Protein 9H4R (pdb70)

GO terms:
  GO:0060468 prevention of polyspermy (P, IDA)
  GO:0007339 binding of sperm to zona pellucida (P, IDA)
  GO:0035805 egg coat (C, EXP)
  GO:0005886 plasma membrane (C, EXP)
  GO:0005515 protein binding (F, IPI)
  GO:0005771 multivesicular body (C, IDA)
  GO:0005783 endoplasmic reticulum (C, IDA)
  GO:0005886 plasma membrane (C, IDA)
  GO:0031012 extracellular matrix (C, IDA)

Sequence (663 aa):
ENPAFPGTLICDKDEVRIEFSSRFDMEKWNPSVVDTLGSEILSCTYALDLERFVLKFPYETCTIKVVGGYQVNIRVGDTTTDVRYKDDMYHFFCPAQVQLQQSGAELVKPGSSVKISCKASGYTFTSDDMHWIKQQPGNGLEWIGWIYPGNDDTKYNQKFNGKATLTADKSSSTVYMQLSSLTSEDSAVYFCARGDLNYGGSMDAWGQGTSVTVSSETGDTVMTQSPSSLAVSAGETLTINCKSSQNLFSSRNQKNYLAWFQQKPGQSPTLLIHWASTRQSGVPDRFIGSGSGTDFTLTISSVQAEDLAIYYCQQYYNSPLTFGSGTKLEINPAFPGTLICDKDEVRIEFSSRFDMEKWNPSVVDTLGSEILSCTYALDLERFVLKFPYETCTIKVVGGYQVNIRVGDTTTDVRYKDDMYHFFCPAIQVQLQQSGAELVKPGSSVKISCKASGYTFTSDDMHWIKQQPGNGLEWIGWIYPGNDDTKYNQKFNGKATLTADKSSSTVYMQLSSLTSEDSAVYFCARGDLNYGGSMDAWGQGTSVTVSSTGDTVMTQSPSSLAVSAGETLTINCKSSQNLFSSRNQKNYLAWFQQKPGQSPTLLIHWASTRQSGVPDRFIGSGSGTDFTLTISSVQAEDLAIYYCQQYYNSPLTFGSGTKLEIKR

Secondary structure (DSSP, 8-state):
-PPPPSSEEEE-SSEEEEE-SSHHHHHHH--EEE-TTS-B-TT---EEETTTTEEEEEHHHHSEEETTEEEEEEEE--SSSS--TT-EEEEEEEE-/-PPPSSEEEE-SSEEEEE-SSHHHHHHH--EEE-TTS-B-TT---EEETTTTEEEEEHHHHSEEETTEEEEEEEE--SSSS--TT-EEEEEEEE--/--EEEEPPPEEE-TT--EEEEEEEESS-GGGSEEEEEEE-TTS-EEEEEEEETTTTEEEE-GGGTTTEEEEEETTTTEEEEEE-S--GGG-EEEEEEEEETTTTSEEEEE---EEEEE--/-TTPPPEEEE-SEEE--SS--EEEEEEESS--EETTTTEE-EEEEEE-TTS--EEEEETTTEEPTT--TTEEEEE-SSEEEEEE-S--GGG-SEEEEEE-SSSSPEE---EEEE-/--EEEEPPPEEE-TT--EEEEEEEESS-GGGSEEEEEEE-TTS-EEEEEEEETTTTEEEE-GGGTTTEEEEEETTTTEEEEEE-S--GGG-EEEEEEEEETTTTSEEEEE---EEEEE--/-PPPPEEEE-SEEEE-TT--EEEEEEESS--EETTTTEE-EEEEEE-TTS-EEEEEETTTEEPTT--TTEEEEEETTEEEEEESS--GGG-EEEEEEE-SSSSPEE---EEEEE--

Structure (mmCIF, N/CA/C/O backbone):
data_9H4R
#
_entry.id   9H4R
#
_cell.length_a   91.640
_cell.length_b   92.290
_cell.length_c   91.170
_cell.angle_alpha   90.000
_cell.angle_beta   90.000
_cell.angle_gamma   90.000
#
_symmetry.space_group_name_H-M   'P 21 21 21'
#
loop_
_entity.id
_entity.type
_entity.pdbx_description
1 polymer 'Zona pellucida sperm-binding protein 2'
2 polymer 'Heavy chain variable (VH) domain of anti-ZP2 monoclonal antibody IE-3'
3 polymer 'Light chain variable (VL) domain of anti-ZP2 monoclonal antibody IE-3'
4 water water
#
loop_
_atom_site.group_PDB
_atom_site.id
_atom_site.type_symbol
_atom_site.label_atom_id
_atom_site.label_alt_id
_atom_site.label_comp_id
_atom_site.label_asym_id
_atom_site.label_entity_id
_atom_site.label_seq_id
_atom_site.pdbx_PDB_ins_code
_atom_site.Cartn_x
_atom_site.Cartn_y
_atom_site.Cartn_z
_atom_site.occupancy
_atom_site.B_iso_or_equiv
_atom_site.auth_seq_id
_atom_site.auth_comp_id
_atom_site.auth_asym_id
_atom_site.auth_atom_id
_atom_site.pdbx_PDB_model_num
ATOM 1 N N . GLU A 1 7 ? -16.06400 -35.37900 17.62300 1.000 74.46206 41 GLU A N 1
ATOM 2 C CA . GLU A 1 7 ? -14.82500 -34.68100 17.29900 1.000 77.75719 41 GLU A CA 1
ATOM 3 C C . GLU A 1 7 ? -14.46600 -34.84100 15.82300 1.000 72.30128 41 GLU A C 1
ATOM 4 O O . GLU A 1 7 ? -14.57100 -33.89200 15.04600 1.000 72.26443 41 GLU A O 1
ATOM 10 N N . ASN A 1 8 ? -14.04100 -36.04300 15.44300 1.000 65.15568 42 ASN A N 1
ATOM 11 C CA . ASN A 1 8 ? -13.75400 -36.32700 14.05200 1.000 58.08641 42 ASN A CA 1
ATOM 12 C C . ASN A 1 8 ? -15.04800 -36.32600 13.24100 1.000 54.08330 42 ASN A C 1
ATOM 13 O O . ASN A 1 8 ? -16.13200 -36.55000 13.78400 1.000 53.57008 42 ASN A O 1
ATOM 18 N N . PRO A 1 9 ? -14.96000 -36.05900 11.93700 1.000 49.64066 43 PRO A N 1
ATOM 19 C CA . PRO A 1 9 ? -16.16700 -36.06100 11.10500 1.000 43.35307 43 PRO A CA 1
ATOM 20 C C . PRO A 1 9 ? -16.84700 -37.42100 11.11200 1.000 39.99740 43 PRO A C 1
ATOM 21 O O . PRO A 1 9 ? -16.20000 -38.46800 11.18400 1.000 40.10268 43 PRO A O 1
ATOM 25 N N . ALA A 1 10 ? -18.17300 -37.39400 11.04300 1.000 37.29182 44 ALA A N 1
ATOM 26 C CA . ALA A 1 10 ? -18.95200 -38.61600 10.96100 1.000 35.43633 44 ALA A CA 1
ATOM 27 C C . ALA A 1 10 ? -19.20300 -38.93800 9.49600 1.000 33.96247 44 ALA A C 1
ATOM 28 O O . ALA A 1 10 ? -19.26200 -38.04200 8.64900 1.000 34.07827 44 ALA A O 1
ATOM 30 N N . PHE A 1 11 ? -19.32100 -40.22900 9.20100 1.000 33.67559 45 PHE A N 1
ATOM 31 C CA . PHE A 1 11 ? -19.50100 -40.68600 7.83400 1.000 31.20161 45 PHE A CA 1
ATOM 32 C C . PHE A 1 11 ? -20.66800 -39.94400 7.18400 1.000 31.90433 45 PHE A C 1
ATOM 33 O O . PHE A 1 11 ? -21.78600 -39.97100 7.71900 1.000 33.10184 45 PHE A O 1
ATOM 41 N N . PRO A 1 12 ? -20.45100 -39.27400 6.04900 1.000 31.61745 46 PRO A N 1
ATOM 42 C CA . PRO A 1 12 ? -21.48700 -38.37500 5.51600 1.000 31.11213 46 PRO A CA 1
ATOM 43 C C . PRO A 1 12 ? -22.69300 -39.09100 4.93900 1.000 30.29624 46 PRO A C 1
ATOM 44 O O . PRO A 1 12 ? -23.75000 -38.46300 4.79800 1.000 30.70682 46 PRO A O 1
ATOM 48 N N . GLY A 1 13 ? -22.57800 -40.37300 4.59600 1.000 29.67511 47 GLY A N 1
ATOM 49 C CA . GLY A 1 13 ? -23.67700 -41.12900 4.04900 1.000 30.28308 47 GLY A CA 1
ATOM 50 C C . GLY A 1 13 ? -24.25700 -42.11500 5.04400 1.000 30.69366 47 GLY A C 1
ATOM 51 O O . GLY A 1 13 ? -23.97100 -42.08500 6.24200 1.000 32.28069 47 GLY A O 1
ATOM 52 N N . THR A 1 14 ? -25.10200 -42.99700 4.52200 1.000 30.73313 48 THR A N 1
ATOM 53 C CA . THR A 1 14 ? -25.69000 -44.08300 5.29400 1.000 29.74091 48 THR A CA 1
ATOM 54 C C . THR A 1 14 ? -25.17100 -45.39800 4.73200 1.000 28.66973 48 THR A C 1
ATOM 55 O O . THR A 1 14 ? -25.37500 -45.69200 3.55100 1.000 30.25150 48 THR A O 1
ATOM 59 N N . LEU A 1 15 ? -24.50400 -46.18000 5.57100 1.000 28.24863 49 LEU A N 1
ATOM 60 C CA . LEU A 1 15 ? -23.91100 -47.43900 5.15100 1.000 29.21980 49 LEU A CA 1
ATOM 61 C C . LEU A 1 15 ? -24.75600 -48.60100 5.65300 1.000 29.63300 49 LEU A C 1
ATOM 62 O O . LEU A 1 15 ? -25.20300 -48.60600 6.80300 1.000 31.10686 49 LEU A O 1
ATOM 67 N N . ILE A 1 16 ? -24.97100 -49.58600 4.78300 1.000 29.17505 50 ILE A N 1
ATOM 68 C CA . ILE A 1 16 ? -25.76200 -50.76900 5.10500 1.000 29.72249 50 ILE A CA 1
ATOM 69 C C . ILE A 1 16 ? -25.03800 -51.99600 4.57300 1.000 28.88554 50 ILE A C 1
ATOM 70 O O . ILE A 1 16 ? -24.67200 -52.04400 3.39500 1.000 31.12792 50 ILE A O 1
ATOM 75 N N . CYS A 1 17 ? -24.84100 -52.99000 5.43300 1.000 30.42783 51 CYS A N 1
ATOM 76 C CA . CYS A 1 17 ? -24.26000 -54.25800 5.01200 1.000 30.64628 51 CYS A CA 1
ATOM 77 C C . CYS A 1 17 ? -25.36400 -55.15300 4.46400 1.000 32.37280 51 CYS A C 1
ATOM 78 O O . CYS A 1 17 ? -26.26800 -55.55100 5.20600 1.000 34.02300 51 CYS A O 1
ATOM 81 N N . ASP A 1 18 ? -25.29800 -55.46800 3.17700 1.000 32.56230 52 ASP A N 1
ATOM 82 C CA . ASP A 1 18 ? -26.27100 -56.34600 2.54900 1.000 33.59927 52 ASP A CA 1
ATOM 83 C C . ASP A 1 18 ? -25.74800 -57.77800 2.50800 1.000 33.67296 52 ASP A C 1
ATOM 84 O O . ASP A 1 18 ? -24.69800 -58.10600 3.06900 1.000 33.74665 52 ASP A O 1
ATOM 89 N N . LYS A 1 19 ? -26.50600 -58.64800 1.84100 1.000 36.45751 53 LYS A N 1
ATOM 90 C CA . LYS A 1 19 ? -26.12400 -60.05000 1.71600 1.000 38.11033 53 LYS A CA 1
ATOM 91 C C . LYS A 1 19 ? -24.80300 -60.19200 0.97200 1.000 36.73122 53 LYS A C 1
ATOM 92 O O . LYS A 1 19 ? -23.86300 -60.83200 1.45700 1.000 36.05746 53 LYS A O 1
ATOM 98 N N . ASP A 1 20 ? -24.72000 -59.60400 -0.21800 1.000 35.77848 54 ASP A N 1
ATOM 99 C CA . ASP A 1 20 ? -23.56900 -59.75800 -1.09200 1.000 34.95996 54 ASP A CA 1
ATOM 100 C C . ASP A 1 20 ? -22.75200 -58.48600 -1.28300 1.000 31.10423 54 ASP A C 1
ATOM 101 O O . ASP A 1 20 ? -21.75200 -58.52400 -2.00600 1.000 30.60944 54 ASP A O 1
ATOM 106 N N . GLU A 1 21 ? -23.13800 -57.36500 -0.67500 1.000 31.74115 55 GLU A N 1
ATOM 107 C CA . GLU A 1 21 ? -22.48000 -56.10900 -1.01500 1.000 30.08042 55 GLU A CA 1
ATOM 108 C C . GLU A 1 21 ? -22.66000 -55.08500 0.09600 1.000 28.97240 55 GLU A C 1
ATOM 109 O O . GLU A 1 21 ? -23.51000 -55.23200 0.97600 1.000 29.74617 55 GLU A O 1
ATOM 115 N N . VAL A 1 22 ? -21.83900 -54.03700 0.03100 1.000 28.18283 56 VAL A N 1
ATOM 116 C CA . VAL A 1 22 ? -21.96100 -52.87200 0.90100 1.000 27.63539 56 VAL A CA 1
ATOM 117 C C . VAL A 1 22 ? -22.78600 -51.82000 0.17700 1.000 26.26681 56 VAL A C 1
ATOM 118 O O . VAL A 1 22 ? -22.56100 -51.55400 -1.00900 1.000 28.88818 56 VAL A O 1
ATOM 122 N N . ARG A 1 23 ? -23.73600 -51.21700 0.88100 1.000 25.96677 57 ARG A N 1
ATOM 123 C CA . ARG A 1 23 ? -24.60100 -50.19900 0.30600 1.000 27.43011 57 ARG A CA 1
ATOM 124 C C . ARG A 1 23 ? -24.36200 -48.87000 1.00800 1.000 25.94045 57 ARG A C 1
ATOM 125 O O . ARG A 1 23 ? -24.38800 -48.80300 2.23900 1.000 29.58563 57 ARG A O 1
ATOM 133 N N . ILE A 1 24 ? -24.12700 -47.81800 0.23100 1.000 26.24049 58 ILE A N 1
ATOM 134 C CA . ILE A 1 24 ? -23.96900 -46.46900 0.76400 1.000 26.57737 58 ILE A CA 1
ATOM 135 C C . ILE A 1 24 ? -25.03000 -45.58700 0.12500 1.000 26.55369 58 ILE A C 1
ATOM 136 O O . ILE A 1 24 ? -25.06900 -45.44700 -1.10400 1.000 28.00649 58 ILE A O 1
ATOM 141 N N . GLU A 1 25 ? -25.88100 -44.98900 0.95200 1.000 26.97216 59 GLU A N 1
ATOM 142 C CA . GLU A 1 25 ? -26.98700 -44.17100 0.48300 1.000 27.86174 59 GLU A CA 1
ATOM 143 C C . GLU A 1 25 ? -26.78500 -42.71200 0.87200 1.000 29.41982 59 GLU A C 1
ATOM 144 O O . GLU A 1 25 ? -26.25100 -42.40200 1.94100 1.000 29.29086 59 GLU A O 1
ATOM 150 N N . PHE A 1 26 ? -27.22600 -41.82000 -0.01100 1.000 30.13306 60 PHE A N 1
ATOM 151 C CA . PHE A 1 26 ? -27.21000 -40.38500 0.22700 1.000 29.10399 60 PHE A CA 1
ATOM 152 C C . PHE A 1 26 ? -28.60100 -39.82300 -0.02400 1.000 28.60130 60 PHE A C 1
ATOM 153 O O . PHE A 1 26 ? -29.47000 -40.48400 -0.59900 1.000 29.51194 60 PHE A O 1
ATOM 161 N N . SER A 1 27 ? -28.80900 -38.58400 0.41800 1.000 28.36706 61 SER A N 1
ATOM 162 C CA . SER A 1 27 ? -30.09700 -37.92700 0.24800 1.000 28.36969 61 SER A CA 1
ATOM 163 C C . SER A 1 27 ? -30.24000 -37.23300 -1.10000 1.000 27.83542 61 SER A C 1
ATOM 164 O O . SER A 1 27 ? -31.36300 -36.88500 -1.48400 1.000 27.67750 61 SER A O 1
ATOM 167 N N . SER A 1 28 ? -29.14400 -37.02300 -1.82500 1.000 27.69066 62 SER A N 1
ATOM 168 C CA . SER A 1 28 ? -29.21000 -36.33900 -3.10800 1.000 27.58276 62 SER A CA 1
ATOM 169 C C . SER A 1 28 ? -27.95100 -36.64200 -3.90500 1.000 27.99860 62 SER A C 1
ATOM 170 O O . SER A 1 28 ? -26.94900 -37.11500 -3.36200 1.000 27.59855 62 SER A O 1
ATOM 173 N N . ARG A 1 29 ? -28.02300 -36.36400 -5.21100 1.000 27.78804 63 ARG A N 1
ATOM 174 C CA . ARG A 1 29 ? -26.83700 -36.47200 -6.05500 1.000 27.27483 63 ARG A CA 1
ATOM 175 C C . ARG A 1 29 ? -25.77600 -35.46000 -5.64900 1.000 28.95134 63 ARG A C 1
ATOM 176 O O . ARG A 1 29 ? -24.57600 -35.74300 -5.74700 1.000 27.97491 63 ARG A O 1
ATOM 184 N N . PHE A 1 30 ? -26.19900 -34.28000 -5.18800 1.000 28.24863 64 PHE A N 1
ATOM 185 C CA . PHE A 1 30 ? -25.25200 -33.25900 -4.75600 1.000 29.61721 64 PHE A CA 1
ATOM 186 C C . PHE A 1 30 ? -24.35900 -33.77100 -3.63100 1.000 30.43836 64 PHE A C 1
ATOM 187 O O . PHE A 1 30 ? -23.14800 -33.52100 -3.62800 1.000 31.27004 64 PHE A O 1
ATOM 195 N N . ASP A 1 31 ? -24.94200 -34.47400 -2.65800 1.000 29.90935 65 ASP A N 1
ATOM 196 C CA . ASP A 1 31 ? -24.14800 -35.03600 -1.56900 1.000 29.75407 65 ASP A CA 1
ATOM 197 C C . ASP A 1 31 ? -23.18100 -36.09200 -2.08700 1.000 28.60656 65 ASP A C 1
ATOM 198 O O . ASP A 1 31 ? -21.98700 -36.07600 -1.76600 1.000 29.99357 65 ASP A O 1
ATOM 203 N N . MET A 1 32 ? -23.68800 -37.01500 -2.90700 1.000 27.29588 66 MET A N 1
ATOM 204 C CA . MET A 1 32 ? -22.87300 -38.12100 -3.39700 1.000 28.13809 66 MET A CA 1
ATOM 205 C C . MET A 1 32 ? -21.68700 -37.62800 -4.21700 1.000 28.58024 66 MET A C 1
ATOM 206 O O . MET A 1 32 ? -20.57000 -38.13800 -4.07000 1.000 30.42257 66 MET A O 1
ATOM 211 N N . GLU A 1 33 ? -21.90500 -36.63900 -5.08400 1.000 29.66195 67 GLU A N 1
ATOM 212 C CA . GLU A 1 33 ? -20.80100 -36.09500 -5.86600 1.000 30.83578 67 GLU A CA 1
ATOM 213 C C . GLU A 1 33 ? -19.90800 -35.19900 -5.02200 1.000 30.10938 67 GLU A C 1
ATOM 214 O O . GLU A 1 33 ? -18.71000 -35.07500 -5.30400 1.000 32.50177 67 GLU A O 1
ATOM 220 N N . LYS A 1 34 ? -20.47100 -34.57200 -3.99000 1.000 29.11715 68 LYS A N 1
ATOM 221 C CA . LYS A 1 34 ? -19.66600 -33.78700 -3.06200 1.000 31.32531 68 LYS A CA 1
ATOM 222 C C . LYS A 1 34 ? -18.62800 -34.65800 -2.36900 1.000 29.56984 68 LYS A C 1
ATOM 223 O O . LYS A 1 34 ? -17.43100 -34.34800 -2.37600 1.000 32.01750 68 LYS A O 1
ATOM 229 N N . TRP A 1 35 ? -19.06900 -35.75900 -1.76000 1.000 29.54615 69 TRP A N 1
ATOM 230 C CA . TRP A 1 35 ? -18.14800 -36.59500 -1.00100 1.000 28.14861 69 TRP A CA 1
ATOM 231 C C . TRP A 1 35 ? -17.40600 -37.60000 -1.87500 1.000 29.77776 69 TRP A C 1
ATOM 232 O O . TRP A 1 35 ? -16.24800 -37.91800 -1.58400 1.000 30.59364 69 TRP A O 1
ATOM 243 N N . ASN A 1 36 ? -18.04000 -38.08600 -2.94900 1.000 29.43561 70 ASN A N 1
ATOM 244 C CA . ASN A 1 36 ? -17.45400 -39.02100 -3.90900 1.000 28.77764 70 ASN A CA 1
ATOM 245 C C . ASN A 1 36 ? -16.72700 -40.17400 -3.22300 1.000 28.27231 70 ASN A C 1
ATOM 246 O O . ASN A 1 36 ? -15.49300 -40.25100 -3.28400 1.000 27.04322 70 ASN A O 1
ATOM 251 N N . PRO A 1 37 ? -17.44100 -41.07400 -2.55200 1.000 27.83542 71 PRO A N 1
ATOM 252 C CA . PRO A 1 37 ? -16.76200 -42.15500 -1.82700 1.000 26.63264 71 PRO A CA 1
ATOM 253 C C . PRO A 1 37 ? -16.09100 -43.13800 -2.77400 1.000 25.75359 71 PRO A C 1
ATOM 254 O O . PRO A 1 37 ? -16.62200 -43.47000 -3.83600 1.000 27.13797 71 PRO A O 1
ATOM 258 N N . SER A 1 38 ? -14.90400 -43.59400 -2.37900 1.000 25.60620 72 SER A N 1
ATOM 259 C CA . SER A 1 38 ? -14.17900 -44.63700 -3.08800 1.000 24.81664 72 SER A CA 1
ATOM 260 C C . SER A 1 38 ? -13.68500 -45.66800 -2.08500 1.000 25.93782 72 SER A C 1
ATOM 261 O O . SER A 1 38 ? -13.36000 -45.33600 -0.94200 1.000 26.30366 72 SER A O 1
ATOM 264 N N . VAL A 1 39 ? -13.62600 -46.92000 -2.52000 1.000 25.70358 73 VAL A N 1
ATOM 265 C CA . VAL A 1 39 ? -13.10400 -47.99600 -1.68800 1.000 24.58766 73 VAL A CA 1
ATOM 266 C C . VAL A 1 39 ? -11.61700 -48.15200 -1.96300 1.000 25.40618 73 VAL A C 1
ATOM 267 O O . VAL A 1 39 ? -11.16500 -48.04300 -3.10900 1.000 25.97730 73 VAL A O 1
ATOM 271 N N . VAL A 1 40 ? -10.84600 -48.40200 -0.90300 1.000 25.45092 74 VAL A N 1
ATOM 272 C CA . VAL A 1 40 ? -9.40000 -48.51300 -1.00400 1.000 27.54065 74 VAL A CA 1
ATOM 273 C C . VAL A 1 40 ? -8.94600 -49.80600 -0.34000 1.000 26.83530 74 VAL A C 1
ATOM 274 O O . VAL A 1 40 ? -9.66800 -50.42000 0.44900 1.000 25.75622 74 VAL A O 1
ATOM 278 N N . ASP A 1 41 ? -7.72600 -50.21100 -0.67500 1.000 27.68014 75 ASP A N 1
ATOM 279 C CA . ASP A 1 41 ? -7.13200 -51.42900 -0.15000 1.000 28.20915 75 ASP A CA 1
ATOM 280 C C . ASP A 1 41 ? -6.40800 -51.12500 1.16000 1.000 27.15902 75 ASP A C 1
ATOM 281 O O . ASP A 1 41 ? -6.52600 -50.03300 1.72200 1.000 26.69844 75 ASP A O 1
ATOM 286 N N . THR A 1 42 ? -5.64700 -52.10100 1.66300 1.000 28.01965 76 THR A N 1
ATOM 287 C CA . THR A 1 42 ? -4.87700 -51.89200 2.88400 1.000 27.81173 76 THR A CA 1
ATOM 288 C C . THR A 1 42 ? -3.81200 -50.81800 2.71800 1.000 28.40128 76 THR A C 1
ATOM 289 O O . THR A 1 42 ? -3.35000 -50.26000 3.71800 1.000 27.59855 76 THR A O 1
ATOM 293 N N . LEU A 1 43 ? -3.40900 -50.52300 1.48500 1.000 30.08042 77 LEU A N 1
ATOM 294 C CA . LEU A 1 43 ? -2.42300 -49.48700 1.21500 1.000 30.81736 77 LEU A CA 1
ATOM 295 C C . LEU A 1 43 ? -3.05200 -48.13200 0.92400 1.000 29.82513 77 LEU A C 1
ATOM 296 O O . LEU A 1 43 ? -2.32200 -47.16600 0.68700 1.000 29.50667 77 LEU A O 1
ATO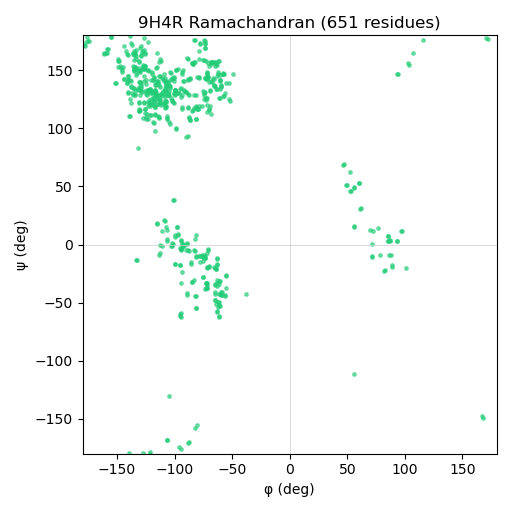M 301 N N . GLY A 1 44 ? -4.38000 -48.04000 0.93400 1.000 27.25640 78 GLY A N 1
ATOM 302 C CA . GLY A 1 44 ? -5.06900 -46.79000 0.70800 1.000 26.96953 78 GLY A CA 1
ATOM 303 C C . GLY A 1 44 ? -5.30100 -46.42900 -0.74200 1.000 28.79869 78 GLY A C 1
ATOM 304 O O . GLY A 1 44 ? -5.83600 -45.34600 -1.01200 1.000 29.48035 78 GLY A O 1
ATOM 305 N N . SER A 1 45 ? -4.92700 -47.29600 -1.67900 1.000 29.48298 79 SER A N 1
ATOM 306 C CA . SER A 1 45 ? -5.16400 -47.05800 -3.09600 1.000 28.81448 79 SER A CA 1
ATOM 307 C C . SER A 1 45 ? -6.54400 -47.55600 -3.48700 1.000 28.12493 79 SER A C 1
ATOM 308 O O . SER A 1 45 ? -7.00700 -48.58500 -2.99000 1.000 28.53550 79 SER A O 1
ATOM 311 N N . GLU A 1 46 ? -7.19700 -46.81800 -4.38100 1.000 28.27231 80 GLU A N 1
ATOM 312 C CA . GLU A 1 46 ? -8.50200 -47.24100 -4.86400 1.000 27.59855 80 GLU A CA 1
ATOM 313 C C . GLU A 1 46 ? -8.37900 -48.59100 -5.55600 1.000 27.10638 80 GLU A C 1
ATOM 314 O O . GLU A 1 46 ? -7.40800 -48.85800 -6.26800 1.000 28.05913 80 GLU A O 1
ATOM 320 N N . ILE A 1 47 ? -9.37100 -49.44600 -5.33900 1.000 27.79594 81 ILE A N 1
ATOM 321 C CA . ILE A 1 47 ? -9.36900 -50.79400 -5.89000 1.000 26.50105 81 ILE A CA 1
ATOM 322 C C . ILE A 1 47 ? -9.97600 -50.72100 -7.28500 1.000 26.66949 81 ILE A C 1
ATOM 323 O O . ILE A 1 47 ? -11.18600 -50.53800 -7.43600 1.000 27.56960 81 ILE A O 1
ATOM 328 N N . LEU A 1 48 ? -9.13300 -50.86100 -8.31000 1.000 27.00900 82 LEU A N 1
ATOM 329 C CA . LEU A 1 48 ? -9.58900 -50.69700 -9.68400 1.000 27.50906 82 LEU A CA 1
ATOM 330 C C . LEU A 1 48 ? -10.27400 -51.93900 -10.23500 1.000 27.36168 82 LEU A C 1
ATOM 331 O O . LEU A 1 48 ? -10.87600 -51.86900 -11.31300 1.000 28.52761 82 LEU A O 1
ATOM 336 N N . SER A 1 49 ? -10.20100 -53.06500 -9.53100 1.000 27.60908 83 SER A N 1
ATOM 337 C CA . SER A 1 49 ? -10.93000 -54.26700 -9.90800 1.000 2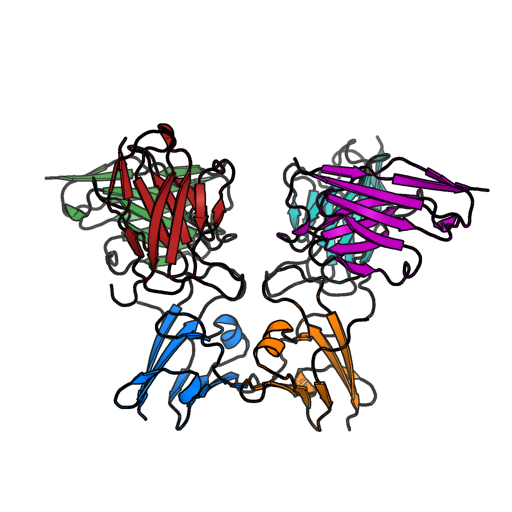6.96689 83 SER A CA 1
ATOM 338 C C . SER A 1 49 ? -12.26800 -54.38100 -9.19200 1.000 26.25102 83 SER A C 1
ATOM 339 O O . SER A 1 49 ? -12.97500 -55.37800 -9.37500 1.000 26.50631 83 SER A O 1
ATOM 342 N N . CYS A 1 50 ? -12.62700 -53.38100 -8.39100 1.000 25.41144 84 CYS A N 1
ATOM 343 C CA . CYS A 1 50 ? -13.91900 -53.36100 -7.72500 1.000 25.37986 84 CYS A CA 1
ATOM 344 C C . CYS A 1 50 ? -15.02100 -53.14900 -8.75500 1.000 24.91665 84 CYS A C 1
ATOM 345 O O . CYS A 1 50 ? -14.91500 -52.28200 -9.62800 1.000 25.10351 84 CYS A O 1
ATOM 348 N N . THR A 1 51 ? -16.06900 -53.96300 -8.66600 1.000 25.57725 85 THR A N 1
ATOM 349 C CA . THR A 1 51 ? -17.16300 -53.98600 -9.63400 1.000 25.58515 85 THR A CA 1
ATOM 350 C C . THR A 1 51 ? -18.39100 -53.23500 -9.13400 1.000 24.54818 85 THR A C 1
ATOM 351 O O . THR A 1 51 ? -19.52200 -53.68600 -9.33100 1.000 26.57211 85 THR A O 1
ATOM 355 N N . TYR A 1 52 ? -18.19200 -52.11000 -8.44900 1.000 22.71638 86 TYR A N 1
ATOM 356 C CA . TYR A 1 52 ? -19.29500 -51.39600 -7.82000 1.000 24.55081 86 TYR A CA 1
ATOM 357 C C . TYR A 1 52 ? -20.32100 -50.91200 -8.84400 1.000 24.58503 86 TYR A C 1
ATOM 358 O O . TYR A 1 52 ? -20.03500 -50.75600 -10.03300 1.000 25.97993 86 TYR A O 1
ATOM 367 N N . ALA A 1 53 ? -21.53600 -50.67300 -8.35300 1.000 25.77201 87 ALA A N 1
ATOM 368 C CA . ALA A 1 53 ? -22.62400 -50.10800 -9.13900 1.000 25.42460 87 ALA A CA 1
ATOM 369 C C . ALA A 1 53 ? -23.04200 -48.77300 -8.53900 1.000 25.16931 87 ALA A C 1
ATOM 370 O O . ALA A 1 53 ? -23.03900 -48.60400 -7.31600 1.000 25.32986 87 ALA A O 1
ATOM 372 N N . LEU A 1 54 ? -23.39400 -47.82200 -9.40200 1.000 24.14024 88 LEU A N 1
ATOM 373 C CA . LEU A 1 54 ? -23.83100 -46.49800 -8.98200 1.000 23.68755 88 LEU A CA 1
ATOM 374 C C . LEU A 1 54 ? -25.23400 -46.23900 -9.51100 1.000 25.22721 88 LEU A C 1
ATOM 375 O O . LEU A 1 54 ? -25.50100 -46.44700 -10.69800 1.000 26.37735 88 LEU A O 1
ATOM 380 N N . ASP A 1 55 ? -26.12700 -45.79300 -8.62800 1.000 24.98771 89 ASP A N 1
ATOM 381 C CA . ASP A 1 55 ? -27.51100 -45.47700 -8.97200 1.000 25.87992 89 ASP A CA 1
ATOM 382 C C . ASP A 1 55 ? -27.78800 -44.03900 -8.55100 1.000 26.25102 89 ASP A C 1
ATOM 383 O O . ASP A 1 55 ? -27.87300 -43.74800 -7.35400 1.000 26.12732 89 ASP A O 1
ATOM 388 N N . LEU A 1 56 ? -27.94000 -43.14200 -9.52500 1.000 24.30605 90 LEU A N 1
ATOM 389 C CA . LEU A 1 56 ? -28.23700 -41.74300 -9.23900 1.000 26.40893 90 LEU A CA 1
ATOM 390 C C . LEU A 1 56 ? -29.72300 -41.42200 -9.32700 1.000 25.35881 90 LEU A C 1
ATOM 391 O O . LEU A 1 56 ? -30.09700 -40.24600 -9.29200 1.000 25.77465 90 LEU A O 1
ATOM 396 N N . GLU A 1 57 ? -30.57500 -42.43700 -9.46000 1.000 26.49052 91 GLU A N 1
ATOM 397 C CA . GLU A 1 57 ? -31.99600 -42.24100 -9.20600 1.000 27.38536 91 GLU A CA 1
ATOM 398 C C . GLU A 1 57 ? -32.29300 -42.31200 -7.71400 1.000 28.41970 91 GLU A C 1
ATOM 399 O O . GLU A 1 57 ? -33.04100 -41.48300 -7.18400 1.000 28.89081 91 GLU A O 1
ATOM 405 N N . ARG A 1 58 ? -31.71700 -43.29500 -7.02900 1.000 27.82752 92 ARG A N 1
ATOM 406 C CA . ARG A 1 58 ? -31.88400 -43.47200 -5.59500 1.000 29.15926 92 ARG A CA 1
ATOM 407 C C . ARG A 1 58 ? -30.67900 -43.00100 -4.78800 1.000 27.31957 92 ARG A C 1
ATOM 408 O O . ARG A 1 58 ? -30.71000 -43.08200 -3.55600 1.000 28.84607 92 ARG A O 1
ATOM 416 N N . PHE A 1 59 ? -29.62700 -42.51500 -5.45200 1.000 27.70909 93 PHE A N 1
ATOM 417 C CA . PHE A 1 59 ? -28.43800 -41.96900 -4.79100 1.000 28.16177 93 PHE A CA 1
ATOM 418 C C . PHE A 1 59 ? -27.76600 -43.02100 -3.91000 1.000 28.21704 93 PHE A C 1
ATOM 419 O O . PHE A 1 59 ? -27.50100 -42.80000 -2.72700 1.000 26.38524 93 PHE A O 1
ATOM 427 N N . VAL A 1 60 ? -27.48600 -44.17600 -4.50800 1.000 27.42484 94 VAL A N 1
ATOM 428 C CA . VAL A 1 60 ? -26.95300 -45.33500 -3.80400 1.000 26.75634 94 VAL A CA 1
ATOM 429 C C . VAL A 1 60 ? -25.68700 -45.82600 -4.49500 1.000 26.95637 94 VAL A C 1
ATOM 430 O O . VAL A 1 60 ? -25.60400 -45.83800 -5.72800 1.000 27.11954 94 VAL A O 1
ATOM 434 N N . LEU A 1 61 ? -24.70000 -46.22800 -3.69600 1.000 25.56409 95 LEU A N 1
ATOM 435 C CA . LEU A 1 61 ? -23.48300 -46.86900 -4.17500 1.000 24.80611 95 LEU A CA 1
ATOM 436 C C . LEU A 1 61 ? -23.43600 -48.27900 -3.60600 1.000 25.57462 95 LEU A C 1
ATOM 437 O O . LEU A 1 61 ? -23.58500 -48.46300 -2.39400 1.000 27.64592 95 LEU A O 1
ATOM 442 N N . LYS A 1 62 ? -23.22900 -49.26800 -4.47400 1.000 25.36144 96 LYS A N 1
ATOM 443 C CA . LYS A 1 62 ? -23.21300 -50.67400 -4.08400 1.000 25.75359 96 LYS A CA 1
ATOM 444 C C . LYS A 1 62 ? -21.83300 -51.25000 -4.36600 1.000 26.20891 96 LYS A C 1
ATOM 445 O O . LYS A 1 62 ? -21.35800 -51.19300 -5.50300 1.000 26.56685 96 LYS A O 1
ATOM 451 N N . PHE A 1 63 ? -21.20300 -51.81200 -3.34000 1.000 25.25879 97 PHE A N 1
ATOM 452 C CA . PHE A 1 63 ? -19.86100 -52.38600 -3.45600 1.000 26.05363 97 PHE A CA 1
ATOM 453 C C . PHE A 1 63 ? -19.88800 -53.87600 -3.14100 1.000 27.41168 97 PHE A C 1
ATOM 454 O O . PHE A 1 63 ? -20.01100 -54.25100 -1.96000 1.000 27.74067 97 PHE A O 1
ATOM 462 N N . PRO A 1 64 ? -19.78100 -54.75500 -4.13700 1.000 28.32758 98 PRO A N 1
ATOM 463 C CA . PRO A 1 64 ? -19.74800 -56.19500 -3.85000 1.000 27.48274 98 PRO A CA 1
ATOM 464 C C . PRO A 1 64 ? -18.58100 -56.56700 -2.94400 1.000 26.99584 98 PRO A C 1
ATOM 465 O O . PRO A 1 64 ? -17.45700 -56.09500 -3.12200 1.000 24.50870 98 PRO A O 1
ATOM 469 N N . TYR A 1 65 ? -18.87000 -57.42800 -1.96200 1.000 27.19587 99 TYR A N 1
ATOM 470 C CA . TYR A 1 65 ? -17.86500 -57.82600 -0.97900 1.000 27.43011 99 TYR A CA 1
ATOM 471 C C . TYR A 1 65 ? -16.63000 -58.41800 -1.64300 1.000 26.98795 99 TYR A C 1
ATOM 472 O O . TYR A 1 65 ? -15.49700 -58.10700 -1.25500 1.000 25.76675 99 TYR A O 1
ATOM 481 N N . GLU A 1 66 ? -16.83400 -59.28200 -2.63900 1.000 26.83793 100 GLU A N 1
ATOM 482 C CA . GLU A 1 66 ? -15.73500 -60.06400 -3.19500 1.000 27.34852 100 GLU A CA 1
ATOM 483 C C . GLU A 1 66 ? -14.66100 -59.16800 -3.80100 1.000 26.76161 100 GLU A C 1
ATOM 484 O O . GLU A 1 66 ? -13.47200 -59.31600 -3.50000 1.000 26.76950 100 GLU A O 1
ATOM 490 N N . THR A 1 67 ? -15.06100 -58.22100 -4.64700 1.000 27.11165 101 THR A N 1
ATOM 491 C CA . THR A 1 67 ? -14.09800 -57.41600 -5.38700 1.000 25.42460 101 THR A CA 1
ATOM 492 C C . THR A 1 67 ? -13.76700 -56.08800 -4.72200 1.000 25.79833 101 THR A C 1
ATOM 493 O O . THR A 1 67 ? -12.75400 -55.47500 -5.07800 1.000 25.90624 101 THR A O 1
ATOM 497 N N . CYS A 1 68 ? -14.59200 -55.61500 -3.78700 1.000 24.92191 102 CYS A N 1
ATOM 498 C CA . CYS A 1 68 ? -14.43000 -54.27400 -3.24100 1.000 24.92718 102 CYS A CA 1
ATOM 499 C C . CYS A 1 68 ? -14.03300 -54.23000 -1.77000 1.000 24.68241 102 CYS A C 1
ATOM 500 O O . CYS A 1 68 ? -13.70600 -53.14600 -1.27400 1.000 23.21644 102 CYS A O 1
ATOM 503 N N . THR A 1 69 ? -14.04100 -55.35900 -1.06200 1.000 25.34565 103 THR A N 1
ATOM 504 C CA . THR A 1 69 ? -13.74800 -55.38200 0.36500 1.000 24.94033 103 THR A CA 1
ATOM 505 C C . THR A 1 69 ? -12.70100 -56.45000 0.65900 1.000 25.24827 103 THR A C 1
ATOM 506 O O . THR A 1 69 ? -12.36300 -57.28000 -0.19100 1.000 27.30378 103 THR A O 1
ATOM 510 N N . ILE A 1 70 ? -12.18700 -56.41900 1.88500 1.000 25.46145 104 ILE A N 1
ATOM 511 C CA . ILE A 1 70 ? -11.09500 -57.28300 2.31900 1.000 26.39051 104 ILE A CA 1
ATOM 512 C C . ILE A 1 70 ? -11.64100 -58.32600 3.28500 1.000 26.68265 104 ILE A C 1
ATOM 513 O O . ILE A 1 70 ? -12.30300 -57.98400 4.27300 1.000 26.01941 104 ILE A O 1
ATOM 518 N N . LYS A 1 71 ? -11.35500 -59.59600 3.00100 1.000 27.02743 105 LYS A N 1
ATOM 519 C CA . LYS A 1 71 ? -11.86600 -60.69200 3.81400 1.000 28.78816 105 LYS A CA 1
ATOM 520 C C . LYS A 1 71 ? -11.11600 -60.80300 5.13600 1.000 27.90911 105 LYS A C 1
ATOM 521 O O . LYS A 1 71 ? -9.88200 -60.77900 5.17100 1.000 26.45104 105 LYS A O 1
ATOM 527 N N . VAL A 1 72 ? -11.87300 -60.92300 6.22700 1.000 30.09095 106 VAL A N 1
ATOM 528 C CA . VAL A 1 72 ? -11.34300 -61.14300 7.56700 1.000 28.72237 106 VAL A CA 1
ATOM 529 C C . VAL A 1 72 ? -12.22900 -62.18600 8.23600 1.000 30.68313 106 VAL A C 1
ATOM 530 O O . VAL A 1 72 ? -13.24400 -62.61400 7.68400 1.000 31.51744 106 VAL A O 1
ATOM 534 N N . VAL A 1 73 ? -11.81900 -62.62000 9.43000 1.000 31.44375 107 VAL A N 1
ATOM 535 C CA . VAL A 1 73 ? -12.60300 -63.61100 10.15900 1.000 32.04382 107 VAL A CA 1
ATOM 536 C C . VAL A 1 73 ? -13.99300 -63.06100 10.43900 1.000 30.13043 107 VAL A C 1
ATOM 537 O O . VAL A 1 73 ? -14.14900 -61.97000 11.00100 1.000 30.18044 107 VAL A O 1
ATOM 541 N N . GLY A 1 74 ? -15.01500 -63.81300 10.03800 1.000 28.60920 108 GLY A N 1
ATOM 542 C CA . GLY A 1 74 ? -16.38700 -63.44800 10.30800 1.000 28.95661 108 GLY A CA 1
ATOM 543 C C . GLY A 1 74 ? -17.03500 -62.52500 9.29700 1.000 29.49878 108 GLY A C 1
ATOM 544 O O . GLY A 1 74 ? -18.25300 -62.31400 9.37200 1.000 32.07803 108 GLY A O 1
ATOM 545 N N . GLY A 1 75 ? -16.27800 -61.96700 8.35800 1.000 29.22506 109 GLY A N 1
ATOM 546 C CA . GLY A 1 75 ? -16.88200 -61.03400 7.41900 1.000 28.88818 109 GLY A CA 1
ATOM 547 C C . GLY A 1 75 ? -15.85200 -60.26900 6.61400 1.000 27.23271 109 GLY A C 1
ATOM 548 O O . GLY A 1 75 ? -14.76800 -60.78000 6.31400 1.000 25.83255 109 GLY A O 1
ATOM 549 N N . TYR A 1 76 ? -16.21700 -59.03900 6.25900 1.000 25.86413 110 TYR A N 1
ATOM 550 C CA . TYR A 1 76 ? -15.40400 -58.18200 5.40800 1.000 25.78517 110 TYR A CA 1
ATOM 551 C C . TYR A 1 76 ? -15.15900 -56.83400 6.06600 1.000 26.02994 110 TYR A C 1
ATOM 552 O O . TYR A 1 76 ? -16.02700 -56.30800 6.76800 1.000 27.15376 110 TYR A O 1
ATOM 561 N N . GLN A 1 77 ? -13.97100 -56.28500 5.83900 1.000 25.52988 111 GLN A N 1
ATOM 562 C CA . GLN A 1 77 ? -13.65900 -54.91000 6.20300 1.000 26.27734 111 GLN A CA 1
ATOM 563 C C . GLN A 1 77 ? -13.65800 -54.06600 4.93700 1.000 25.38776 111 GLN A C 1
ATOM 564 O O . GLN A 1 77 ? -13.05200 -54.45000 3.93200 1.000 24.81400 111 GLN A O 1
ATOM 570 N N . VAL A 1 78 ? -14.34500 -52.92800 4.98200 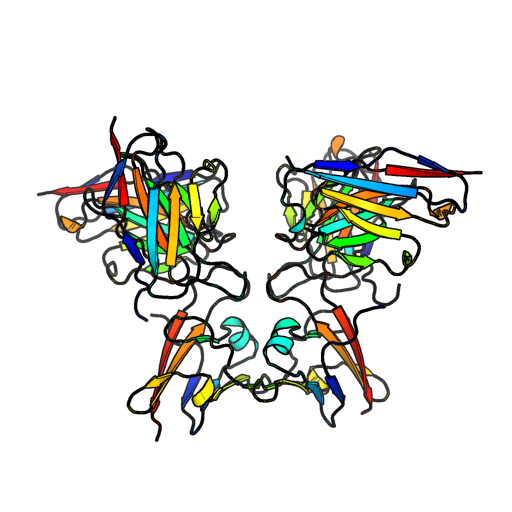1.000 26.28523 112 VAL A N 1
ATOM 571 C CA . VAL A 1 78 ? -14.41700 -52.00900 3.85400 1.000 26.44051 112 VAL A CA 1
ATOM 572 C C . VAL A 1 78 ? -13.78500 -50.68500 4.26700 1.000 25.72201 112 VAL A C 1
ATOM 573 O O . VAL A 1 78 ? -14.09600 -50.14700 5.33500 1.000 25.16931 112 VAL A O 1
ATOM 577 N N . ASN A 1 79 ? -12.88800 -50.17700 3.42700 1.000 26.80108 113 ASN A N 1
ATOM 578 C CA . ASN A 1 79 ? -12.17300 -48.93100 3.67500 1.000 25.74306 113 ASN A CA 1
ATOM 579 C C . ASN A 1 79 ? -12.62600 -47.90100 2.64900 1.000 25.14036 113 ASN A C 1
ATOM 580 O O . ASN A 1 79 ? -12.48900 -48.12200 1.44100 1.000 23.47963 113 ASN A O 1
ATOM 585 N N . ILE A 1 80 ? -13.16100 -46.78200 3.12800 1.000 26.64580 114 ILE A N 1
ATOM 586 C CA . ILE A 1 80 ? -13.82300 -45.79600 2.28300 1.000 24.44291 114 ILE A CA 1
ATOM 587 C C . ILE A 1 80 ? -13.13900 -44.45100 2.46600 1.000 24.60082 114 ILE A C 1
ATOM 588 O O . ILE A 1 80 ? -12.87600 -44.03000 3.59800 1.000 25.88782 114 ILE A O 1
ATOM 593 N N . ARG A 1 81 ? -12.84600 -43.78600 1.35200 1.000 23.63755 115 ARG A N 1
ATOM 594 C CA . ARG A 1 81 ? -12.26200 -42.45300 1.34800 1.000 24.99824 115 ARG A CA 1
ATOM 595 C C . ARG A 1 81 ? -13.24400 -41.49000 0.69500 1.000 24.40606 115 ARG A C 1
ATOM 596 O O . ARG A 1 81 ? -13.79200 -41.78800 -0.37000 1.000 25.66674 115 ARG A O 1
ATOM 604 N N . VAL A 1 82 ? -13.46900 -40.34400 1.33500 1.000 24.17709 116 VAL A N 1
ATOM 605 C CA . VAL A 1 82 ? -14.35500 -39.31200 0.81400 1.000 25.25090 116 VAL A CA 1
ATOM 606 C C . VAL A 1 82 ? -13.59200 -37.99800 0.77500 1.000 24.23762 116 VAL A C 1
ATOM 607 O O . VAL A 1 82 ? -12.66500 -37.77700 1.55900 1.000 23.12170 116 VAL A O 1
ATOM 611 N N . GLY A 1 83 ? -13.97800 -37.12300 -0.14500 1.000 26.24575 117 GLY A N 1
ATOM 612 C CA . GLY A 1 83 ? -13.30000 -35.84800 -0.25300 1.000 28.14861 117 GLY A CA 1
ATOM 613 C C . GLY A 1 83 ? -13.70600 -35.07600 -1.49000 1.000 30.11464 117 GLY A C 1
ATOM 614 O O . GLY A 1 83 ? -14.50100 -35.53400 -2.31800 1.000 30.06727 117 GLY A O 1
ATOM 615 N N . ASP A 1 84 ? -13.12900 -33.88100 -1.58900 1.000 30.27255 118 ASP A N 1
ATOM 616 C CA . ASP A 1 84 ? -13.44200 -32.94400 -2.66000 1.000 31.97539 118 ASP A CA 1
ATOM 617 C C . ASP A 1 84 ? -12.80700 -33.38300 -3.97400 1.000 32.42018 118 ASP A C 1
ATOM 618 O O . ASP A 1 84 ? -11.61100 -33.68300 -4.03000 1.000 34.89416 118 ASP A O 1
ATOM 623 N N . THR A 1 85 ? -13.61100 -33.41900 -5.03300 1.000 33.94405 119 THR A N 1
ATOM 624 C CA . THR A 1 85 ? -13.14000 -33.78700 -6.36100 1.000 33.30450 119 THR A CA 1
ATOM 625 C C . THR A 1 85 ? -12.75100 -32.58800 -7.21600 1.000 33.71244 119 THR A C 1
ATOM 626 O O . THR A 1 85 ? -12.26600 -32.77900 -8.33600 1.000 34.04932 119 THR A O 1
ATOM 630 N N . THR A 1 86 ? -12.94100 -31.36700 -6.72200 1.000 34.52043 120 THR A N 1
ATOM 631 C CA . THR A 1 86 ? -12.63300 -30.16900 -7.49200 1.000 32.95182 120 THR A CA 1
ATOM 632 C C . THR A 1 86 ? -11.20400 -29.68000 -7.29400 1.000 32.26227 120 THR A C 1
ATOM 633 O O . THR A 1 86 ? -10.79600 -28.72500 -7.96300 1.000 33.66243 120 THR A O 1
ATOM 637 N N . THR A 1 87 ? -10.43600 -30.30100 -6.40000 1.000 31.76747 121 THR A N 1
ATOM 638 C CA . THR A 1 87 ? -9.04900 -29.92800 -6.16400 1.000 31.56745 121 THR A CA 1
ATOM 639 C C . THR A 1 87 ? -8.18200 -31.18000 -6.11800 1.000 29.85408 121 THR A C 1
ATOM 640 O O . THR A 1 87 ? -8.67500 -32.30800 -6.04300 1.000 27.97754 121 THR A O 1
ATOM 644 N N . ASP A 1 88 ? -6.86900 -30.96500 -6.17000 1.000 28.71974 122 ASP A N 1
ATOM 645 C CA . ASP A 1 88 ? -5.89100 -32.02200 -5.96000 1.000 28.18809 122 ASP A CA 1
ATOM 646 C C . ASP A 1 88 ? -5.34500 -32.02600 -4.54000 1.000 27.65119 122 ASP A C 1
ATOM 647 O O . ASP A 1 88 ? -4.30800 -32.64500 -4.28800 1.000 28.67499 122 ASP A O 1
ATOM 652 N N . VAL A 1 89 ? -6.00600 -31.33300 -3.61800 1.000 27.95122 123 VAL A N 1
ATOM 653 C CA . VAL A 1 89 ? -5.65000 -31.36600 -2.20400 1.000 27.09322 123 VAL A CA 1
ATOM 654 C C . VAL A 1 89 ? -6.26800 -32.62700 -1.60900 1.000 27.68277 123 VAL A C 1
ATOM 655 O O . VAL A 1 89 ? -7.48800 -32.71500 -1.44600 1.000 27.88279 123 VAL A O 1
ATOM 659 N N . ARG A 1 90 ? -5.42800 -33.61000 -1.29000 1.000 27.82752 124 ARG A N 1
ATOM 660 C CA . ARG A 1 90 ? -5.91700 -34.91000 -0.85600 1.000 26.67212 124 ARG A CA 1
ATOM 661 C C . ARG A 1 90 ? -5.89400 -35.11300 0.65200 1.000 25.39302 124 ARG A C 1
ATOM 662 O O . ARG A 1 90 ? -6.56200 -36.03200 1.13800 1.000 24.84559 124 ARG A O 1
ATOM 670 N N . TYR A 1 91 ? -5.15900 -34.29600 1.40900 1.000 27.49327 125 TYR A N 1
ATOM 671 C CA . TYR A 1 91 ? -5.09400 -34.54100 2.84500 1.000 25.94045 125 TYR A CA 1
ATOM 672 C C . TYR A 1 91 ? -6.33100 -34.04400 3.57800 1.000 25.48777 125 TYR A C 1
ATOM 673 O O . TYR A 1 91 ? -6.49300 -34.34500 4.76500 1.000 25.76675 125 TYR A O 1
ATOM 682 N N . LYS A 1 92 ? -7.20600 -33.29900 2.90500 1.000 23.79546 126 LYS A N 1
ATOM 683 C CA . LYS A 1 92 ? -8.48100 -32.93100 3.49800 1.000 24.39027 126 LYS A CA 1
ATOM 684 C C . LYS A 1 92 ? -9.52000 -34.03200 3.35800 1.000 24.97455 126 LYS A C 1
ATOM 685 O O . LYS A 1 92 ? -10.62100 -33.89900 3.90500 1.000 24.20077 126 LYS A O 1
ATOM 691 N N . ASP A 1 93 ? -9.19600 -35.10600 2.64300 1.000 25.50619 127 ASP A N 1
ATOM 692 C CA . ASP A 1 93 ? -10.06900 -36.26100 2.54600 1.000 25.30617 127 ASP A CA 1
ATOM 693 C C . ASP A 1 93 ? -10.20900 -36.94300 3.90400 1.000 25.55620 127 ASP A C 1
ATOM 694 O O . ASP A 1 93 ? -9.36300 -36.80600 4.79100 1.000 25.97730 127 ASP A O 1
ATOM 699 N N . ASP A 1 94 ? -11.30100 -37.68500 4.06100 1.000 24.92981 128 ASP A N 1
ATOM 700 C CA . ASP A 1 94 ? -11.57700 -38.43000 5.27900 1.000 26.62212 128 ASP A CA 1
ATOM 701 C C . ASP A 1 94 ? -11.61000 -39.92100 4.97700 1.000 25.12983 128 ASP A C 1
ATOM 702 O O . ASP A 1 94 ? -12.18500 -40.34800 3.97300 1.000 26.74581 128 ASP A O 1
ATOM 707 N N . MET A 1 95 ? -10.99400 -40.70700 5.85400 1.000 26.46420 129 MET A N 1
ATOM 708 C CA . MET A 1 95 ? -10.93000 -42.15400 5.72000 1.000 26.59843 129 MET A CA 1
ATOM 709 C C . MET A 1 95 ? -11.85900 -42.80100 6.73700 1.000 27.11428 129 MET A C 1
ATOM 710 O O . MET A 1 95 ? -11.93700 -42.36200 7.88900 1.000 27.13797 129 MET A O 1
ATOM 715 N N . TYR A 1 96 ? -12.56600 -43.84200 6.30600 1.000 26.60632 130 TYR A N 1
ATOM 716 C CA . TYR A 1 96 ? -13.47600 -44.57700 7.16900 1.000 27.48274 130 TYR A CA 1
ATOM 717 C C . TYR A 1 96 ? -13.27500 -46.07200 6.96400 1.000 27.97228 130 TYR A C 1
ATOM 718 O O . TYR A 1 96 ? -12.89800 -46.52100 5.87800 1.000 26.82477 130 TYR A O 1
ATOM 727 N N . HIS A 1 97 ? -13.52300 -46.83900 8.02400 1.000 27.63803 131 HIS A N 1
ATOM 728 C CA . HIS A 1 97 ? -13.36200 -48.28700 8.01000 1.000 27.16165 131 HIS A CA 1
ATOM 729 C C . HIS A 1 97 ? -14.58100 -48.91900 8.66500 1.000 27.21166 131 HIS A C 1
ATOM 730 O O . HIS A 1 97 ? -14.95800 -48.53300 9.77500 1.000 28.57498 131 HIS A O 1
ATOM 737 N N . PHE A 1 98 ? -15.19300 -49.88400 7.98100 1.000 26.57474 132 PHE A N 1
ATOM 738 C CA . PHE A 1 98 ? -16.37400 -50.56800 8.48500 1.000 28.18809 132 PHE A CA 1
ATOM 739 C C . PHE A 1 98 ? -16.19500 -52.07500 8.35500 1.000 27.32220 132 PHE A C 1
ATOM 740 O O . PHE A 1 98 ? -15.39700 -52.56200 7.55100 1.000 26.93268 132 PHE A O 1
ATOM 748 N N . PHE A 1 99 ? -16.95500 -52.81000 9.16400 1.000 28.89870 133 PHE A N 1
ATOM 749 C CA . PHE A 1 99 ? -16.96700 -54.26600 9.14500 1.000 27.79594 133 PHE A CA 1
ATOM 750 C C . PHE A 1 99 ? -18.37300 -54.75400 8.83800 1.000 28.80132 133 PHE A C 1
ATOM 751 O O . PHE A 1 99 ? -19.34200 -54.29200 9.45000 1.000 28.89344 133 PHE A O 1
ATOM 759 N N . CYS A 1 100 ? -18.47900 -55.68600 7.89500 1.000 27.00900 134 CYS A N 1
ATOM 760 C CA . CYS A 1 100 ? -19.74000 -56.33200 7.55800 1.000 28.40391 134 CYS A CA 1
ATOM 761 C C . CYS A 1 100 ? -19.63700 -57.82300 7.84000 1.000 28.50918 134 CYS A C 1
ATOM 762 O O . CYS A 1 100 ? -18.77700 -58.50000 7.25000 1.000 28.22494 134 CYS A O 1
ATOM 765 N N . PRO A 1 101 ? -20.46900 -58.38100 8.71600 1.000 27.99596 135 PRO A N 1
ATOM 766 C CA . PRO A 1 101 ? -20.41400 -59.82600 8.95600 1.000 29.99094 135 PRO A CA 1
ATOM 767 C C . PRO A 1 101 ? -20.94700 -60.60000 7.76300 1.000 32.69653 135 PRO A C 1
ATOM 768 O O . PRO A 1 101 ? -21.88100 -60.16700 7.08300 1.000 37.21549 135 PRO A O 1
ATOM 772 N N . ALA A 1 102 ? -20.33500 -61.75100 7.50600 1.000 33.03867 136 ALA A N 1
ATOM 773 C CA . ALA A 1 102 ? -20.74000 -62.60700 6.39700 1.000 34.74151 136 ALA A CA 1
ATOM 774 C C . ALA A 1 102 ? -22.11500 -63.21200 6.65700 1.000 38.28667 136 ALA A C 1
ATOM 775 O O . ALA A 1 102 ? -22.63500 -63.97200 5.84000 1.000 44.29002 136 ALA A O 1
ATOM 777 N N . GLN B 2 4 ? 8.03600 -12.54000 -2.70400 1.000 69.22986 20 GLN H N 1
ATOM 778 C CA . GLN B 2 4 ? 6.99400 -11.62200 -2.26200 1.000 66.23213 20 GLN H CA 1
ATOM 779 C C . GLN B 2 4 ? 6.19900 -12.21000 -1.10000 1.000 60.33142 20 GLN H C 1
ATOM 780 O O . GLN B 2 4 ? 5.74600 -11.48400 -0.21500 1.000 61.58683 20 GLN H O 1
ATOM 786 N N . VAL B 2 5 ? 6.03500 -13.53200 -1.11100 1.000 60.36300 21 VAL H N 1
ATOM 787 C CA . VAL B 2 5 ? 5.29600 -14.21600 -0.05500 1.000 57.21789 21 VAL H CA 1
ATOM 788 C C . VAL B 2 5 ? 6.15300 -14.25400 1.20300 1.000 54.11752 21 VAL H C 1
ATOM 789 O O . VAL B 2 5 ? 7.29300 -14.73300 1.18100 1.000 54.07014 21 VAL H O 1
ATOM 793 N N . GLN B 2 6 ? 5.60600 -13.75100 2.30800 1.000 50.27758 22 GLN H N 1
ATOM 794 C CA . GLN B 2 6 ? 6.34100 -13.64900 3.55900 1.000 49.33536 22 GLN H CA 1
ATOM 795 C C . GLN B 2 6 ? 5.44800 -14.07200 4.71400 1.000 44.88746 22 GLN H C 1
ATOM 796 O O . GLN B 2 6 ? 4.25500 -13.75800 4.73800 1.000 43.63468 22 GLN H O 1
ATOM 802 N N . LEU B 2 7 ? 6.04000 -14.78400 5.67000 1.000 44.18475 23 LEU H N 1
ATOM 803 C CA . LEU B 2 7 ? 5.36700 -15.20200 6.89400 1.000 42.47665 23 LEU H CA 1
ATOM 804 C C . LEU B 2 7 ? 6.19400 -14.71800 8.07400 1.000 43.33201 23 LEU H C 1
ATOM 805 O O . LEU B 2 7 ? 7.34100 -15.14500 8.24400 1.000 43.13725 23 LEU H O 1
ATOM 810 N N . GLN B 2 8 ? 5.61800 -13.83400 8.88500 1.000 43.40571 24 GLN H N 1
ATOM 811 C CA . GLN B 2 8 ? 6.32500 -13.21000 9.99900 1.000 43.70048 24 GLN H CA 1
ATOM 812 C C . GLN B 2 8 ? 5.71500 -13.67300 11.31600 1.000 43.21095 24 GLN H C 1
ATOM 813 O O . GLN B 2 8 ? 4.59200 -13.28900 11.65800 1.000 42.07134 24 GLN H O 1
ATOM 819 N N . GLN B 2 9 ? 6.45900 -14.49600 12.04800 1.000 43.62942 25 GLN H N 1
ATOM 820 C CA . GLN B 2 9 ? 6.03500 -14.99700 13.34500 1.000 41.73709 25 GLN H CA 1
ATOM 821 C C . GLN B 2 9 ? 6.47200 -14.05700 14.46600 1.000 42.33979 25 GLN H C 1
ATOM 822 O O . GLN B 2 9 ? 7.37300 -13.23100 14.30500 1.000 41.87921 25 GLN H O 1
ATOM 828 N N . SER B 2 10 ? 5.81000 -14.19300 15.61400 1.000 42.16608 26 SER H N 1
ATOM 829 C CA . SER B 2 10 ? 6.16900 -13.41300 16.78800 1.000 41.72129 26 SER H CA 1
ATOM 830 C C . SER B 2 10 ? 7.47500 -13.93100 17.39400 1.000 39.83686 26 SER H C 1
ATOM 831 O O . SER B 2 10 ? 7.98600 -14.99400 17.03100 1.000 38.76304 26 SER H O 1
ATOM 834 N N . GLY B 2 11 ? 8.01500 -13.15600 18.33000 1.000 39.60788 27 GLY H N 1
ATOM 835 C CA . GLY B 2 11 ? 9.32400 -13.44400 18.87800 1.000 36.75491 27 GLY H CA 1
ATOM 836 C C . GLY B 2 11 ? 9.32600 -14.63100 19.82300 1.000 34.48885 27 GLY H C 1
ATOM 837 O O . GLY B 2 11 ? 8.29200 -15.19300 20.18500 1.000 36.79702 27 GLY H O 1
ATOM 838 N N . ALA B 2 12 ? 10.53500 -15.01500 20.22600 1.000 35.15472 28 ALA H N 1
ATOM 839 C CA . ALA B 2 12 ? 10.71200 -16.12700 21.14400 1.000 34.63623 28 ALA H CA 1
ATOM 840 C C . ALA B 2 12 ? 10.16600 -15.77600 22.52600 1.000 34.35199 28 ALA H C 1
ATOM 841 O O . ALA B 2 12 ? 10.04000 -14.60700 22.90000 1.000 34.86784 28 ALA H O 1
ATOM 843 N N . GLU B 2 13 ? 9.83800 -16.81600 23.29000 1.000 34.07301 29 GLU H N 1
ATOM 844 C CA . GLU B 2 13 ? 9.20200 -16.63600 24.58400 1.000 33.79929 29 GLU H CA 1
ATOM 845 C C . GLU B 2 13 ? 9.76800 -17.64200 25.57700 1.000 35.07576 29 GLU H C 1
ATOM 846 O O . GLU B 2 13 ? 10.09200 -18.77400 25.20900 1.000 35.77321 29 GLU H O 1
ATOM 852 N N . LEU B 2 14 ? 9.89600 -17.21600 26.83500 1.000 36.23643 30 LEU H N 1
ATOM 853 C CA . LEU B 2 14 ? 10.41300 -18.05500 27.91300 1.000 35.76268 30 LEU H CA 1
ATOM 854 C C . LEU B 2 14 ? 9.41700 -18.04700 29.06300 1.000 34.88100 30 LEU H C 1
ATOM 855 O O . LEU B 2 14 ? 9.10500 -16.98100 29.60300 1.000 34.08354 30 LEU H O 1
ATOM 860 N N . VAL B 2 15 ? 8.92900 -19.23300 29.44300 1.000 34.30725 31 VAL H N 1
ATOM 861 C CA . VAL B 2 15 ? 7.84400 -19.36400 30.41000 1.000 35.62056 31 VAL H CA 1
ATOM 862 C C . VAL B 2 15 ? 8.07900 -20.55700 31.33100 1.000 35.17577 31 VAL H C 1
ATOM 863 O O . VAL B 2 15 ? 8.88800 -21.44400 31.04900 1.000 34.14144 31 VAL H O 1
ATOM 867 N N . LYS B 2 16 ? 7.34000 -20.57000 32.44500 1.000 35.00207 32 LYS H N 1
ATOM 868 C CA . LYS B 2 16 ? 7.33500 -21.68800 33.37600 1.000 32.01487 32 LYS H CA 1
ATOM 869 C C . LYS B 2 16 ? 6.34700 -22.76200 32.93400 1.000 32.07540 32 LYS H C 1
ATOM 870 O O . LYS B 2 16 ? 5.39100 -22.48100 32.20800 1.000 33.57032 32 LYS H O 1
ATOM 876 N N . PRO B 2 17 ? 6.56100 -24.00800 33.36000 1.000 31.92012 33 PRO H N 1
ATOM 877 C CA . PRO B 2 17 ? 5.60100 -25.07000 33.03900 1.000 31.06739 33 PRO H CA 1
ATOM 878 C C . PRO B 2 17 ? 4.20400 -24.74500 33.54700 1.000 31.38848 33 PRO H C 1
ATOM 879 O O . PRO B 2 17 ? 4.02700 -24.09000 34.57500 1.000 30.61996 33 PRO H O 1
ATOM 883 N N . GLY B 2 18 ? 3.20500 -25.21500 32.80100 1.000 31.24109 34 GLY H N 1
ATOM 884 C CA . GLY B 2 18 ? 1.81700 -24.96100 33.10300 1.000 29.98041 34 GLY H CA 1
ATOM 885 C C . GLY B 2 18 ? 1.25300 -23.69600 32.49200 1.000 31.93328 34 GLY H C 1
ATOM 886 O O . GLY B 2 18 ? 0.02900 -23.56800 32.38400 1.000 32.04119 34 GLY H O 1
ATOM 887 N N . SER B 2 19 ? 2.10900 -22.76300 32.08900 1.000 32.36491 35 SER H N 1
ATOM 888 C CA . SER B 2 19 ? 1.66400 -21.52600 31.47100 1.000 30.93579 35 SER H CA 1
ATOM 889 C C . SER B 2 19 ? 1.21200 -21.78300 30.03500 1.000 32.55441 35 SER H C 1
ATOM 890 O O . SER B 2 19 ? 1.29800 -22.89700 29.51000 1.000 32.75706 35 SER H O 1
ATOM 893 N N . SER B 2 20 ? 0.71200 -20.72800 29.39500 1.000 31.94117 36 SER H N 1
ATOM 894 C CA . SER B 2 20 ? 0.27900 -20.78300 28.00800 1.000 32.24911 36 SER H CA 1
ATOM 895 C C . SER B 2 20 ? 0.97700 -19.69600 27.20400 1.000 34.17302 36 SER H C 1
ATOM 896 O O . SER B 2 20 ? 1.38600 -18.66500 27.74400 1.000 34.88363 36 SER H O 1
ATOM 899 N N . VAL B 2 21 ? 1.12100 -19.94600 25.90400 1.000 34.82836 37 VAL H N 1
ATOM 900 C CA . VAL B 2 21 ? 1.68300 -18.98200 24.96800 1.000 35.77321 37 VAL H CA 1
ATOM 901 C C . VAL B 2 21 ? 0.80700 -18.94800 23.72500 1.000 34.45727 37 VAL H C 1
ATOM 902 O O . VAL B 2 21 ? 0.14700 -19.93300 23.37900 1.000 34.94680 37 VAL H O 1
ATOM 906 N N . LYS B 2 22 ? 0.80300 -17.80000 23.05100 1.000 35.50213 38 LYS H N 1
ATOM 907 C CA . LYS B 2 22 ? 0.05800 -17.61600 21.80900 1.000 34.94417 38 LYS H CA 1
ATOM 908 C C . LYS B 2 22 ? 1.02300 -17.11400 20.74400 1.000 34.64939 38 LYS H C 1
ATOM 909 O O . LYS B 2 22 ? 1.53200 -15.99400 20.84300 1.000 35.16788 38 LYS H O 1
ATOM 915 N N . ILE B 2 23 ? 1.27400 -17.94000 19.73100 1.000 33.29923 39 ILE H N 1
ATOM 916 C CA . ILE B 2 23 ? 2.20100 -17.61600 18.65100 1.000 32.37280 39 ILE H CA 1
ATOM 917 C C . ILE B 2 23 ? 1.41000 -17.06100 17.47600 1.000 33.89930 39 ILE H C 1
ATOM 918 O O . ILE B 2 23 ? 0.41200 -17.65600 17.05300 1.000 33.30713 39 ILE H O 1
ATOM 923 N N . SER B 2 24 ? 1.85200 -15.92400 16.94900 1.000 35.78637 40 SER H N 1
ATOM 924 C CA . SER B 2 24 ? 1.21700 -15.29500 15.80200 1.000 34.46516 40 SER H CA 1
ATOM 925 C C . SER B 2 24 ? 2.04300 -15.53600 14.54500 1.000 38.08402 40 SER H C 1
ATOM 926 O O . SER B 2 24 ? 3.26800 -15.66400 14.60000 1.000 38.74462 40 SER H O 1
ATOM 929 N N . CYS B 2 25 ? 1.35200 -15.61800 13.40900 1.000 36.78386 41 CYS H N 1
ATOM 930 C CA . CYS B 2 25 ? 1.99100 -15.79500 12.10700 1.000 36.91545 41 CYS H CA 1
ATOM 931 C C . CYS B 2 25 ? 1.26300 -14.90200 11.11100 1.000 38.32615 41 CYS H C 1
ATOM 932 O O . CYS B 2 25 ? 0.11000 -15.17500 10.76700 1.000 37.85504 41 CYS H O 1
ATOM 935 N N . LYS B 2 26 ? 1.92800 -13.84400 10.64700 1.000 40.00004 42 LYS H N 1
ATOM 936 C CA . LYS B 2 26 ? 1.31200 -12.86100 9.76300 1.000 40.49746 42 LYS H CA 1
ATOM 937 C C . LYS B 2 26 ? 1.77400 -13.10300 8.33100 1.000 40.18427 42 LYS H C 1
ATOM 938 O O . LYS B 2 26 ? 2.97800 -13.09600 8.05000 1.000 39.28153 42 LYS H O 1
ATOM 944 N N . ALA B 2 27 ? 0.81500 -13.30100 7.43300 1.000 40.40008 43 ALA H N 1
ATOM 945 C CA . ALA B 2 27 ? 1.08400 -13.66100 6.04900 1.000 40.54484 43 ALA H CA 1
ATOM 946 C C . ALA B 2 27 ? 0.97100 -12.44500 5.14200 1.000 40.49483 43 ALA H C 1
ATOM 947 O O . ALA B 2 27 ? 0.12300 -11.57300 5.35500 1.000 40.75276 43 ALA H O 1
ATOM 949 N N . SER B 2 28 ? 1.83200 -12.39600 4.12700 1.000 42.05554 44 SER H N 1
ATOM 950 C CA . SER B 2 28 ? 1.76400 -11.36100 3.10800 1.000 42.22662 44 SER H CA 1
ATOM 951 C C . SER B 2 28 ? 2.24400 -11.93900 1.78500 1.000 44.33477 44 SER H C 1
ATOM 952 O O . SER B 2 28 ? 2.96900 -12.93700 1.74700 1.000 46.28500 44 SER H O 1
ATOM 955 N N . GLY B 2 29 ? 1.82900 -11.29800 0.69500 1.000 46.81927 45 GLY H N 1
ATOM 956 C CA . GLY B 2 29 ? 2.24400 -11.69700 -0.63200 1.000 49.18008 45 GLY H CA 1
ATOM 957 C C . GLY B 2 29 ? 1.31400 -12.65200 -1.34800 1.000 48.59843 45 GLY H C 1
ATOM 958 O O . GLY B 2 29 ? 1.63600 -13.08000 -2.46400 1.000 49.19851 45 GLY H O 1
ATOM 959 N N . TYR B 2 30 ? 0.17700 -13.00000 -0.75300 1.000 44.74534 46 TYR H N 1
ATOM 960 C CA . TYR B 2 30 ? -0.77800 -13.89400 -1.39300 1.000 42.52929 46 TYR H CA 1
ATOM 961 C C . TYR B 2 30 ? -2.14400 -13.68300 -0.75800 1.000 42.00817 46 TYR H C 1
ATOM 962 O O . TYR B 2 30 ? -2.27900 -13.01700 0.27100 1.000 41.01331 46 TYR H O 1
ATOM 971 N N . THR B 2 31 ? -3.16300 -14.25600 -1.39500 1.000 43.39255 47 THR H N 1
ATOM 972 C CA . THR B 2 31 ? -4.52100 -14.17100 -0.87500 1.000 41.90026 47 THR H CA 1
ATOM 973 C C . THR B 2 31 ? -4.64200 -15.01700 0.38700 1.000 38.41563 47 THR H C 1
ATOM 974 O O . THR B 2 31 ? -4.49200 -16.24300 0.34000 1.000 38.21824 47 THR H O 1
ATOM 978 N N . PHE B 2 32 ? -4.93100 -14.35700 1.51000 1.000 40.03951 48 PHE H N 1
ATOM 979 C CA . PHE B 2 32 ? -4.79400 -14.98700 2.81900 1.000 38.93149 48 PHE H CA 1
ATOM 980 C C . PHE B 2 32 ? -5.76800 -16.14500 2.99500 1.000 38.68146 48 PHE H C 1
ATOM 981 O O . PHE B 2 32 ? -5.40500 -17.18900 3.55100 1.000 37.33656 48 PHE H O 1
ATOM 989 N N . THR B 2 33 ? -7.00400 -15.98700 2.53300 1.000 38.83147 49 THR H N 1
ATOM 990 C CA . THR B 2 33 ? -8.04500 -16.97000 2.79400 1.000 37.52869 49 THR H CA 1
ATOM 991 C C . THR B 2 33 ? -8.11800 -18.07500 1.74700 1.000 36.69964 49 THR H C 1
ATOM 992 O O . THR B 2 33 ? -8.96500 -18.96400 1.87000 1.000 36.81281 49 THR H O 1
ATOM 996 N N . SER B 2 34 ? -7.26100 -18.05100 0.73000 1.000 36.49172 50 SER H N 1
ATOM 997 C CA . SER B 2 34 ? -7.29800 -19.05400 -0.32500 1.000 36.29170 50 SER H CA 1
ATOM 998 C C . SER B 2 34 ? -6.36400 -20.23100 -0.07400 1.000 34.00458 50 SER H C 1
ATOM 999 O O . SER B 2 34 ? -6.33900 -21.16400 -0.88200 1.000 34.83099 50 SER H O 1
ATOM 1002 N N . ASP B 2 35 ? -5.60200 -20.21700 1.01600 1.000 33.54926 51 ASP H N 1
ATOM 1003 C CA . ASP B 2 35 ? -4.62200 -21.25600 1.28500 1.000 33.39398 51 ASP H CA 1
ATOM 1004 C C . ASP B 2 35 ? -4.71800 -21.70700 2.73600 1.000 31.84643 51 ASP H C 1
ATOM 1005 O O . ASP B 2 35 ? -5.31600 -21.03800 3.58200 1.000 31.90170 51 ASP H O 1
ATOM 1010 N N . ASP B 2 36 ? -4.12000 -22.86200 3.00800 1.000 32.14120 52 ASP H N 1
ATOM 1011 C CA . ASP B 2 36 ? -4.01300 -23.36400 4.36500 1.000 30.94632 52 ASP H CA 1
ATOM 1012 C C . ASP B 2 36 ? -2.80600 -22.75500 5.06500 1.000 30.82525 52 ASP H C 1
ATOM 1013 O O . ASP B 2 36 ? -1.83900 -22.32100 4.43300 1.000 31.83853 52 ASP H O 1
ATOM 1018 N N . MET B 2 37 ? -2.87600 -22.72300 6.39200 1.000 30.40678 53 MET H N 1
ATOM 1019 C CA . MET B 2 37 ? -1.72500 -22.41800 7.23200 1.000 29.90935 53 MET H CA 1
ATOM 1020 C C . MET B 2 37 ? -1.42300 -23.63500 8.09000 1.000 28.49339 53 MET H C 1
ATOM 1021 O O . MET B 2 37 ? -2.25700 -24.04500 8.90300 1.000 28.70921 53 MET H O 1
ATOM 1026 N N . HIS B 2 38 ? -0.23500 -24.20100 7.91300 1.000 28.73553 54 HIS H N 1
ATOM 1027 C CA . HIS B 2 38 ? 0.21500 -25.34500 8.68800 1.000 28.74605 54 HIS H CA 1
ATOM 1028 C C . HIS B 2 38 ? 1.12200 -24.87400 9.81500 1.000 29.04083 54 HIS H C 1
ATOM 1029 O O . HIS B 2 38 ? 1.79700 -23.85000 9.70300 1.000 30.95948 54 HIS H O 1
ATOM 1036 N N . TRP B 2 39 ? 1.11700 -25.62200 10.91300 1.000 29.71196 55 TRP H N 1
ATOM 1037 C CA . TRP B 2 39 ? 2.01700 -25.37900 12.03200 1.000 29.80934 55 TRP H CA 1
ATOM 1038 C C . TRP B 2 39 ? 2.86300 -26.61900 12.27300 1.000 29.16979 55 TRP H C 1
ATOM 1039 O O . TRP B 2 39 ? 2.34000 -27.73800 12.28600 1.000 30.20939 55 TRP H O 1
ATOM 1050 N N . ILE B 2 40 ? 4.16700 -26.42000 12.45500 1.000 29.91725 56 ILE H N 1
ATOM 1051 C CA . ILE B 2 40 ? 5.11800 -27.51800 12.58000 1.000 29.84092 56 ILE H CA 1
ATOM 1052 C C . ILE B 2 40 ? 5.97000 -27.29900 13.82200 1.000 30.94895 56 ILE H C 1
ATOM 1053 O O . ILE B 2 40 ? 6.40900 -26.17800 14.09800 1.000 31.65430 56 ILE H O 1
ATOM 1058 N N . LYS B 2 41 ? 6.20500 -28.37700 14.56600 1.000 32.84918 57 LYS H N 1
ATOM 1059 C CA . LYS B 2 41 ? 6.99600 -28.36000 15.78900 1.000 33.51505 57 LYS H CA 1
ATOM 1060 C C . LYS B 2 41 ? 8.31100 -29.09200 15.55900 1.000 35.84164 57 LYS H C 1
ATOM 1061 O O . LYS B 2 41 ? 8.31900 -30.20100 15.01400 1.000 37.31287 57 LYS H O 1
ATOM 1067 N N . GLN B 2 42 ? 9.41700 -28.47400 15.96800 1.000 37.62870 58 GLN H N 1
ATOM 1068 C CA . GLN B 2 42 ? 10.73100 -29.10900 15.90500 1.000 40.86593 58 GLN H CA 1
ATOM 1069 C C . GLN B 2 42 ? 11.37700 -29.01800 17.28000 1.000 44.54005 58 GLN H C 1
ATOM 1070 O O . GLN B 2 42 ? 11.80100 -27.93600 17.70000 1.000 45.06906 58 GLN H O 1
ATOM 1076 N N . GLN B 2 43 ? 11.47100 -30.15200 17.96800 1.000 47.38250 59 GLN H N 1
ATOM 1077 C CA . GLN B 2 43 ? 12.17500 -30.19000 19.23700 1.000 53.14108 59 GLN H CA 1
ATOM 1078 C C . GLN B 2 43 ? 13.67900 -30.06500 19.00300 1.000 59.39447 59 GLN H C 1
ATOM 1079 O O . GLN B 2 43 ? 14.19200 -30.51200 17.97400 1.000 59.20760 59 GLN H O 1
ATOM 1085 N N . PRO B 2 44 ? 14.40100 -29.43300 19.92900 1.000 68.49029 60 PRO H N 1
ATOM 1086 C CA . PRO B 2 44 ? 15.84700 -29.25100 19.74400 1.000 68.99825 60 PRO H CA 1
ATOM 1087 C C . PRO B 2 44 ? 16.55300 -30.58300 19.53400 1.000 68.29816 60 PRO H C 1
ATOM 1088 O O . PRO B 2 44 ? 16.36200 -31.53500 20.29400 1.000 67.50333 60 PRO H O 1
ATOM 1092 N N . GLY B 2 45 ? 17.37000 -30.64300 18.48500 1.000 62.13690 61 GLY H N 1
ATOM 1093 C CA . GLY B 2 45 ? 18.06500 -31.87200 18.16200 1.000 58.96547 61 GLY H CA 1
ATOM 1094 C C . GLY B 2 45 ? 17.18200 -32.98700 17.65600 1.000 60.66304 61 GLY H C 1
ATOM 1095 O O . GLY B 2 45 ? 17.64100 -34.13000 17.57400 1.000 59.38657 61 GLY H O 1
ATOM 1096 N N . ASN B 2 46 ? 15.93100 -32.69200 17.31100 1.000 59.87610 62 ASN H N 1
ATOM 1097 C CA . ASN B 2 46 ? 14.98400 -33.68900 16.83300 1.000 58.10747 62 ASN H CA 1
ATOM 1098 C C . ASN B 2 46 ? 14.41600 -33.22600 15.49500 1.000 52.32257 62 ASN H C 1
ATOM 1099 O O . ASN B 2 46 ? 14.73000 -32.13700 15.00400 1.000 49.67488 62 ASN H O 1
ATOM 1104 N N . GLY B 2 47 ? 13.56800 -34.06200 14.90300 1.000 49.91965 63 GLY H N 1
ATOM 1105 C CA . GLY B 2 47 ? 13.01900 -33.78900 13.59300 1.000 46.07971 63 GLY H CA 1
ATOM 1106 C C . GLY B 2 47 ? 11.82700 -32.85500 13.62800 1.000 43.44255 63 GLY H C 1
ATOM 1107 O O . GLY B 2 47 ? 11.62700 -32.07800 14.56500 1.000 43.99525 63 GLY H O 1
ATOM 1108 N N . LEU B 2 48 ? 11.02600 -32.93700 12.57100 1.000 39.59999 64 LEU H N 1
ATOM 1109 C CA . LEU B 2 48 ? 9.83500 -32.11600 12.41700 1.000 37.43131 64 LEU H CA 1
ATOM 1110 C C . LEU B 2 48 ? 8.58700 -32.93600 12.71100 1.000 37.25234 64 LEU H C 1
ATOM 1111 O O . LEU B 2 48 ? 8.50000 -34.11100 12.34200 1.000 35.39422 64 LEU H O 1
ATOM 1116 N N . GLU B 2 49 ? 7.62200 -32.30500 13.37500 1.000 34.96522 65 GLU H N 1
ATOM 1117 C CA . GLU B 2 49 ? 6.35900 -32.93900 13.72200 1.000 33.39661 65 GLU H CA 1
ATOM 1118 C C . GLU B 2 49 ? 5.22200 -32.01400 13.32500 1.000 32.09382 65 GLU H C 1
ATOM 1119 O O . GLU B 2 49 ? 5.26000 -30.81700 13.62400 1.000 31.47796 65 GLU H O 1
ATOM 1125 N N . TRP B 2 50 ? 4.21300 -32.56900 12.66000 1.000 33.03341 66 TRP H N 1
ATOM 1126 C CA . TRP B 2 50 ? 3.09600 -31.78700 12.14800 1.000 30.00936 66 TRP H CA 1
ATOM 1127 C C . TRP B 2 50 ? 2.02100 -31.65200 13.21900 1.000 30.00410 66 TRP H C 1
ATOM 1128 O O . TRP B 2 50 ? 1.58900 -32.64900 13.80700 1.000 31.77536 66 TRP H O 1
ATOM 1139 N N . ILE B 2 51 ? 1.59100 -30.41500 13.46300 1.000 28.41707 67 ILE H N 1
ATOM 1140 C CA . ILE B 2 51 ? 0.62300 -30.12000 14.51300 1.000 29.80671 67 ILE H CA 1
ATOM 1141 C C . ILE B 2 51 ? -0.78800 -30.07800 13.94000 1.000 29.96989 67 ILE H C 1
ATOM 1142 O O . ILE B 2 51 ? -1.65600 -30.86300 14.34000 1.000 30.25676 67 ILE H O 1
ATOM 1147 N N . GLY B 2 52 ? -1.03300 -29.15700 13.01600 1.000 28.64078 68 GLY H N 1
ATOM 1148 C CA . GLY B 2 52 ? -2.35600 -29.02100 12.43400 1.000 27.03006 68 GLY H CA 1
ATOM 1149 C C . GLY B 2 52 ? -2.36400 -27.93800 11.37900 1.000 27.04585 68 GLY H C 1
ATOM 1150 O O . GLY B 2 52 ? -1.39800 -27.18400 11.21900 1.000 28.11177 68 GLY H O 1
ATOM 1151 N N . TRP B 2 53 ? -3.48100 -27.86900 10.65400 1.000 27.52749 69 TRP H N 1
ATOM 1152 C CA . TRP B 2 53 ? -3.70200 -26.81300 9.67700 1.000 27.65908 69 TRP H CA 1
ATOM 1153 C C . TRP B 2 53 ? -5.02200 -26.11100 9.95100 1.000 28.62762 69 TRP H C 1
ATOM 1154 O O . TRP B 2 53 ? -5.94600 -26.68600 10.53400 1.000 28.57498 69 TRP H O 1
ATOM 1165 N N . ILE B 2 54 ? -5.09000 -24.84900 9.53100 1.000 29.99620 70 ILE H N 1
ATOM 1166 C CA . ILE B 2 54 ? -6.31000 -24.05500 9.57000 1.000 30.34625 70 ILE H CA 1
ATOM 1167 C C . ILE B 2 54 ? -6.50100 -23.41100 8.20400 1.000 31.84379 70 ILE H C 1
ATOM 1168 O O . ILE B 2 54 ? -5.53500 -22.97100 7.57100 1.000 29.22506 70 ILE H O 1
ATOM 1173 N N . TYR B 2 55 ? -7.74700 -23.37200 7.74400 1.000 33.94141 71 TYR H N 1
ATOM 1174 C CA . TYR B 2 55 ? -8.09400 -22.67800 6.51100 1.000 33.06236 71 TYR H CA 1
ATOM 1175 C C . TYR B 2 55 ? -8.79400 -21.37600 6.86400 1.000 36.68122 71 TYR H C 1
ATOM 1176 O O . TYR B 2 55 ? -9.96600 -21.40400 7.26800 1.000 39.98424 71 TYR H O 1
ATOM 1185 N N . PRO B 2 56 ? -8.13200 -20.22200 6.74100 1.000 36.93125 72 PRO H N 1
ATOM 1186 C CA . PRO B 2 56 ? -8.74400 -18.96600 7.20700 1.000 36.81807 72 PRO H CA 1
ATOM 1187 C C . PRO B 2 56 ? -10.01500 -18.57600 6.47000 1.000 40.58695 72 PRO H C 1
ATOM 1188 O O . PRO B 2 56 ? -10.72300 -17.67900 6.94600 1.000 44.77692 72 PRO H O 1
ATOM 1192 N N . GLY B 2 57 ? -10.32700 -19.20900 5.34000 1.000 39.63683 73 GLY H N 1
ATOM 1193 C CA . GLY B 2 57 ? -11.54000 -18.89500 4.61200 1.000 39.69474 73 GLY H CA 1
ATOM 1194 C C . GLY B 2 57 ? -12.80500 -19.15800 5.40400 1.000 44.46110 73 GLY H C 1
ATOM 1195 O O . GLY B 2 57 ? -13.57700 -18.23500 5.67900 1.000 49.03533 73 GLY H O 1
ATOM 1196 N N . ASN B 2 58 ? -13.02900 -20.41800 5.77400 1.000 45.20329 74 ASN H N 1
ATOM 1197 C CA . ASN B 2 58 ? -14.16100 -20.80700 6.60300 1.000 47.70096 74 ASN H CA 1
ATOM 1198 C C . ASN B 2 58 ? -13.76700 -21.14700 8.03400 1.000 48.66423 74 ASN H C 1
ATOM 1199 O O . ASN B 2 58 ? -14.62400 -21.59200 8.80500 1.000 49.83279 74 ASN H O 1
ATOM 1204 N N . ASP B 2 59 ? -12.49600 -20.96700 8.40000 1.000 57.08893 75 ASP H N 1
ATOM 1205 C CA . ASP B 2 59 ? -11.97600 -21.31400 9.72500 1.000 59.30498 75 ASP H CA 1
ATOM 1206 C C . ASP B 2 59 ? -12.08800 -22.80900 10.01200 1.000 57.31001 75 ASP H C 1
ATOM 1207 O O . ASP B 2 59 ? -12.25900 -23.22100 11.16200 1.000 60.37090 75 ASP H O 1
ATOM 1212 N N . ASP B 2 60 ? -11.99500 -23.63400 8.97200 1.000 45.95864 76 ASP H N 1
ATOM 1213 C CA . ASP B 2 60 ? -11.88100 -25.07100 9.17500 1.000 40.61590 76 ASP H CA 1
ATOM 1214 C C . ASP B 2 60 ? -10.49700 -25.41600 9.70800 1.000 36.57068 76 ASP H C 1
ATOM 1215 O O . ASP B 2 60 ? -9.49400 -24.81500 9.31200 1.000 35.22578 76 ASP H O 1
ATOM 1220 N N . THR B 2 61 ? -10.44400 -26.39300 10.61000 1.000 34.25198 77 THR H N 1
ATOM 1221 C CA . THR B 2 61 ? -9.20200 -26.80200 11.24800 1.000 32.00960 77 THR H CA 1
ATOM 1222 C C . THR B 2 61 ? -9.09300 -28.32000 11.25800 1.000 30.05147 77 THR H C 1
ATOM 1223 O O . THR B 2 61 ? -10.09900 -29.03400 11.28200 1.000 30.93842 77 THR H O 1
ATOM 1227 N N . LYS B 2 62 ? -7.85300 -28.80200 11.23800 1.000 28.94871 78 LYS H N 1
ATOM 1228 C CA . LYS B 2 62 ? -7.54200 -30.21500 11.41400 1.000 28.64341 78 LYS H CA 1
ATOM 1229 C C . LYS B 2 62 ? -6.29200 -30.32700 12.26700 1.000 28.17756 78 LYS H C 1
ATOM 1230 O O . LYS B 2 62 ? -5.29500 -29.65700 11.99000 1.000 29.50667 78 LYS H O 1
ATOM 1236 N N . TYR B 2 63 ? -6.34600 -31.16000 13.30200 1.000 29.04346 79 TYR H N 1
ATOM 1237 C CA . TYR B 2 63 ? -5.24700 -31.30200 14.24300 1.000 28.86975 79 TYR H CA 1
ATOM 1238 C C . TYR B 2 63 ? -4.67700 -32.71200 14.19800 1.000 30.06463 79 TYR H C 1
ATOM 1239 O O . TYR B 2 63 ? -5.37800 -33.67700 13.87900 1.000 32.48071 79 TYR H O 1
ATOM 1248 N N . ASN B 2 64 ? -3.39300 -32.81600 14.52400 1.000 30.32782 80 ASN H N 1
ATOM 1249 C CA . ASN B 2 64 ? -2.80400 -34.10400 14.85500 1.000 32.80444 80 ASN H CA 1
ATOM 1250 C C . ASN B 2 64 ? -3.31800 -34.52800 16.22500 1.000 36.08904 80 ASN H C 1
ATOM 1251 O O . ASN B 2 64 ? -3.21700 -33.76800 17.19300 1.000 38.53407 80 ASN H O 1
ATOM 1256 N N . GLN B 2 65 ? -3.88800 -35.73700 16.30300 1.000 37.13390 81 GLN H N 1
ATOM 1257 C CA . GLN B 2 65 ? -4.54000 -36.17600 17.53500 1.000 38.56828 81 GLN H CA 1
ATOM 1258 C C . GLN B 2 65 ? -3.60800 -36.08900 18.73500 1.000 40.05267 81 GLN H C 1
ATOM 1259 O O . GLN B 2 65 ? -4.06800 -35.93400 19.87200 1.000 43.45308 81 GLN H O 1
ATOM 1265 N N . LYS B 2 66 ? -2.29800 -36.19200 18.50300 1.000 38.84200 82 LYS H N 1
ATOM 1266 C CA . LYS B 2 66 ? -1.33300 -36.02600 19.58200 1.000 38.52617 82 LYS H CA 1
ATOM 1267 C C . LYS B 2 66 ? -1.41600 -34.63600 20.20200 1.000 40.57116 82 LYS H C 1
ATOM 1268 O O . LYS B 2 66 ? -1.16800 -34.47500 21.40300 1.000 41.46600 82 LYS H O 1
ATOM 1274 N N . PHE B 2 67 ? -1.77600 -33.62700 19.41100 1.000 39.09993 83 PHE H N 1
ATOM 1275 C CA . PHE B 2 67 ? -1.81300 -32.24500 19.87000 1.000 40.39219 83 PHE H CA 1
ATOM 1276 C C . PHE B 2 67 ? -3.21400 -31.77800 20.24200 1.000 43.29254 83 PHE H C 1
ATOM 1277 O O . PHE B 2 67 ? -3.40500 -30.58600 20.50900 1.000 41.09754 83 PHE H O 1
ATOM 1285 N N . ASN B 2 68 ? -4.19600 -32.67800 20.25000 1.000 50.12230 84 ASN H N 1
ATOM 1286 C CA . ASN B 2 68 ? -5.54700 -32.31000 20.65300 1.000 47.54041 84 ASN H CA 1
ATOM 1287 C C . ASN B 2 68 ? -5.54800 -31.73800 22.06400 1.000 44.77956 84 ASN H C 1
ATOM 1288 O O . ASN B 2 68 ? -5.02500 -32.35100 23.00000 1.000 45.59281 84 ASN H O 1
ATOM 1293 N N . GLY B 2 69 ? -6.13800 -30.55300 22.21200 1.000 41.38704 85 GLY H N 1
ATOM 1294 C CA . GLY B 2 69 ? -6.15400 -29.85300 23.47500 1.000 43.58468 85 GLY H CA 1
ATOM 1295 C C . GLY B 2 69 ? -4.89800 -29.07300 23.78900 1.000 41.17649 85 GLY H C 1
ATOM 1296 O O . GLY B 2 69 ? -4.95300 -28.13300 24.59100 1.000 44.16369 85 GLY H O 1
ATOM 1297 N N . LYS B 2 70 ? -3.76500 -29.42700 23.18100 1.000 40.00793 86 LYS H N 1
ATOM 1298 C CA . LYS B 2 70 ? -2.52900 -28.68800 23.40700 1.000 36.98652 86 LYS H CA 1
ATOM 1299 C C . LYS B 2 70 ? -2.48100 -27.42500 22.55500 1.000 34.77572 86 LYS H C 1
ATOM 1300 O O . LYS B 2 70 ? -2.28800 -26.32100 23.07600 1.000 34.15986 86 LYS H O 1
ATOM 1306 N N . ALA B 2 71 ? -2.65800 -27.57000 21.24400 1.000 35.71794 87 ALA H N 1
ATOM 1307 C CA . ALA B 2 71 ? -2.56400 -26.46300 20.30400 1.000 32.46229 87 ALA H CA 1
ATOM 1308 C C . ALA B 2 71 ? -3.95200 -26.06700 19.82100 1.000 30.97790 87 ALA H C 1
ATOM 1309 O O . ALA B 2 71 ? -4.80100 -26.92700 19.56600 1.000 30.93579 87 ALA H O 1
ATOM 1311 N N . THR B 2 72 ? -4.17500 -24.76100 19.69800 1.000 30.30150 88 THR H N 1
ATOM 1312 C CA . THR B 2 72 ? -5.42800 -24.21200 19.19400 1.000 29.23295 88 THR H CA 1
ATOM 1313 C C . THR B 2 72 ? -5.11000 -23.18100 18.12600 1.000 29.72775 88 THR H C 1
ATOM 1314 O O . THR B 2 72 ? -4.40100 -22.20600 18.39500 1.000 30.95948 88 THR H O 1
ATOM 1318 N N . LEU B 2 73 ? -5.63200 -23.39300 16.92200 1.000 30.74103 89 LEU H N 1
ATOM 1319 C CA . LEU B 2 73 ? -5.37800 -22.50900 15.79400 1.000 30.06200 89 LEU H CA 1
ATOM 1320 C C . LEU B 2 73 ? -6.54700 -21.55200 15.60700 1.000 30.44626 89 LEU H C 1
ATOM 1321 O O . LEU B 2 73 ? -7.70900 -21.97200 15.61600 1.000 31.54376 89 LEU H O 1
ATOM 1326 N N . THR B 2 74 ? -6.23300 -20.27000 15.44300 1.000 30.61207 90 THR H N 1
ATOM 1327 C CA . THR B 2 74 ? -7.20600 -19.25000 15.08400 1.000 32.78075 90 THR H CA 1
ATOM 1328 C C . THR B 2 74 ? -6.58900 -18.36800 14.00900 1.000 33.95457 90 THR H C 1
ATOM 1329 O O . THR B 2 74 ? -5.37500 -18.37900 13.79200 1.000 34.24145 90 THR H O 1
ATOM 1333 N N . ALA B 2 75 ? -7.43100 -17.58500 13.34200 1.000 37.06021 91 ALA H N 1
ATOM 1334 C CA . ALA B 2 75 ? -6.97300 -16.73200 12.25700 1.000 36.78912 91 ALA H CA 1
ATOM 1335 C C . ALA B 2 75 ? -7.75200 -15.42900 12.26700 1.000 38.29194 91 ALA H C 1
ATOM 1336 O O . ALA B 2 75 ? -8.95700 -15.42100 12.53500 1.000 39.99214 91 ALA H O 1
ATOM 1338 N N . ASP B 2 76 ? -7.05700 -14.33400 11.96800 1.000 39.61841 92 ASP H N 1
ATOM 1339 C CA . ASP B 2 76 ? -7.66100 -13.01100 11.85200 1.000 44.40056 92 ASP H CA 1
ATOM 1340 C C . ASP B 2 76 ? -7.47900 -12.54500 10.41300 1.000 46.59293 92 ASP H C 1
ATOM 1341 O O . ASP B 2 76 ? -6.35400 -12.27800 9.97800 1.000 46.44028 92 ASP H O 1
ATOM 1346 N N . LYS B 2 77 ? -8.58900 -12.44400 9.68000 1.000 50.64342 93 LYS H N 1
ATOM 1347 C CA . LYS B 2 77 ? -8.51300 -12.09800 8.26500 1.000 53.30689 93 LYS H CA 1
ATOM 1348 C C . LYS B 2 77 ? -8.13900 -10.63500 8.06700 1.000 56.93628 93 LYS H C 1
ATOM 1349 O O . LYS B 2 77 ? -7.39900 -10.30100 7.13300 1.000 59.40763 93 LYS H O 1
ATOM 1355 N N . SER B 2 78 ? -8.64500 -9.74900 8.92900 1.000 55.25976 94 SER H N 1
ATOM 1356 C CA . SER B 2 78 ? -8.33900 -8.32700 8.79700 1.000 54.96236 94 SER H CA 1
ATOM 1357 C C . SER B 2 78 ? -6.84000 -8.07400 8.87700 1.000 52.63839 94 SER H C 1
ATOM 1358 O O . SER B 2 78 ? -6.29800 -7.25500 8.12500 1.000 53.42270 94 SER H O 1
ATOM 1361 N N . SER B 2 79 ? -6.15400 -8.76700 9.78000 1.000 49.52486 95 SER H N 1
ATOM 1362 C CA . SER B 2 79 ? -4.71500 -8.62400 9.93500 1.000 47.44303 95 SER H CA 1
ATOM 1363 C C . SER B 2 79 ? -3.93200 -9.66600 9.14800 1.000 46.30342 95 SER H C 1
ATOM 1364 O O . SER B 2 79 ? -2.69800 -9.60800 9.13500 1.000 46.98508 95 SER H O 1
ATOM 1367 N N . SER B 2 80 ? -4.61800 -10.60100 8.49000 1.000 46.01128 96 SER H N 1
ATOM 1368 C CA . SER B 2 80 ? -3.97900 -11.68100 7.73800 1.000 43.09514 96 SER H CA 1
ATOM 1369 C C . SER B 2 80 ? -2.97000 -12.42500 8.61000 1.000 41.52917 96 SER H C 1
ATOM 1370 O O . SER B 2 80 ? -1.84200 -12.70800 8.20300 1.000 40.43430 96 SER H O 1
ATOM 1373 N N . THR B 2 81 ? -3.39500 -12.74600 9.83000 1.000 39.71579 97 THR H N 1
ATOM 1374 C CA . THR B 2 81 ? -2.52700 -13.35200 10.83000 1.000 38.46038 97 THR H CA 1
ATOM 1375 C C . THR B 2 81 ? -3.19900 -14.58600 11.41300 1.000 37.43657 97 THR H C 1
ATOM 1376 O O . THR B 2 81 ? -4.37800 -14.54400 11.78000 1.000 37.23128 97 THR H O 1
ATOM 1380 N N . VAL B 2 82 ? -2.44200 -15.67500 11.50300 1.000 35.45475 98 VAL H N 1
ATOM 1381 C CA . VAL B 2 82 ? -2.89500 -16.91900 12.11100 1.000 34.56254 98 VAL H CA 1
ATOM 1382 C C . VAL B 2 82 ? -2.23700 -17.04800 13.47600 1.000 35.46265 98 VAL H C 1
ATOM 1383 O O . VAL B 2 82 ? -1.04200 -16.76800 13.63000 1.000 35.88902 98 VAL H O 1
ATOM 1387 N N . TYR B 2 83 ? -3.02000 -17.45800 14.47000 1.000 34.27830 99 TYR H N 1
ATOM 1388 C CA . TYR B 2 83 ? -2.53500 -17.63700 15.83000 1.000 32.80444 99 TYR H CA 1
ATOM 1389 C C . TYR B 2 83 ? -2.59800 -19.10500 16.22300 1.000 32.33859 99 TYR H C 1
ATOM 1390 O O . TYR B 2 83 ? -3.55100 -19.80900 15.87500 1.000 31.80695 99 TYR H O 1
ATOM 1399 N N . MET B 2 84 ? -1.57700 -19.56300 16.94400 1.000 31.02264 100 MET H N 1
ATOM 1400 C CA . MET B 2 84 ? -1.59600 -20.86400 17.60200 1.000 31.30426 100 MET H CA 1
ATOM 1401 C C . MET B 2 84 ? -1.37300 -20.66200 19.09200 1.000 31.57797 100 MET H C 1
ATOM 1402 O O . MET B 2 84 ? -0.36700 -20.07000 19.49600 1.000 30.32256 100 MET H O 1
ATOM 1407 N N . GLN B 2 85 ? -2.30000 -21.15800 19.90200 1.000 32.00960 101 GLN H N 1
ATOM 1408 C CA . GLN B 2 85 ? -2.18300 -21.08600 21.35000 1.000 31.54113 101 GLN H CA 1
ATOM 1409 C C . GLN B 2 85 ? -1.76200 -22.44100 21.89800 1.000 30.76998 101 GLN H C 1
ATOM 1410 O O . GLN B 2 85 ? -2.40300 -23.45700 21.61400 1.000 30.63049 101 GLN H O 1
ATOM 1416 N N . LEU B 2 86 ? -0.68700 -22.44800 22.67700 1.000 33.00183 102 LEU H N 1
ATOM 1417 C CA . LEU B 2 86 ? -0.21100 -23.63800 23.36600 1.000 32.60704 102 LEU H CA 1
ATOM 1418 C C . LEU B 2 86 ? -0.42700 -23.44500 24.85800 1.000 32.82286 102 LEU H C 1
ATOM 1419 O O . LEU B 2 86 ? -0.05700 -22.40500 25.40800 1.000 32.88602 102 LEU H O 1
ATOM 1424 N N . SER B 2 87 ? -1.02800 -24.43800 25.50400 1.000 33.09131 103 SER H N 1
ATOM 1425 C CA . SER B 2 87 ? -1.39400 -24.34800 26.90900 1.000 31.97276 103 SER H CA 1
ATOM 1426 C C . SER B 2 87 ? -0.80600 -25.52900 27.66600 1.000 32.34385 103 SER H C 1
ATOM 1427 O O . SER B 2 87 ? -0.38400 -26.52600 27.07300 1.000 32.20963 103 SER H O 1
ATOM 1430 N N . SER B 2 88 ? -0.79400 -25.40500 28.99500 1.000 32.65179 104 SER H N 1
ATOM 1431 C CA . SER B 2 88 ? -0.27300 -26.43700 29.89300 1.000 31.14634 104 SER H CA 1
ATOM 1432 C C . SER B 2 88 ? 1.11200 -26.89600 29.45100 1.000 32.62020 104 SER H C 1
ATOM 1433 O O . SER B 2 88 ? 1.38200 -28.08800 29.29200 1.000 33.57821 104 SER H O 1
ATOM 1436 N N . LEU B 2 89 ? 1.99600 -25.92400 29.24700 1.000 32.86497 105 LEU H N 1
ATOM 1437 C CA . LEU B 2 89 ? 3.29900 -26.21400 28.67100 1.000 32.92024 105 LEU H CA 1
ATOM 1438 C C . LEU B 2 89 ? 4.12900 -27.08800 29.60000 1.000 31.66219 105 LEU H C 1
ATOM 1439 O O . LEU B 2 89 ? 4.17600 -26.87100 30.81300 1.000 33.51505 105 LEU H O 1
ATOM 1444 N N . THR B 2 90 ? 4.78200 -28.08400 29.01600 1.000 33.79666 106 THR H N 1
ATOM 1445 C CA . THR B 2 90 ? 5.69600 -28.98000 29.70400 1.000 34.94943 106 THR H CA 1
ATOM 1446 C C . THR B 2 90 ? 7.06500 -28.89500 29.03600 1.000 37.15233 106 THR H C 1
ATOM 1447 O O . THR B 2 90 ? 7.27100 -28.13000 28.09000 1.000 37.16548 106 THR H O 1
ATOM 1451 N N . SER B 2 91 ? 8.01300 -29.68400 29.54600 1.000 38.13929 107 SER H N 1
ATOM 1452 C CA . SER B 2 91 ? 9.34200 -29.71600 28.94200 1.000 38.26298 107 SER H CA 1
ATOM 1453 C C . SER B 2 91 ? 9.29700 -30.24000 27.51300 1.000 38.23403 107 SER H C 1
ATOM 1454 O O . SER B 2 91 ? 10.09600 -29.81300 26.67100 1.000 39.02623 107 SER H O 1
ATOM 1457 N N . GLU B 2 92 ? 8.37600 -31.16100 27.21900 1.000 39.96845 108 GLU H N 1
ATOM 1458 C CA . GLU B 2 92 ? 8.21500 -31.64800 25.85400 1.000 39.66315 108 GLU H CA 1
ATOM 1459 C C . GLU B 2 92 ? 7.73100 -30.56300 24.90400 1.000 37.21812 108 GLU H C 1
ATOM 1460 O O . GLU B 2 92 ? 7.89200 -30.70800 23.68900 1.000 37.27339 108 GLU H O 1
ATOM 1466 N N . ASP B 2 93 ? 7.14900 -29.48600 25.42500 1.000 37.91031 109 ASP H N 1
ATOM 1467 C CA . ASP B 2 93 ? 6.63400 -28.41600 24.58500 1.000 35.25999 109 ASP H CA 1
ATOM 1468 C C . ASP B 2 93 ? 7.68000 -27.36200 24.25000 1.000 35.77848 109 ASP H C 1
ATOM 1469 O O . ASP B 2 93 ? 7.38800 -26.45300 23.46600 1.000 36.87861 109 ASP H O 1
ATOM 1474 N N . SER B 2 94 ? 8.87500 -27.44500 24.82700 1.000 34.89153 110 SER H N 1
ATOM 1475 C CA . SER B 2 94 ? 9.96100 -26.56200 24.42300 1.000 36.27854 110 SER H CA 1
ATOM 1476 C C . SER B 2 94 ? 10.45400 -26.96600 23.03800 1.000 38.41037 110 SER H C 1
ATOM 1477 O O . SER B 2 94 ? 10.91300 -28.09700 22.84500 1.000 41.62391 110 SER H O 1
ATOM 1480 N N . ALA B 2 95 ? 10.37400 -26.04500 22.08000 1.000 37.50500 111 ALA H N 1
ATOM 1481 C CA . ALA B 2 95 ? 10.68300 -26.35400 20.68800 1.000 39.35259 111 ALA H CA 1
ATOM 1482 C C . ALA B 2 95 ? 10.62300 -25.06400 19.88000 1.000 37.42078 111 ALA H C 1
ATOM 1483 O O . ALA B 2 95 ? 10.26600 -23.99900 20.39200 1.000 36.81281 111 ALA H O 1
ATOM 1485 N N . VAL B 2 96 ? 10.98800 -25.17900 18.60500 1.000 36.59700 112 VAL H N 1
ATOM 1486 C CA . VAL B 2 96 ? 10.81100 -24.11500 17.62500 1.000 37.13917 112 VAL H CA 1
ATOM 1487 C C . VAL B 2 96 ? 9.57700 -24.44600 16.80000 1.000 34.63887 112 VAL H C 1
ATOM 1488 O O . VAL B 2 96 ? 9.44800 -25.56400 16.28500 1.000 35.26262 112 VAL H O 1
ATOM 1492 N N . TYR B 2 97 ? 8.67200 -23.48300 16.67100 1.000 35.38369 113 TYR H N 1
ATOM 1493 C CA . TYR B 2 97 ? 7.39500 -23.69300 16.00200 1.000 33.48873 113 TYR H CA 1
ATOM 1494 C C . TYR B 2 97 ? 7.34700 -22.86700 14.72400 1.000 34.27303 113 TYR H C 1
ATOM 1495 O O . TYR B 2 97 ? 7.54300 -21.64800 14.76000 1.000 35.05997 113 TYR H O 1
ATOM 1504 N N . PHE B 2 98 ? 7.08600 -23.53500 13.60300 1.000 33.66770 114 PHE H N 1
ATOM 1505 C CA . PHE B 2 98 ? 7.02400 -22.90300 12.29400 1.000 34.38357 114 PHE H CA 1
ATOM 1506 C C . PHE B 2 98 ? 5.58500 -22.87000 11.80500 1.000 32.06751 114 PHE H C 1
ATOM 1507 O O . PHE B 2 98 ? 4.83000 -23.82600 12.00500 1.000 31.19635 114 PHE H O 1
ATOM 1515 N N . CYS B 2 99 ? 5.20800 -21.77000 11.16400 1.000 32.07540 115 CYS H N 1
ATOM 1516 C CA . CYS B 2 99 ? 4.00500 -21.73400 10.35100 1.000 31.27004 115 CYS H CA 1
ATOM 1517 C C . CYS B 2 99 ? 4.40700 -21.83400 8.88900 1.000 32.72021 115 CYS H C 1
ATOM 1518 O O . CYS B 2 99 ? 5.43600 -21.28900 8.48000 1.000 33.01236 115 CYS H O 1
ATOM 1521 N N . ALA B 2 100 ? 3.60100 -22.54300 8.10900 1.000 32.84391 116 ALA H N 1
ATOM 1522 C CA . ALA B 2 100 ? 3.89800 -22.75900 6.70400 1.000 31.77273 116 ALA H CA 1
ATOM 1523 C C . ALA B 2 100 ? 2.61400 -22.68300 5.89700 1.000 32.23595 116 ALA H C 1
ATOM 1524 O O . ALA B 2 100 ? 1.57400 -23.19900 6.31500 1.000 32.10698 116 ALA H O 1
ATOM 1526 N N . ARG B 2 101 ? 2.69500 -22.04100 4.73700 1.000 32.12804 117 ARG H N 1
ATOM 1527 C CA . ARG B 2 101 ? 1.54000 -21.91000 3.86500 1.000 32.17804 117 ARG H CA 1
ATOM 1528 C C . ARG B 2 101 ? 1.36700 -23.18800 3.06000 1.000 32.80180 117 ARG H C 1
ATOM 1529 O O . ARG B 2 101 ? 2.25500 -23.56600 2.28800 1.000 35.29158 117 ARG H O 1
ATOM 1537 N N . GLY B 2 102 ? 0.23300 -23.85600 3.23900 1.000 32.58336 118 GLY H N 1
ATOM 1538 C CA . GLY B 2 102 ? -0.14700 -24.90900 2.32300 1.000 32.91234 118 GLY H CA 1
ATOM 1539 C C . GLY B 2 102 ? -0.76900 -24.32200 1.07600 1.000 32.25174 118 GLY H C 1
ATOM 1540 O O . GLY B 2 102 ? -1.83400 -23.70100 1.14800 1.000 32.58072 118 GLY H O 1
ATOM 1541 N N . ASP B 2 103 ? -0.13000 -24.51700 -0.07400 1.000 34.53885 119 ASP H N 1
ATOM 1542 C CA . ASP B 2 103 ? -0.58900 -23.91400 -1.32000 1.000 35.45212 119 ASP H CA 1
ATOM 1543 C C . ASP B 2 103 ? -1.61100 -24.85300 -1.94300 1.000 34.70993 119 ASP H C 1
ATOM 1544 O O . ASP B 2 103 ? -1.26000 -25.93200 -2.43200 1.000 35.36527 119 ASP H O 1
ATOM 1549 N N . LEU B 2 104 ? -2.87700 -24.43600 -1.93200 1.000 33.80719 120 LEU H N 1
ATOM 1550 C CA . LEU B 2 104 ? -3.96000 -25.31000 -2.35800 1.000 34.55728 120 LEU H CA 1
ATOM 1551 C C . LEU B 2 104 ? -4.01200 -25.48300 -3.86800 1.000 35.63372 120 LEU H C 1
ATOM 1552 O O . LEU B 2 104 ? -4.78000 -26.31900 -4.35500 1.000 33.90720 120 LEU H O 1
ATOM 1557 N N . ASN B 2 105 ? -3.22100 -24.71300 -4.61600 1.000 35.75479 121 ASN H N 1
ATOM 1558 C CA . ASN B 2 105 ? -3.08700 -24.96000 -6.04600 1.000 37.08126 121 ASN H CA 1
ATOM 1559 C C . ASN B 2 105 ? -2.25600 -26.20500 -6.32100 1.000 37.52869 121 ASN H C 1
ATOM 1560 O O . ASN B 2 105 ? -2.49500 -26.90400 -7.31200 1.000 40.54484 121 ASN H O 1
ATOM 1565 N N . TYR B 2 106 ? -1.26700 -26.48600 -5.47300 1.000 36.12325 122 TYR H N 1
ATOM 1566 C CA . TYR B 2 106 ? -0.34000 -27.59300 -5.67000 1.000 36.65490 122 TYR H CA 1
ATOM 1567 C C . TYR B 2 106 ? -0.56700 -28.74300 -4.69200 1.000 35.43633 122 TYR H C 1
ATOM 1568 O O . TYR B 2 106 ? 0.34200 -29.54900 -4.46700 1.000 35.95481 122 TYR H O 1
ATOM 1577 N N . GLY B 2 107 ? -1.74800 -28.82500 -4.09200 1.000 34.92311 123 GLY H N 1
ATOM 1578 C CA . GLY B 2 107 ? -2.08900 -29.93900 -3.23800 1.000 31.85695 123 GLY H CA 1
ATOM 1579 C C . GLY B 2 107 ? -1.89000 -29.69700 -1.76200 1.000 31.63061 123 GLY H C 1
ATOM 1580 O O . GLY B 2 107 ? -1.94800 -30.65400 -0.98100 1.000 29.64090 123 GLY H O 1
ATOM 1581 N N . GLY B 2 108 ? -1.66500 -28.45300 -1.35600 1.000 31.56745 124 GLY H N 1
ATOM 1582 C CA . GLY B 2 108 ? -1.38100 -28.13900 0.02300 1.000 30.17780 124 GLY H CA 1
ATOM 1583 C C . GLY B 2 108 ? 0.07100 -28.26800 0.41700 1.000 31.98328 124 GLY H C 1
ATOM 1584 O O . GLY B 2 108 ? 0.38100 -28.16500 1.61000 1.000 32.98867 124 GLY H O 1
ATOM 1585 N N . SER B 2 109 ? 0.97000 -28.49900 -0.54000 1.000 33.17027 125 SER H N 1
ATOM 1586 C CA . SER B 2 109 ? 2.38900 -28.56300 -0.22600 1.000 33.18343 125 SER H CA 1
ATOM 1587 C C . SER B 2 109 ? 2.86500 -27.22400 0.32600 1.000 34.32041 125 SER H C 1
ATOM 1588 O O . SER B 2 109 ? 2.38800 -26.15700 -0.06700 1.000 34.21513 125 SER H O 1
ATOM 1591 N N . MET B 2 110 ? 3.82100 -27.28900 1.24300 1.000 34.25987 126 MET H N 1
ATOM 1592 C CA . MET B 2 110 ? 4.24900 -26.12500 2.01400 1.000 34.76256 126 MET H CA 1
ATOM 1593 C C . MET B 2 110 ? 5.52000 -25.55900 1.39400 1.000 37.81030 126 MET H C 1
ATOM 1594 O O . MET B 2 110 ? 6.61700 -26.07700 1.61400 1.000 38.67882 126 MET H O 1
ATOM 1599 N N . ASP B 2 111 ? 5.36100 -24.49300 0.61200 1.000 40.69222 127 ASP H N 1
ATOM 1600 C CA . ASP B 2 111 ? 6.48100 -23.81100 -0.02300 1.000 41.87394 127 ASP H CA 1
ATOM 1601 C C . ASP B 2 111 ? 7.06100 -22.71500 0.86100 1.000 41.10280 127 ASP H C 1
ATOM 1602 O O . ASP B 2 111 ? 8.28500 -22.57900 0.95600 1.000 40.18690 127 ASP H O 1
ATOM 1607 N N . ALA B 2 112 ? 6.20400 -21.93700 1.51500 1.000 40.23164 128 ALA H N 1
ATOM 1608 C CA . ALA B 2 112 ? 6.61600 -20.76500 2.27200 1.000 38.23930 128 ALA H CA 1
ATOM 1609 C C . ALA B 2 112 ? 6.54300 -21.07200 3.76000 1.000 36.57068 128 ALA H C 1
ATOM 1610 O O . ALA B 2 112 ? 5.51900 -21.56100 4.24700 1.000 37.03389 128 ALA H O 1
ATOM 1612 N N . TRP B 2 113 ? 7.63100 -20.78500 4.47100 1.000 36.63647 129 TRP H N 1
ATOM 1613 C CA . TRP B 2 113 ? 7.73700 -21.01600 5.90300 1.000 35.48634 129 TRP H CA 1
ATOM 1614 C C . TRP B 2 113 ? 8.08500 -19.72100 6.62100 1.000 36.83913 129 TRP H C 1
ATOM 1615 O O . TRP B 2 113 ? 8.75000 -18.84100 6.06400 1.000 36.13641 129 TRP H O 1
ATOM 1626 N N . GLY B 2 114 ? 7.63300 -19.61200 7.86900 1.000 37.68397 130 GLY H N 1
ATOM 1627 C CA . GLY B 2 114 ? 8.06700 -18.52600 8.71800 1.000 37.65765 130 GLY H CA 1
ATOM 1628 C C . GLY B 2 114 ? 9.45100 -18.78100 9.28100 1.000 38.99992 130 GLY H C 1
ATOM 1629 O O . GLY B 2 114 ? 10.02700 -19.85800 9.12600 1.000 38.29194 130 GLY H O 1
ATOM 1630 N N . GLN B 2 115 ? 9.99300 -17.76500 9.95600 1.000 41.34757 131 GLN H N 1
ATOM 1631 C CA . GLN B 2 115 ? 11.33600 -17.88900 10.51200 1.000 40.76328 131 GLN H CA 1
ATOM 1632 C C . GLN B 2 115 ? 11.38400 -18.78300 11.74200 1.000 39.76316 131 GLN H C 1
ATOM 1633 O O . GLN B 2 115 ? 12.48200 -19.13900 12.18400 1.000 38.73146 131 GLN H O 1
ATOM 1639 N N . GLY B 2 116 ? 10.23900 -19.14600 12.29900 1.000 39.50524 132 GLY H N 1
ATOM 1640 C CA . GLY B 2 116 ? 10.19900 -19.97000 13.49400 1.000 38.18666 132 GLY H CA 1
ATOM 1641 C C . GLY B 2 116 ? 10.10900 -19.14200 14.75800 1.000 39.27890 132 GLY H C 1
ATOM 1642 O O . GLY B 2 116 ? 10.64600 -18.03900 14.86000 1.000 41.28177 132 GLY H O 1
ATOM 1643 N N . THR B 2 117 ? 9.40700 -19.69000 15.74500 1.000 37.58659 133 THR H N 1
ATOM 1644 C CA . THR B 2 117 ? 9.28300 -19.08200 17.06200 1.000 37.05495 133 THR H CA 1
ATOM 1645 C C . THR B 2 117 ? 9.77400 -20.07400 18.10400 1.000 37.54711 133 THR H C 1
ATOM 1646 O O . THR B 2 117 ? 9.26300 -21.19600 18.18800 1.000 35.46265 133 THR H O 1
ATOM 1650 N N . SER B 2 118 ? 10.76200 -19.66100 18.89000 1.000 36.36276 134 SER H N 1
ATOM 1651 C CA . SER B 2 118 ? 11.35200 -20.51800 19.90700 1.000 35.92849 134 SER H CA 1
ATOM 1652 C C . SER B 2 118 ? 10.57500 -20.36000 21.20800 1.000 34.95206 134 SER H C 1
ATOM 1653 O O . SER B 2 118 ? 10.50700 -19.26200 21.76900 1.000 35.37053 134 SER H O 1
ATOM 1656 N N . VAL B 2 119 ? 9.97900 -21.45100 21.67500 1.000 36.07588 135 VAL H N 1
ATOM 1657 C CA . VAL B 2 119 ? 9.27300 -21.48200 22.95000 1.000 35.58108 135 VAL H CA 1
ATOM 1658 C C . VAL B 2 119 ? 10.11300 -22.30900 23.90600 1.000 36.24432 135 VAL H C 1
ATOM 1659 O O . VAL B 2 119 ? 10.39500 -23.48300 23.63800 1.000 37.14180 135 VAL H O 1
ATOM 1663 N N . THR B 2 120 ? 10.51600 -21.70000 25.01700 1.000 35.92323 136 THR H N 1
ATOM 1664 C CA . THR B 2 120 ? 11.36400 -22.34800 26.00800 1.000 35.61793 136 THR H CA 1
ATOM 1665 C C . THR B 2 120 ? 10.60100 -22.43700 27.32100 1.000 35.59424 136 THR H C 1
ATOM 1666 O O . THR B 2 120 ? 10.16000 -21.41400 27.85700 1.000 36.27327 136 THR H O 1
ATOM 1670 N N . VAL B 2 121 ? 10.44900 -23.65300 27.83400 1.000 36.35486 137 VAL H N 1
ATOM 1671 C CA . VAL B 2 121 ? 9.78200 -23.89800 29.10700 1.000 37.14443 137 VAL H CA 1
ATOM 1672 C C . VAL B 2 121 ? 10.84100 -24.30300 30.12000 1.000 39.98688 137 VAL H C 1
ATOM 1673 O O . VAL B 2 121 ? 11.51100 -25.33000 29.95400 1.000 40.18427 137 VAL H O 1
ATOM 1677 N N . SER B 2 122 ? 10.99500 -23.49400 31.16500 1.000 39.87107 138 SER H N 1
ATOM 1678 C CA . SER B 2 122 ? 11.94900 -23.77600 32.22500 1.000 46.32185 138 SER H CA 1
ATOM 1679 C C . SER B 2 122 ? 11.41400 -23.20400 33.52800 1.000 46.29289 138 SER H C 1
ATOM 1680 O O . SER B 2 122 ? 10.64900 -22.23600 33.52900 1.000 42.08450 138 SER H O 1
ATOM 1683 N N . SER B 2 123 ? 11.82400 -23.81100 34.63500 1.000 63.11333 139 SER H N 1
ATOM 1684 C CA . SER B 2 123 ? 11.37200 -23.38100 35.95300 1.000 63.24230 139 SER H CA 1
ATOM 1685 C C . SER B 2 123 ? 12.54800 -22.98300 36.83700 1.000 64.74511 139 SER H C 1
ATOM 1686 O O . SER B 2 123 ? 12.53200 -21.92700 37.47000 1.000 66.65849 139 SER H O 1
ATOM 1689 N N . GLU C 3 1 ? -1.90900 -42.81700 17.18000 1.000 52.28835 18 GLU L N 1
ATOM 1690 C CA . GLU C 3 1 ? -1.09600 -42.97300 15.98100 1.000 49.82753 18 GLU L CA 1
ATOM 1691 C C . GLU C 3 1 ? -1.80300 -43.87900 14.97800 1.000 50.91713 18 GLU L C 1
ATOM 1692 O O . GLU C 3 1 ? -1.42400 -43.93700 13.81100 1.000 46.79822 18 GLU L O 1
ATOM 1698 N N . THR C 3 2 ? -2.83800 -44.58200 15.43900 1.000 56.80995 19 THR L N 1
ATOM 1699 C CA . THR C 3 2 ? -3.56300 -45.49500 14.56700 1.000 53.06476 19 THR L CA 1
ATOM 1700 C C . THR C 3 2 ? -4.05800 -44.76400 13.32400 1.000 51.48299 19 THR L C 1
ATOM 1701 O O . THR C 3 2 ? -4.50500 -43.61500 13.39100 1.000 53.88328 19 THR L O 1
ATOM 1705 N N . GLY C 3 3 ? -3.94500 -45.43200 12.17800 1.000 46.13498 20 GLY L N 1
ATOM 1706 C CA . GLY C 3 3 ? -4.32000 -44.84800 10.91000 1.000 41.47653 20 GLY L CA 1
ATOM 1707 C C . GLY C 3 3 ? -3.32000 -43.88000 10.31400 1.000 40.28428 20 GLY L C 1
ATOM 1708 O O . GLY C 3 3 ? -3.49800 -43.47000 9.16000 1.000 38.94991 20 GLY L O 1
ATOM 1709 N N . ASP C 3 4 ? -2.27600 -43.49700 11.04600 1.000 40.75013 21 ASP L N 1
ATOM 1710 C CA . ASP C 3 4 ? -1.30900 -42.54600 10.51700 1.000 37.24707 21 ASP L CA 1
ATOM 1711 C C . ASP C 3 4 ? -0.44000 -43.19000 9.44300 1.000 36.53909 21 ASP L C 1
ATOM 1712 O O . ASP C 3 4 ? -0.10000 -44.37400 9.51000 1.000 36.22327 21 ASP L O 1
ATOM 1717 N N . THR C 3 5 ? -0.07600 -42.38900 8.44500 1.000 33.66770 22 THR L N 1
ATOM 1718 C CA . THR C 3 5 ? 0.86000 -42.82100 7.41500 1.000 31.13055 22 THR L CA 1
ATOM 1719 C C . THR C 3 5 ? 2.28500 -42.64800 7.92400 1.000 32.73601 22 THR L C 1
ATOM 1720 O O . THR C 3 5 ? 2.71800 -41.52400 8.19900 1.000 33.48083 22 THR L O 1
ATOM 1724 N N . VAL C 3 6 ? 3.01200 -43.75100 8.04600 1.000 33.49136 23 VAL L N 1
ATOM 1725 C CA . VAL C 3 6 ? 4.35700 -43.73600 8.60800 1.000 34.05722 23 VAL L CA 1
ATOM 1726 C C . VAL C 3 6 ? 5.36400 -43.55800 7.48000 1.000 32.58599 23 VAL L C 1
ATOM 1727 O O . VAL C 3 6 ? 5.28600 -44.23800 6.45000 1.000 33.23080 23 VAL L O 1
ATOM 1731 N N . MET C 3 7 ? 6.30700 -42.64000 7.67200 1.000 34.07301 24 MET L N 1
ATOM 1732 C CA . MET C 3 7 ? 7.39100 -42.40700 6.72800 1.000 34.06248 24 MET L CA 1
ATOM 1733 C C . MET C 3 7 ? 8.68000 -42.94200 7.33500 1.000 35.58635 24 MET L C 1
ATOM 1734 O O . MET C 3 7 ? 9.11300 -42.47400 8.39400 1.000 36.69438 24 MET L O 1
ATOM 1739 N N . THR C 3 8 ? 9.28700 -43.91800 6.66800 1.000 36.76280 25 THR L N 1
ATOM 1740 C CA . THR C 3 8 ? 10.51900 -44.55000 7.13000 1.000 38.84200 25 THR L CA 1
ATOM 1741 C C . THR C 3 8 ? 11.66400 -44.07100 6.24700 1.000 39.23415 25 THR L C 1
ATOM 1742 O O . THR C 3 8 ? 11.75900 -44.45800 5.07800 1.000 39.73948 25 THR L O 1
ATOM 1746 N N . GLN C 3 9 ? 12.52800 -43.23200 6.80700 1.000 39.84739 26 GLN L N 1
ATOM 1747 C CA . GLN C 3 9 ? 13.62600 -42.62300 6.07300 1.000 41.52917 26 GLN L CA 1
ATOM 1748 C C . GLN C 3 9 ? 14.94600 -43.24300 6.51200 1.000 44.33477 26 GLN L C 1
ATOM 1749 O O . GLN C 3 9 ? 15.19300 -43.41800 7.70900 1.000 44.92957 26 GLN L O 1
ATOM 1755 N N . SER C 3 10 ? 15.79400 -43.56900 5.54000 1.000 44.72955 27 SER L N 1
ATOM 1756 C CA . SER C 3 10 ? 17.08400 -44.18100 5.81800 1.000 46.05076 27 SER L CA 1
ATOM 1757 C C . SER C 3 10 ? 18.09400 -43.67800 4.80100 1.000 48.66950 27 SER L C 1
ATOM 1758 O O . SER C 3 10 ? 17.72600 -43.39400 3.65500 1.000 50.80133 27 SER L O 1
ATOM 1761 N N . PRO C 3 11 ? 19.37600 -43.56000 5.18200 1.000 50.29074 28 PRO L N 1
ATOM 1762 C CA . PRO C 3 11 ? 19.86900 -43.85300 6.53100 1.000 50.74080 28 PRO L CA 1
ATOM 1763 C C . PRO C 3 11 ? 19.65900 -42.68600 7.49100 1.000 52.03042 28 PRO L C 1
ATOM 1764 O O . PRO C 3 11 ? 19.19400 -41.62400 7.07700 1.000 51.42246 28 PRO L O 1
ATOM 1768 N N . SER C 3 12 ? 20.00300 -42.89000 8.76400 1.000 53.18319 29 SER L N 1
ATOM 1769 C CA . SER C 3 12 ? 19.83600 -41.82700 9.75000 1.000 53.38848 29 SER L CA 1
ATOM 1770 C C . SER C 3 12 ? 20.86100 -40.72100 9.54600 1.000 54.20700 29 SER L C 1
ATOM 1771 O O . SER C 3 12 ? 20.54800 -39.53700 9.71700 1.000 53.65957 29 SER L O 1
ATOM 1774 N N . SER C 3 13 ? 22.08500 -41.08400 9.17500 1.000 57.15999 30 SER L N 1
ATOM 1775 C CA . SER C 3 13 ? 23.13800 -40.10200 8.97800 1.000 62.82909 30 SER L CA 1
ATOM 1776 C C . SER C 3 13 ? 24.03400 -40.55100 7.83400 1.000 68.65347 30 SER L C 1
ATOM 1777 O O . SER C 3 13 ? 24.15200 -41.74600 7.55000 1.000 66.31635 30 SER L O 1
ATOM 1780 N N . LEU C 3 14 ? 24.65800 -39.57700 7.17300 1.000 78.78626 31 LEU L N 1
ATOM 1781 C CA . LEU C 3 14 ? 25.57700 -39.83700 6.07600 1.000 82.57093 31 LEU L CA 1
ATOM 1782 C C . LEU C 3 14 ? 26.83000 -38.98800 6.22500 1.000 85.66340 31 LEU L C 1
ATOM 1783 O O . LEU C 3 14 ? 26.75000 -37.78800 6.50300 1.000 86.94514 31 LEU L O 1
ATOM 1788 N N . ALA C 3 15 ? 27.98400 -39.62300 6.03300 1.000 79.93377 32 ALA L N 1
ATOM 1789 C CA . ALA C 3 15 ? 29.27900 -38.95500 6.02400 1.000 76.11489 32 ALA L CA 1
ATOM 1790 C C . ALA C 3 15 ? 29.95200 -39.24800 4.69300 1.000 73.37509 32 ALA L C 1
ATOM 1791 O O . ALA C 3 15 ? 30.21000 -40.41200 4.36700 1.000 73.48826 32 ALA L O 1
ATOM 1793 N N . VAL C 3 16 ? 30.24000 -38.19800 3.93100 1.000 75.82275 33 VAL L N 1
ATOM 1794 C CA . VAL C 3 16 ? 30.75400 -38.31900 2.57600 1.000 83.49209 33 VAL L CA 1
ATOM 1795 C C . VAL C 3 16 ? 31.84600 -37.28400 2.33300 1.000 89.10066 33 VAL L C 1
ATOM 1796 O O . VAL C 3 16 ? 32.21300 -36.50700 3.22000 1.000 83.69475 33 VAL L O 1
ATOM 1800 N N . SER C 3 17 ? 32.40400 -37.30800 1.12200 1.000 107.46865 34 SER L N 1
ATOM 1801 C CA . SER C 3 17 ? 33.43400 -36.34100 0.77000 1.000 109.41099 34 SER L CA 1
ATOM 1802 C C . SER C 3 17 ? 32.85300 -35.28300 -0.15900 1.000 109.97421 34 SER L C 1
ATOM 1803 O O . SER C 3 17 ? 31.80600 -34.70600 0.14600 1.000 109.85841 34 SER L O 1
ATOM 1806 N N . ALA C 3 18 ? 33.52400 -34.99900 -1.27100 1.000 103.76294 35 ALA L N 1
ATOM 1807 C CA . ALA C 3 18 ? 33.07600 -33.96800 -2.19800 1.000 100.20462 35 ALA L CA 1
ATOM 1808 C C . ALA C 3 18 ? 33.04600 -34.52500 -3.60800 1.000 99.32031 35 ALA L C 1
ATOM 1809 O O . ALA C 3 18 ? 34.03900 -35.09200 -4.08100 1.000 97.34375 35 ALA L O 1
ATOM 1811 N N . GLY C 3 19 ? 31.91200 -34.35200 -4.28600 1.000 92.38790 36 GLY L N 1
ATOM 1812 C CA . GLY C 3 19 ? 31.75500 -34.73400 -5.66900 1.000 86.12399 36 GLY L CA 1
ATOM 1813 C C . GLY C 3 19 ? 31.02400 -36.04100 -5.88700 1.000 90.99562 36 GLY L C 1
ATOM 1814 O O . GLY C 3 19 ? 30.51500 -36.27300 -6.99100 1.000 86.69248 36 GLY L O 1
ATOM 1815 N N . GLU C 3 20 ? 30.96700 -36.90000 -4.87400 1.000 110.90590 37 GLU L N 1
ATOM 1816 C CA . GLU C 3 20 ? 30.26000 -38.16400 -4.98100 1.000 113.34567 37 GLU L CA 1
ATOM 1817 C C . GLU C 3 20 ? 28.75900 -37.95300 -4.82200 1.000 107.22125 37 GLU L C 1
ATOM 1818 O O . GLU C 3 20 ? 28.28800 -36.89200 -4.39400 1.000 105.47104 37 GLU L O 1
ATOM 1824 N N . THR C 3 21 ? 28.01200 -38.98400 -5.18000 1.000 95.87779 38 THR L N 1
ATOM 1825 C CA . THR C 3 21 ? 26.55700 -38.93400 -5.23200 1.000 88.90327 38 THR L CA 1
ATOM 1826 C C . THR C 3 21 ? 25.98500 -39.83500 -4.15300 1.000 91.07458 38 THR L C 1
ATOM 1827 O O . THR C 3 21 ? 26.37400 -41.00300 -4.03400 1.000 90.39292 38 THR L O 1
ATOM 1831 N N . LEU C 3 22 ? 25.07500 -39.29400 -3.34600 1.000 101.43372 39 LEU L N 1
ATOM 1832 C CA . LEU C 3 22 ? 24.43900 -40.05000 -2.28300 1.000 98.09384 39 LEU L CA 1
ATOM 1833 C C . LEU C 3 22 ? 22.95200 -40.22000 -2.57600 1.000 91.13775 39 LEU L C 1
ATOM 1834 O O . LEU C 3 22 ? 22.36400 -39.45500 -3.34400 1.000 90.24553 39 LEU L O 1
ATOM 1839 N N . THR C 3 23 ? 22.35600 -41.24300 -1.97200 1.000 82.46039 40 THR L N 1
ATOM 1840 C CA . THR C 3 23 ? 20.94500 -41.55500 -2.15500 1.000 74.07781 40 THR L CA 1
ATOM 1841 C C . THR C 3 23 ? 20.28000 -41.68700 -0.79400 1.000 71.08797 40 THR L C 1
ATOM 1842 O O . THR C 3 23 ? 20.79300 -42.38500 0.08700 1.000 72.19074 40 THR L O 1
ATOM 1846 N N . ILE C 3 24 ? 19.14500 -41.01400 -0.62400 1.000 62.95542 41 ILE L N 1
ATOM 1847 C CA . ILE C 3 24 ? 18.32900 -41.12600 0.58000 1.000 55.54137 41 ILE L CA 1
ATOM 1848 C C . ILE C 3 24 ? 17.02600 -41.81500 0.20700 1.000 49.32747 41 ILE L C 1
ATOM 1849 O O . ILE C 3 24 ? 16.35700 -41.41300 -0.75300 1.000 47.84834 41 ILE L O 1
ATOM 1854 N N . ASN C 3 25 ? 16.66400 -42.84800 0.96000 1.000 46.70873 42 ASN L N 1
ATOM 1855 C CA . ASN C 3 25 ? 15.47100 -43.63100 0.68300 1.000 48.11153 42 ASN L CA 1
ATOM 1856 C C . ASN C 3 25 ? 14.39800 -43.33600 1.72200 1.000 47.04562 42 ASN L C 1
ATOM 1857 O O . ASN C 3 25 ? 14.68900 -43.20800 2.91600 1.000 45.71651 42 ASN L O 1
ATOM 1862 N N . CYS C 3 26 ? 13.15600 -43.23800 1.25600 1.000 44.99011 43 CYS L N 1
ATOM 1863 C CA . CYS C 3 26 ? 12.01100 -42.96000 2.11300 1.000 43.87418 43 CYS L CA 1
ATOM 1864 C C . CYS C 3 26 ? 10.87100 -43.86500 1.68000 1.000 44.66638 43 CYS L C 1
ATOM 1865 O O . CYS C 3 26 ? 10.45000 -43.81500 0.52000 1.000 46.47450 43 CYS L O 1
ATOM 1868 N N . LYS C 3 27 ? 10.36800 -44.68100 2.59900 1.000 44.32950 44 LYS L N 1
ATOM 1869 C CA . LYS C 3 27 ? 9.27600 -45.59100 2.29500 1.000 45.63755 44 LYS L CA 1
ATOM 1870 C C . LYS C 3 27 ? 8.06300 -45.22900 3.14000 1.000 40.03688 44 LYS L C 1
ATOM 1871 O O . LYS C 3 27 ? 8.19200 -44.88800 4.31900 1.000 37.83925 44 LYS L O 1
ATOM 1877 N N . SER C 3 28 ? 6.88800 -45.30100 2.52500 1.000 41.68971 45 SER L N 1
ATOM 1878 C CA . SER C 3 28 ? 5.63600 -44.92900 3.16100 1.000 37.19180 45 SER L CA 1
ATOM 1879 C C . SER C 3 28 ? 4.81100 -46.17200 3.45700 1.000 35.17577 45 SER L C 1
ATOM 1880 O O . SER C 3 28 ? 4.81400 -47.13100 2.67800 1.000 37.61027 45 SER L O 1
ATOM 1883 N N . SER C 3 29 ? 4.11000 -46.15200 4.59000 1.000 33.94668 46 SER L N 1
ATOM 1884 C CA . SER C 3 29 ? 3.20700 -47.23900 4.94100 1.000 32.83865 46 SER L CA 1
ATOM 1885 C C . SER C 3 29 ? 1.91100 -47.20200 4.14300 1.000 32.60704 46 SER L C 1
ATOM 1886 O O . SER C 3 29 ? 1.16800 -48.18800 4.15500 1.000 30.49890 46 SER L O 1
ATOM 1889 N N . GLN C 3 30 ? 1.62200 -46.09400 3.46600 1.000 32.78075 47 GLN L N 1
ATOM 1890 C CA . GLN C 3 30 ? 0.43100 -45.95300 2.64400 1.000 32.11751 47 GLN L CA 1
ATOM 1891 C C . GLN C 3 30 ? 0.82600 -45.43100 1.27000 1.000 34.37831 47 GLN L C 1
ATOM 1892 O O . GLN C 3 30 ? 1.81600 -44.70800 1.12500 1.000 34.57570 47 GLN L O 1
ATOM 1898 N N . ASN C 3 31 ? 0.04800 -45.81400 0.26100 1.000 32.48861 48 ASN L N 1
ATOM 1899 C CA . ASN C 3 31 ? 0.24700 -45.27000 -1.07400 1.000 34.57044 48 ASN L CA 1
ATOM 1900 C C . ASN C 3 31 ? -0.06100 -43.78100 -1.09300 1.000 35.60477 48 ASN L C 1
ATOM 1901 O O . ASN C 3 31 ? -1.05600 -43.32600 -0.52200 1.000 34.22566 48 ASN L O 1
ATOM 1906 N N . LEU C 3 32 ? 0.80000 -43.02000 -1.76300 1.000 36.65227 49 LEU L N 1
ATOM 1907 C CA . LEU C 3 32 ? 0.64300 -41.57900 -1.88000 1.000 33.68349 49 LEU L CA 1
ATOM 1908 C C . LEU C 3 32 ? 0.18600 -41.16200 -3.27200 1.000 32.91234 49 LEU L C 1
ATOM 1909 O O . LEU C 3 32 ? 0.23300 -39.97300 -3.60200 1.000 32.22015 49 LEU L O 1
ATOM 1914 N N . PHE C 3 33 ? -0.25500 -42.11300 -4.09400 1.000 32.42281 50 PHE L N 1
ATOM 1915 C CA . PHE C 3 33 ? -0.61600 -41.84900 -5.48100 1.000 33.35713 50 PHE L CA 1
ATOM 1916 C C . PHE C 3 33 ? -2.08900 -41.48200 -5.59700 1.000 32.83602 50 PHE L C 1
ATOM 1917 O O . PHE C 3 33 ? -2.95600 -42.17900 -5.05800 1.000 32.90708 50 PHE L O 1
ATOM 1925 N N . SER C 3 34 ? -2.36500 -40.38900 -6.30300 1.000 32.50966 51 SER L N 1
ATOM 1926 C CA . SER C 3 34 ? -3.72200 -39.95000 -6.60200 1.000 32.28069 51 SER L CA 1
ATOM 1927 C C . SER C 3 34 ? -4.00000 -40.19300 -8.07900 1.000 34.55728 51 SER L C 1
ATOM 1928 O O . SER C 3 34 ? -3.28100 -39.67700 -8.94000 1.000 32.91234 51 SER L O 1
ATOM 1931 N N . SER C 3 35 ? -5.04400 -40.97300 -8.37000 1.000 31.93854 52 SER L N 1
ATOM 1932 C CA . SER C 3 35 ? -5.41300 -41.22800 -9.75800 1.000 31.85432 52 SER L CA 1
ATOM 1933 C C . SER C 3 35 ? -5.98800 -39.99300 -10.44000 1.000 31.66483 52 SER L C 1
ATOM 1934 O O . SER C 3 35 ? -6.04400 -39.95400 -11.67400 1.000 33.16237 52 SER L O 1
ATOM 1937 N N . ARG C 3 36 ? -6.43000 -38.99600 -9.66900 1.000 32.70442 53 ARG L N 1
ATOM 1938 C CA . ARG C 3 36 ? -7.00000 -37.78800 -10.26000 1.000 31.53849 53 ARG L CA 1
ATOM 1939 C C . ARG C 3 36 ? -5.96800 -37.04800 -11.10100 1.000 29.99884 53 ARG L C 1
ATOM 1940 O O . ARG C 3 36 ? -6.17800 -36.80600 -12.29400 1.000 31.53060 53 ARG L O 1
ATOM 1948 N N . ASN C 3 37 ? -4.84700 -36.66700 -10.49100 1.000 32.10698 54 ASN L N 1
ATOM 1949 C CA . ASN C 3 37 ? -3.77800 -35.97200 -11.19500 1.000 32.73864 54 ASN L CA 1
ATOM 1950 C C . ASN C 3 37 ? -2.60600 -36.88000 -11.54700 1.000 32.68074 54 ASN L C 1
ATOM 1951 O O . ASN C 3 37 ? -1.62100 -36.40100 -12.11700 1.000 33.43083 54 ASN L O 1
ATOM 1956 N N . GLN C 3 38 ? -2.69000 -38.17300 -11.22100 1.000 31.84116 55 GLN L N 1
ATOM 1957 C CA . GLN C 3 38 ? -1.64400 -39.15100 -11.52900 1.000 32.95182 55 GLN L CA 1
ATOM 1958 C C . GLN C 3 38 ? -0.29000 -38.72400 -10.96200 1.000 35.17051 55 GLN L C 1
ATOM 1959 O O . GLN C 3 38 ? 0.73300 -38.74100 -11.65000 1.000 35.94165 55 GLN L O 1
ATOM 1965 N N . LYS C 3 39 ? -0.29000 -38.33400 -9.68800 1.000 34.58623 56 LYS L N 1
ATOM 1966 C CA . LYS C 3 39 ? 0.91900 -37.88400 -9.01500 1.000 33.69402 56 LYS L CA 1
ATOM 1967 C C . LYS C 3 39 ? 1.00400 -38.49600 -7.62300 1.000 34.12301 56 LYS L C 1
ATOM 1968 O O . LYS C 3 39 ? -0.01200 -38.83900 -7.01300 1.000 33.34397 56 LYS L O 1
ATOM 1974 N N . ASN C 3 40 ? 2.23500 -38.63400 -7.13500 1.000 36.30486 57 ASN L N 1
ATOM 1975 C CA . ASN C 3 40 ? 2.51100 -39.09200 -5.77900 1.000 35.59161 57 ASN L CA 1
ATOM 1976 C C . ASN C 3 40 ? 2.76200 -37.89000 -4.87900 1.000 34.47042 57 ASN L C 1
ATOM 1977 O O . ASN C 3 40 ? 3.55800 -37.00900 -5.21900 1.000 35.21525 57 ASN L O 1
ATOM 1982 N N . TYR C 3 41 ? 2.08300 -37.85700 -3.73300 1.000 33.64401 58 TYR L N 1
ATOM 1983 C CA . TYR C 3 41 ? 2.16000 -36.71700 -2.82000 1.000 32.07803 58 TYR L CA 1
ATOM 1984 C C . TYR C 3 41 ? 3.32200 -36.94400 -1.86400 1.000 32.51493 58 TYR L C 1
ATOM 1985 O O . TYR C 3 41 ? 3.18300 -37.57300 -0.81500 1.000 32.95182 58 TYR L O 1
ATOM 1994 N N . LEU C 3 42 ? 4.48000 -36.40300 -2.22900 1.000 34.46516 59 LEU L N 1
ATOM 1995 C CA . LEU C 3 42 ? 5.67600 -36.50300 -1.40900 1.000 34.11775 59 LEU L CA 1
ATOM 1996 C C . LEU C 3 42 ? 6.54900 -35.28700 -1.66900 1.000 35.33369 59 LEU L C 1
ATOM 1997 O O . LEU C 3 42 ? 6.69500 -34.84800 -2.81400 1.000 36.13115 59 LEU L O 1
ATOM 2002 N N . ALA C 3 43 ? 7.12600 -34.75300 -0.60000 1.000 34.32304 60 ALA L N 1
ATOM 2003 C CA . ALA C 3 43 ? 7.99100 -33.59100 -0.67700 1.000 34.13617 60 ALA L CA 1
ATOM 2004 C C . ALA C 3 43 ? 9.31400 -33.91300 -0.00200 1.000 35.73637 60 ALA L C 1
ATOM 2005 O O . ALA C 3 43 ? 9.38000 -34.73900 0.91200 1.000 36.78912 60 ALA L O 1
ATOM 2007 N N . TRP C 3 44 ? 10.36900 -33.25500 -0.46800 1.000 36.92861 61 TRP L N 1
ATOM 2008 C CA . TRP C 3 44 ? 11.68900 -33.36000 0.13500 1.000 37.28655 61 TRP L CA 1
ATOM 2009 C C . TRP C 3 44 ? 12.09200 -31.99200 0.65700 1.000 37.05495 61 TRP L C 1
ATOM 2010 O O . TRP C 3 44 ? 11.98300 -30.99200 -0.06100 1.000 36.80228 61 TRP L O 1
ATOM 2021 N N . PHE C 3 45 ? 12.54800 -31.95100 1.90300 1.000 36.13115 62 PHE L N 1
ATOM 2022 C CA . PHE C 3 45 ? 12.90900 -30.70900 2.56300 1.000 38.12086 62 PHE L CA 1
ATOM 2023 C C . PHE C 3 45 ? 14.37800 -30.73500 2.95500 1.000 40.33955 62 PHE L C 1
ATOM 2024 O O . PHE C 3 45 ? 14.93600 -31.78800 3.27700 1.000 42.48718 62 PHE L O 1
ATOM 2032 N N . GLN C 3 46 ? 15.00000 -29.56100 2.91300 1.000 42.97671 63 GLN L N 1
ATOM 2033 C CA . GLN C 3 46 ? 16.36300 -29.36100 3.38100 1.000 44.59532 63 GLN L CA 1
ATOM 2034 C C . GLN C 3 46 ? 16.35000 -28.25300 4.42300 1.000 44.33477 63 GLN L C 1
ATOM 2035 O O . GLN C 3 46 ? 15.77500 -27.18500 4.18800 1.000 43.54520 63 GLN L O 1
ATOM 2041 N N . GLN C 3 47 ? 16.98300 -28.50000 5.56700 1.000 45.54807 64 GLN L N 1
ATOM 2042 C CA . GLN C 3 47 ? 17.05300 -27.51300 6.63700 1.000 47.09825 64 GLN L CA 1
ATOM 2043 C C . GLN C 3 47 ? 18.48900 -27.37900 7.11400 1.000 50.63026 64 GLN L C 1
ATOM 2044 O O . GLN C 3 47 ? 19.05900 -28.33200 7.65700 1.000 50.54077 64 GLN L O 1
ATOM 2050 N N . LYS C 3 48 ? 19.06800 -26.20400 6.91100 1.000 51.92515 65 LYS L N 1
ATOM 2051 C CA . LYS C 3 48 ? 20.36700 -25.90000 7.47300 1.000 53.27268 65 LYS L CA 1
ATOM 2052 C C . LYS C 3 48 ? 20.19900 -25.44400 8.91700 1.000 53.95960 65 LYS L C 1
ATOM 2053 O O . LYS C 3 48 ? 19.12300 -24.98500 9.31000 1.000 52.73314 65 LYS L O 1
ATOM 2059 N N . PRO C 3 49 ? 21.24200 -25.57300 9.73600 1.000 56.13092 66 PRO L N 1
ATOM 2060 C CA . PRO C 3 49 ? 21.13000 -25.13500 11.13200 1.000 55.53611 66 PRO L CA 1
ATOM 2061 C C . PRO C 3 49 ? 20.80300 -23.65200 11.22900 1.000 55.33872 66 PRO L C 1
ATOM 2062 O O . PRO C 3 49 ? 21.38200 -22.81800 10.52900 1.000 55.79403 66 PRO L O 1
ATOM 2066 N N . GLY C 3 50 ? 19.85800 -23.33100 12.11100 1.000 54.18595 67 GLY L N 1
ATOM 2067 C CA . GLY C 3 50 ? 19.45400 -21.95800 12.33600 1.000 55.40715 67 GLY L CA 1
ATOM 2068 C C . GLY C 3 50 ? 18.55200 -21.35900 11.28300 1.000 52.99896 67 GLY L C 1
ATOM 2069 O O . GLY C 3 50 ? 18.37900 -20.13400 11.26500 1.000 52.81999 67 GLY L O 1
ATOM 2070 N N . GLN C 3 51 ? 17.97100 -22.17300 10.40500 1.000 51.15400 68 GLN L N 1
ATOM 2071 C CA . GLN C 3 51 ? 17.10900 -21.68500 9.34000 1.000 49.77226 68 GLN L CA 1
ATOM 2072 C C . GLN C 3 51 ? 15.84000 -22.52200 9.28100 1.000 47.65885 68 GLN L C 1
ATOM 2073 O O . GLN C 3 51 ? 15.77500 -23.63400 9.81100 1.000 46.40870 68 GLN L O 1
ATOM 2079 N N . SER C 3 52 ? 14.82500 -21.96500 8.62600 1.000 46.61135 69 SER L N 1
ATOM 2080 C CA . SER C 3 52 ? 13.59400 -22.69500 8.40200 1.000 43.24253 69 SER L CA 1
ATOM 2081 C C . SER C 3 52 ? 13.82800 -23.76700 7.34200 1.000 43.42150 69 SER L C 1
ATOM 2082 O O . SER C 3 52 ? 14.76600 -23.67300 6.54800 1.000 45.21119 69 SER L O 1
ATOM 2085 N N . PRO C 3 53 ? 12.99400 -24.80500 7.31300 1.000 41.91869 70 PRO L N 1
ATOM 2086 C CA . PRO C 3 53 ? 13.12700 -25.81200 6.25500 1.000 42.85038 70 PRO L CA 1
ATOM 2087 C C . PRO C 3 53 ? 12.87800 -25.21100 4.88000 1.000 40.92646 70 PRO L C 1
ATOM 2088 O O . PRO C 3 53 ? 12.17300 -24.21100 4.73000 1.000 39.49208 70 PRO L O 1
ATOM 2092 N N . THR C 3 54 ? 13.46900 -25.84100 3.86600 1.000 41.70287 71 THR L N 1
ATOM 2093 C CA . THR C 3 54 ? 13.35900 -25.38400 2.48800 1.000 41.85026 71 THR L CA 1
ATOM 2094 C C . THR C 3 54 ? 12.84300 -26.52800 1.62900 1.000 39.61315 71 THR L C 1
ATOM 2095 O O . THR C 3 54 ? 13.38100 -27.63800 1.67800 1.000 39.68947 71 THR L O 1
ATOM 2099 N N . LEU C 3 55 ? 11.80500 -26.25400 0.84500 1.000 39.70263 72 LEU L N 1
ATOM 2100 C CA . LEU C 3 55 ? 11.22000 -27.25900 -0.03200 1.000 39.88950 72 LEU L CA 1
ATOM 2101 C C . LEU C 3 55 ? 12.08000 -27.42000 -1.28200 1.000 41.55548 72 LEU L C 1
ATOM 2102 O O . LEU C 3 55 ? 12.27200 -26.46200 -2.03900 1.000 40.96068 72 LEU L O 1
ATOM 2107 N N . LEU C 3 56 ? 12.59900 -28.62900 -1.49400 1.000 40.14742 73 LEU L N 1
ATOM 2108 C CA . LEU C 3 56 ? 13.38100 -28.95300 -2.68400 1.000 40.30007 73 LEU L CA 1
ATOM 2109 C C . LEU C 3 56 ? 12.51500 -29.57600 -3.77200 1.000 40.84224 73 LEU L C 1
ATOM 2110 O O . LEU C 3 56 ? 12.42600 -29.05100 -4.88600 1.000 42.61087 73 LEU L O 1
ATOM 2115 N N . ILE C 3 57 ? 11.86900 -30.69500 -3.46000 1.000 40.38429 74 ILE L N 1
ATOM 2116 C CA . ILE C 3 57 ? 11.08300 -31.46100 -4.41500 1.000 39.09730 74 ILE L CA 1
ATOM 2117 C C . ILE C 3 57 ? 9.64300 -31.50400 -3.93000 1.000 38.60250 74 ILE L C 1
ATOM 2118 O O . ILE C 3 57 ? 9.38600 -31.61800 -2.72700 1.000 38.33668 74 ILE L O 1
ATOM 2123 N N . HIS C 3 58 ? 8.70700 -31.41000 -4.86900 1.000 38.86569 75 HIS L N 1
ATOM 2124 C CA . HIS C 3 58 ? 7.30700 -31.69800 -4.60300 1.000 38.57881 75 HIS L CA 1
ATOM 2125 C C . HIS C 3 58 ? 6.78600 -32.55200 -5.74700 1.000 39.24468 75 HIS L C 1
ATOM 2126 O O . HIS C 3 58 ? 7.41400 -32.65200 -6.80400 1.000 40.57116 75 HIS L O 1
ATOM 2133 N N . TRP C 3 59 ? 5.64300 -33.19600 -5.51600 1.000 38.82884 76 TRP L N 1
ATOM 2134 C CA . TRP C 3 59 ? 5.14500 -34.26800 -6.37700 1.000 39.15783 76 TRP L CA 1
ATOM 2135 C C . TRP C 3 59 ? 6.16500 -35.39400 -6.52900 1.000 38.44459 76 TRP L C 1
ATOM 2136 O O . TRP C 3 59 ? 6.07000 -36.19900 -7.46200 1.000 40.13426 76 TRP L O 1
ATOM 2147 N N . ALA C 3 60 ? 7.16600 -35.41700 -5.64700 1.000 36.98388 77 ALA L N 1
ATOM 2148 C CA . ALA C 3 60 ? 8.18800 -36.45600 -5.53500 1.000 39.42365 77 ALA L CA 1
ATOM 2149 C C . ALA C 3 60 ? 9.19400 -36.44000 -6.68100 1.000 40.01583 77 ALA L C 1
ATOM 2150 O O . ALA C 3 60 ? 10.21800 -37.12400 -6.61000 1.000 41.78183 77 ALA L O 1
ATOM 2152 N N . SER C 3 61 ? 8.92800 -35.66500 -7.73200 1.000 41.16070 78 SER L N 1
ATOM 2153 C CA . SER C 3 61 ? 9.85200 -35.55900 -8.85200 1.000 40.87646 78 SER L CA 1
ATOM 2154 C C . SER C 3 61 ? 10.11200 -34.13600 -9.31500 1.000 42.85038 78 SER L C 1
ATOM 2155 O O . SER C 3 61 ? 11.05300 -33.92600 -10.08800 1.000 45.45332 78 SER L O 1
ATOM 2158 N N . THR C 3 62 ? 9.32200 -33.16100 -8.87900 1.000 42.65035 79 THR L N 1
ATOM 2159 C CA . THR C 3 62 ? 9.32900 -31.82700 -9.46300 1.000 44.86904 79 THR L CA 1
ATOM 2160 C C . THR C 3 62 ? 10.14200 -30.89500 -8.57400 1.000 44.44267 79 THR L C 1
ATOM 2161 O O . THR C 3 62 ? 9.83800 -30.73500 -7.38600 1.000 43.48466 79 THR L O 1
ATOM 2165 N N . ARG C 3 63 ? 11.17700 -30.28800 -9.15000 1.000 45.33752 80 ARG L N 1
ATOM 2166 C CA . ARG C 3 63 ? 12.01600 -29.35700 -8.41500 1.000 46.65346 80 ARG L CA 1
ATOM 2167 C C . ARG C 3 63 ? 11.34000 -27.99900 -8.29700 1.000 48.84846 80 ARG L C 1
ATOM 2168 O O . ARG C 3 63 ? 10.65100 -27.54700 -9.21600 1.000 48.99848 80 ARG L O 1
ATOM 2176 N N . GLN C 3 64 ? 11.54000 -27.35300 -7.15400 1.000 49.71699 81 GLN L N 1
ATOM 2177 C CA . GLN C 3 64 ? 11.11900 -25.97200 -6.99700 1.000 51.80408 81 GLN L CA 1
ATOM 2178 C C . GLN C 3 64 ? 12.01600 -25.05900 -7.82800 1.000 57.07577 81 GLN L C 1
ATOM 2179 O O . GLN C 3 64 ? 13.15700 -25.39500 -8.16000 1.000 56.88890 81 GLN L O 1
ATOM 2185 N N . SER C 3 65 ? 11.48000 -23.89200 -8.17800 1.000 61.73685 82 SER L N 1
ATOM 2186 C CA . SER C 3 65 ? 12.24400 -22.93200 -8.96200 1.000 65.98736 82 SER L CA 1
ATOM 2187 C C . SER C 3 65 ? 13.46700 -22.46600 -8.18300 1.000 67.20330 82 SER L C 1
ATOM 2188 O O . SER C 3 65 ? 13.37500 -22.12900 -7.00000 1.000 67.21909 82 SER L O 1
ATOM 2191 N N . GLY C 3 66 ? 14.61700 -22.44800 -8.85400 1.000 69.36671 83 GLY L N 1
ATOM 2192 C CA . GLY C 3 66 ? 15.86100 -22.08600 -8.21300 1.000 67.30331 83 GLY L CA 1
ATOM 2193 C C . GLY C 3 66 ? 16.59900 -23.22300 -7.54200 1.000 64.24768 83 GLY L C 1
ATOM 2194 O O . GLY C 3 66 ? 17.63500 -22.97800 -6.91000 1.000 64.22136 83 GLY L O 1
ATOM 2195 N N . VAL C 3 67 ? 16.10800 -24.45400 -7.65600 1.000 59.19971 84 VAL L N 1
ATOM 2196 C CA . VAL C 3 67 ? 16.76200 -25.60500 -7.03900 1.000 56.82574 84 VAL L CA 1
ATOM 2197 C C . VAL C 3 67 ? 17.70100 -26.25600 -8.04800 1.000 54.76233 84 VAL L C 1
ATOM 2198 O O . VAL C 3 67 ? 17.28900 -26.54600 -9.18200 1.000 54.72285 84 VAL L O 1
ATOM 2202 N N . PRO C 3 68 ? 18.96600 -26.48600 -7.68600 1.000 54.09646 85 PRO L N 1
ATOM 2203 C CA . PRO C 3 68 ? 19.92100 -27.07000 -8.63700 1.000 54.03066 85 PRO L CA 1
ATOM 2204 C C . PRO C 3 68 ? 19.45600 -28.42000 -9.16300 1.000 55.12816 85 PRO L C 1
ATOM 2205 O O . PRO C 3 68 ? 18.81400 -29.20100 -8.45900 1.000 54.95972 85 PRO L O 1
ATOM 2209 N N . ASP C 3 69 ? 19.81000 -28.69400 -10.42000 1.000 56.44674 86 ASP L N 1
ATOM 2210 C CA . ASP C 3 69 ? 19.41500 -29.93400 -11.07700 1.000 58.01009 86 ASP L CA 1
ATOM 2211 C C . ASP C 3 69 ? 20.13300 -31.15800 -10.52700 1.000 57.36001 86 ASP L C 1
ATOM 2212 O O . ASP C 3 69 ? 19.82000 -32.27500 -10.95300 1.000 59.75240 86 ASP L O 1
ATOM 2217 N N . ARG C 3 70 ? 21.08300 -30.98500 -9.60900 1.000 56.86785 87 ARG L N 1
ATOM 2218 C CA . ARG C 3 70 ? 21.76800 -32.12500 -9.01500 1.000 56.09933 87 ARG L CA 1
ATOM 2219 C C . ARG C 3 70 ? 20.91500 -32.85900 -7.99000 1.000 55.79930 87 ARG L C 1
ATOM 2220 O O . ARG C 3 70 ? 21.30500 -33.94600 -7.54800 1.000 55.75719 87 ARG L O 1
ATOM 2228 N N . PHE C 3 71 ? 19.77700 -32.29400 -7.59700 1.000 54.19647 88 PHE L N 1
ATOM 2229 C CA . PHE C 3 71 ? 18.82900 -32.96400 -6.71600 1.000 52.61471 88 PHE L CA 1
ATOM 2230 C C . PHE C 3 71 ? 17.78200 -33.67700 -7.56400 1.000 50.91450 88 PHE L C 1
ATOM 2231 O O . PHE C 3 71 ? 17.04200 -33.03100 -8.31400 1.000 52.91211 88 PHE L O 1
ATOM 2239 N N . ILE C 3 72 ? 17.71700 -35.00000 -7.44500 1.000 50.12757 89 ILE L N 1
ATOM 2240 C CA . ILE C 3 72 ? 16.81000 -35.81900 -8.24400 1.000 49.18272 89 ILE L CA 1
ATOM 2241 C C . ILE C 3 72 ? 15.88700 -36.58000 -7.30200 1.000 46.26131 89 ILE L C 1
ATOM 2242 O O . ILE C 3 72 ? 16.33500 -37.46700 -6.56400 1.000 46.31921 89 ILE L O 1
ATOM 2247 N N . GLY C 3 73 ? 14.60300 -36.22900 -7.31800 1.000 43.80839 90 GLY L N 1
ATOM 2248 C CA . GLY C 3 73 ? 13.59000 -37.02500 -6.64700 1.000 43.90840 90 GLY L CA 1
ATOM 2249 C C . GLY C 3 73 ? 13.06100 -38.09500 -7.58900 1.000 44.18212 90 GLY L C 1
ATOM 2250 O O . GLY C 3 73 ? 12.88300 -37.85900 -8.78100 1.000 44.40583 90 GLY L O 1
ATOM 2251 N N . SER C 3 74 ? 12.80200 -39.27300 -7.03400 1.000 43.53467 91 SER L N 1
ATOM 2252 C CA . SER C 3 74 ? 12.36600 -40.41400 -7.82900 1.000 42.99776 91 SER L CA 1
ATOM 2253 C C . SER C 3 74 ? 11.58600 -41.35400 -6.92200 1.000 44.34792 91 SER L C 1
ATOM 2254 O O . SER C 3 74 ? 11.37300 -41.07100 -5.74000 1.000 44.05578 91 SER L O 1
ATOM 2257 N N . GLY C 3 75 ? 11.09200 -42.43900 -7.49700 1.000 47.23248 92 GLY L N 1
ATOM 2258 C CA . GLY C 3 75 ? 10.47800 -43.49100 -6.71700 1.000 48.02995 92 GLY L CA 1
ATOM 2259 C C . GLY C 3 75 ? 9.00200 -43.66200 -7.03500 1.000 51.23559 92 GLY L C 1
ATOM 2260 O O . GLY C 3 75 ? 8.41100 -42.95000 -7.84900 1.000 50.08809 92 GLY L O 1
ATOM 2261 N N . SER C 3 76 ? 8.41600 -44.66500 -6.39900 1.000 59.40763 93 SER L N 1
ATOM 2262 C CA . SER C 3 76 ? 7.04500 -45.03900 -6.69700 1.000 61.14994 93 SER L CA 1
ATOM 2263 C C . SER C 3 76 ? 6.22400 -44.96600 -5.41100 1.000 64.64773 93 SER L C 1
ATOM 2264 O O . SER C 3 76 ? 6.75500 -44.66900 -4.33900 1.000 65.09778 93 SER L O 1
ATOM 2267 N N . GLY C 3 77 ? 4.90700 -45.16500 -5.54300 1.000 68.56925 94 GLY L N 1
ATOM 2268 C CA . GLY C 3 77 ? 3.93000 -44.94200 -4.48300 1.000 68.60873 94 GLY L CA 1
ATOM 2269 C C . GLY C 3 77 ? 4.35800 -45.32800 -3.08400 1.000 69.39303 94 GLY L C 1
ATOM 2270 O O . GLY C 3 77 ? 4.11200 -44.59400 -2.12100 1.000 69.56937 94 GLY L O 1
ATOM 2271 N N . THR C 3 78 ? 5.01100 -46.47700 -2.95900 1.000 62.25007 95 THR L N 1
ATOM 2272 C CA . THR C 3 78 ? 5.50800 -46.87600 -1.64800 1.000 58.56279 95 THR L CA 1
ATOM 2273 C C . THR C 3 78 ? 6.95600 -46.47900 -1.40300 1.000 56.60466 95 THR L C 1
ATOM 2274 O O . THR C 3 78 ? 7.31400 -46.16300 -0.26300 1.000 52.33046 95 THR L O 1
ATOM 2278 N N . ASP C 3 79 ? 7.79100 -46.47400 -2.43800 1.000 57.97587 96 ASP L N 1
ATOM 2279 C CA . ASP C 3 79 ? 9.23200 -46.31400 -2.28700 1.000 53.14108 96 ASP L CA 1
ATOM 2280 C C . ASP C 3 79 ? 9.69300 -45.04600 -2.98900 1.000 49.45906 96 ASP L C 1
ATOM 2281 O O . ASP C 3 79 ? 9.43100 -44.86600 -4.18100 1.000 50.44866 96 ASP L O 1
ATOM 2286 N N . PHE C 3 80 ? 10.38900 -44.17800 -2.26000 1.000 48.15891 97 PHE L N 1
ATOM 2287 C CA . PHE C 3 80 ? 10.86500 -42.92000 -2.81200 1.000 46.56398 97 PHE L CA 1
ATOM 2288 C C . PHE C 3 80 ? 12.34500 -42.75300 -2.50600 1.000 46.72453 97 PHE L C 1
ATOM 2289 O O . PHE C 3 80 ? 12.83800 -43.21400 -1.47300 1.000 47.48251 97 PHE L O 1
ATOM 2297 N N . THR C 3 81 ? 13.04900 -42.08600 -3.41700 1.000 44.68481 98 THR L N 1
ATOM 2298 C CA . THR C 3 81 ? 14.48700 -41.90000 -3.30100 1.000 44.52163 98 THR L CA 1
ATOM 2299 C C . THR C 3 81 ? 14.85400 -40.47800 -3.69400 1.000 43.92682 98 THR L C 1
ATOM 2300 O O . THR C 3 81 ? 14.36100 -39.95400 -4.69700 1.000 43.70311 98 THR L O 1
ATOM 2304 N N . LEU C 3 82 ? 15.71900 -39.85900 -2.89800 1.000 45.11907 99 LEU L N 1
ATOM 2305 C CA . LEU C 3 82 ? 16.31500 -38.57000 -3.22300 1.000 45.72967 99 LEU L CA 1
ATOM 2306 C C . LEU C 3 82 ? 17.80300 -38.78100 -3.46400 1.000 50.24074 99 LEU L C 1
ATOM 2307 O O . LEU C 3 82 ? 18.50800 -39.29800 -2.59100 1.000 54.29649 99 LEU L O 1
ATOM 2312 N N . THR C 3 83 ? 18.28100 -38.35900 -4.63000 1.000 52.54628 100 THR L N 1
ATOM 2313 C CA . THR C 3 83 ? 19.68400 -38.48200 -5.00600 1.000 54.76233 100 THR L CA 1
ATOM 2314 C C . THR C 3 83 ? 20.29100 -37.10200 -5.17500 1.000 55.60454 100 THR L C 1
ATOM 2315 O O . THR C 3 83 ? 19.74300 -36.25700 -5.89600 1.000 53.54903 100 THR L O 1
ATOM 2319 N N . ILE C 3 84 ? 21.42600 -36.86400 -4.52400 1.000 60.87096 101 ILE L N 1
ATOM 2320 C CA . ILE C 3 84 ? 22.12800 -35.58100 -4.58100 1.000 62.43694 101 ILE L CA 1
ATOM 2321 C C . ILE C 3 84 ? 23.48700 -35.84300 -5.23000 1.000 67.43227 101 ILE L C 1
ATOM 2322 O O . ILE C 3 84 ? 24.43400 -36.27600 -4.57000 1.000 74.78842 101 ILE L O 1
ATOM 2327 N N . SER C 3 85 ? 23.58600 -35.58100 -6.53000 1.000 64.80564 102 SER L N 1
ATOM 2328 C CA . SER C 3 85 ? 24.83300 -35.83300 -7.24200 1.000 67.18751 102 SER L CA 1
ATOM 2329 C C . SER C 3 85 ? 25.82500 -34.69800 -7.01900 1.000 70.83531 102 SER L C 1
ATOM 2330 O O . SER C 3 85 ? 25.44600 -33.52800 -6.92800 1.000 67.40332 102 SER L O 1
ATOM 2333 N N . SER C 3 86 ? 27.10600 -35.05900 -6.93300 1.000 74.66472 103 SER L N 1
ATOM 2334 C CA . SER C 3 86 ? 28.21000 -34.10500 -6.78100 1.000 79.75480 103 SER L CA 1
ATOM 2335 C C . SER C 3 86 ? 27.97000 -33.15300 -5.60900 1.000 83.81055 103 SER L C 1
ATOM 2336 O O . SER C 3 86 ? 27.87400 -31.93400 -5.77400 1.000 82.53935 103 SER L O 1
ATOM 2339 N N . VAL C 3 87 ? 27.88700 -33.72900 -4.40900 1.000 91.97995 104 VAL L N 1
ATOM 2340 C CA . VAL C 3 87 ? 27.55900 -32.99700 -3.18600 1.000 89.44544 104 VAL L CA 1
ATOM 2341 C C . VAL C 3 87 ? 28.47700 -31.79300 -3.01200 1.000 90.16394 104 VAL L C 1
ATOM 2342 O O . VAL C 3 87 ? 29.68300 -31.86900 -3.26800 1.000 93.71700 104 VAL L O 1
ATOM 2346 N N . GLN C 3 88 ? 27.90200 -30.67400 -2.58400 1.000 78.94681 105 GLN L N 1
ATOM 2347 C CA . GLN C 3 88 ? 28.63300 -29.44500 -2.34000 1.000 72.91714 105 GLN L CA 1
ATOM 2348 C C . GLN C 3 88 ? 28.56500 -29.10900 -0.85400 1.000 69.25091 105 GLN L C 1
ATOM 2349 O O . GLN C 3 88 ? 27.75500 -29.66400 -0.10800 1.000 71.11692 105 GLN L O 1
ATOM 2355 N N . ALA C 3 89 ? 29.44200 -28.19700 -0.42900 1.000 68.47187 106 ALA L N 1
ATOM 2356 C CA . ALA C 3 89 ? 29.48600 -27.81600 0.97900 1.000 68.20868 106 ALA L CA 1
ATOM 2357 C C . ALA C 3 89 ? 28.18100 -27.17200 1.42700 1.000 73.43562 106 ALA L C 1
ATOM 2358 O O . ALA C 3 89 ? 27.74400 -27.37100 2.56600 1.000 72.65132 106 ALA L O 1
ATOM 2360 N N . GLU C 3 90 ? 27.54300 -26.39300 0.55100 1.000 88.38742 107 GLU L N 1
ATOM 2361 C CA . GLU C 3 90 ? 26.27900 -25.77200 0.92500 1.000 91.45620 107 GLU L CA 1
ATOM 2362 C C . GLU C 3 90 ? 25.12900 -26.76700 0.96800 1.000 90.77981 107 GLU L C 1
ATOM 2363 O O . GLU C 3 90 ? 24.04700 -26.41700 1.45300 1.000 86.73195 107 GLU L O 1
ATOM 2369 N N . ASP C 3 91 ? 25.33100 -27.99000 0.48600 1.000 79.93903 108 ASP L N 1
ATOM 2370 C CA . ASP C 3 91 ? 24.31700 -29.02500 0.61600 1.000 74.78578 108 ASP L CA 1
ATOM 2371 C C . ASP C 3 91 ? 24.37400 -29.70000 1.97700 1.000 74.06991 108 ASP L C 1
ATOM 2372 O O . ASP C 3 91 ? 23.64000 -30.66500 2.21100 1.000 71.16167 108 ASP L O 1
ATOM 2377 N N . LEU C 3 92 ? 25.23300 -29.21400 2.86800 1.000 78.57571 109 LEU L N 1
ATOM 2378 C CA . LEU C 3 92 ? 25.35800 -29.75600 4.21400 1.000 77.38873 109 LEU L CA 1
ATOM 2379 C C . LEU C 3 92 ? 24.12900 -29.36400 5.02400 1.000 72.73817 109 LEU L C 1
ATOM 2380 O O . LEU C 3 92 ? 23.92700 -28.18200 5.31900 1.000 71.08271 109 LEU L O 1
ATOM 2385 N N . ALA C 3 93 ? 23.32200 -30.35600 5.40300 1.000 67.91391 110 ALA L N 1
ATOM 2386 C CA . ALA C 3 93 ? 22.04400 -30.10900 6.06100 1.000 58.25486 110 ALA L CA 1
ATOM 2387 C C . ALA C 3 93 ? 21.37700 -31.41800 6.46300 1.000 52.00147 110 ALA L C 1
ATOM 2388 O O . ALA C 3 93 ? 21.91000 -32.50100 6.20200 1.000 54.41229 110 ALA L O 1
ATOM 2390 N N . ILE C 3 94 ? 20.21900 -31.33000 7.10600 1.000 47.41935 111 ILE L N 1
ATOM 2391 C CA . ILE C 3 94 ? 19.39500 -32.49700 7.39300 1.000 46.70610 111 ILE L CA 1
ATOM 2392 C C . ILE C 3 94 ? 18.23200 -32.50500 6.41300 1.000 43.71890 111 ILE L C 1
ATOM 2393 O O . ILE C 3 94 ? 17.60100 -31.46800 6.16900 1.000 43.83997 111 ILE L O 1
ATOM 2398 N N . TYR C 3 95 ? 17.95200 -33.67300 5.84600 1.000 43.65837 112 TYR L N 1
ATOM 2399 C CA . TYR C 3 95 ? 16.94400 -33.82700 4.80900 1.000 42.86090 112 TYR L CA 1
ATOM 2400 C C . TYR C 3 95 ? 15.78300 -34.66900 5.31900 1.000 41.40020 112 TYR L C 1
ATOM 2401 O O . TYR C 3 95 ? 15.98600 -35.69300 5.98000 1.000 42.22135 112 TYR L O 1
ATOM 2410 N N . TYR C 3 96 ? 14.56600 -34.23100 5.00300 1.000 39.57893 113 TYR L N 1
ATOM 2411 C CA . TYR C 3 96 ? 13.34500 -34.87700 5.46100 1.000 39.22626 113 TYR L CA 1
ATOM 2412 C C . TYR C 3 96 ? 12.43100 -35.13700 4.27600 1.000 38.83147 113 TYR L C 1
ATOM 2413 O O . TYR C 3 96 ? 12.24600 -34.26200 3.42500 1.000 37.33919 113 TYR L O 1
ATOM 2422 N N . CYS C 3 97 ? 11.86800 -36.33700 4.22600 1.000 37.76819 114 CYS L N 1
ATOM 2423 C CA . CYS C 3 97 ? 10.75900 -36.62300 3.33500 1.000 36.21537 114 CYS L CA 1
ATOM 2424 C C . CYS C 3 97 ? 9.44600 -36.41200 4.07400 1.000 35.50213 114 CYS L C 1
ATOM 2425 O O . CYS C 3 97 ? 9.35100 -36.64000 5.28200 1.000 35.13629 114 CYS L O 1
ATOM 2428 N N . GLN C 3 98 ? 8.43100 -35.96600 3.33600 1.000 34.99944 115 GLN L N 1
ATOM 2429 C CA . GLN C 3 98 ? 7.11600 -35.70500 3.90100 1.000 33.07289 115 GLN L CA 1
ATOM 2430 C C . GLN C 3 98 ? 6.03100 -36.16200 2.94000 1.000 31.80695 115 GLN L C 1
ATOM 2431 O O . GLN C 3 98 ? 6.15900 -35.99700 1.72600 1.000 33.85719 115 GLN L O 1
ATOM 2437 N N . GLN C 3 99 ? 4.96300 -36.72800 3.49200 1.000 32.05171 116 GLN L N 1
ATOM 2438 C CA . GLN C 3 99 ? 3.77100 -37.07500 2.73300 1.000 31.19108 116 GLN L CA 1
ATOM 2439 C C . GLN C 3 99 ? 2.66600 -36.07700 3.05600 1.000 30.33309 116 GLN L C 1
ATOM 2440 O O . GLN C 3 99 ? 2.40600 -35.78600 4.22800 1.000 30.10674 116 GLN L O 1
ATOM 2446 N N . TYR C 3 100 ? 2.06800 -35.50100 2.01200 1.000 29.59879 117 TYR L N 1
ATOM 2447 C CA . TYR C 3 100 ? 0.90900 -34.63000 2.15900 1.000 28.86975 117 TYR L CA 1
ATOM 2448 C C . TYR C 3 100 ? -0.34000 -35.21500 1.50600 1.000 28.30390 117 TYR L C 1
ATOM 2449 O O . TYR C 3 100 ? -1.29500 -34.48300 1.23000 1.000 28.85923 117 TYR L O 1
ATOM 2458 N N . TYR C 3 101 ? -0.34000 -36.52200 1.23300 1.000 27.90911 118 TYR L N 1
ATOM 2459 C CA . TYR C 3 101 ? -1.53900 -37.18600 0.73200 1.000 27.63276 118 TYR L CA 1
ATOM 2460 C C . TYR C 3 101 ? -2.60200 -37.33200 1.81600 1.000 28.01176 118 TYR L C 1
ATOM 2461 O O . TYR C 3 101 ? -3.80000 -37.27200 1.51600 1.000 27.80120 118 TYR L O 1
ATOM 2470 N N . ASN C 3 102 ? -2.18900 -37.52500 3.07000 1.000 28.55919 119 ASN L N 1
ATOM 2471 C CA . ASN C 3 102 ? -3.10400 -37.82300 4.16300 1.000 26.88794 119 ASN L CA 1
ATOM 2472 C C . ASN C 3 102 ? -2.89600 -36.87400 5.33300 1.000 27.70382 119 ASN L C 1
ATOM 2473 O O . ASN C 3 102 ? -1.80200 -36.34300 5.54300 1.000 27.13270 119 ASN L O 1
ATOM 2478 N N . SER C 3 103 ? -3.97300 -36.66900 6.09300 1.000 27.38800 120 SER L N 1
ATOM 2479 C CA . SER C 3 103 ? -3.91800 -36.05500 7.41200 1.000 25.78517 120 SER L CA 1
ATOM 2480 C C . SER C 3 103 ? -3.97400 -37.14300 8.46900 1.000 26.61948 120 SER L C 1
ATOM 2481 O O . SER C 3 103 ? -4.81400 -38.04700 8.36500 1.000 29.07241 120 SER L O 1
ATOM 2484 N N . PRO C 3 104 ? -3.10500 -37.11900 9.48900 1.000 28.55393 121 PRO L N 1
ATOM 2485 C CA . PRO C 3 104 ? -2.07700 -36.09800 9.70400 1.000 27.15902 121 PRO L CA 1
ATOM 2486 C C . PRO C 3 104 ? -0.89700 -36.22200 8.74700 1.000 27.21692 121 PRO L C 1
ATOM 2487 O O . PRO C 3 104 ? -0.49400 -37.33100 8.39600 1.000 28.42496 121 PRO L O 1
ATOM 2491 N N . LEU C 3 105 ? -0.35800 -35.08400 8.32300 1.000 26.87215 122 LEU L N 1
ATOM 2492 C CA . LEU C 3 105 ? 0.86200 -35.09200 7.53300 1.000 27.28009 122 LEU L CA 1
ATOM 2493 C C . LEU C 3 105 ? 2.01200 -35.60400 8.38900 1.000 27.86963 122 LEU L C 1
ATOM 2494 O O . LEU C 3 105 ? 2.09100 -35.31300 9.58500 1.000 28.85659 122 LEU L O 1
ATOM 2499 N N . THR C 3 106 ? 2.90500 -36.37700 7.78000 1.000 28.19599 123 THR L N 1
ATOM 2500 C CA . THR C 3 106 ? 3.97100 -37.01700 8.53100 1.000 29.56984 123 THR L CA 1
ATOM 2501 C C . THR C 3 106 ? 5.29000 -36.87000 7.78900 1.000 31.42795 123 THR L C 1
ATOM 2502 O O . THR C 3 106 ? 5.32600 -36.76700 6.56000 1.000 30.90947 123 THR L O 1
ATOM 2506 N N . PHE C 3 107 ? 6.37500 -36.86200 8.55900 1.000 33.20975 124 PHE L N 1
ATOM 2507 C CA . PHE C 3 107 ? 7.72900 -36.71400 8.05100 1.000 32.38333 124 PHE L CA 1
ATOM 2508 C C . PHE C 3 107 ? 8.52200 -37.99500 8.26100 1.000 34.71256 124 PHE L C 1
ATOM 2509 O O . PHE C 3 107 ? 8.18400 -38.83600 9.09800 1.000 35.49950 124 PHE L O 1
ATOM 2517 N N . GLY C 3 108 ? 9.58700 -38.13500 7.48000 1.000 34.81783 125 GLY L N 1
ATOM 2518 C CA . GLY C 3 108 ? 10.59900 -39.11300 7.80100 1.000 35.73637 125 GLY L CA 1
ATOM 2519 C C . GLY C 3 108 ? 11.45200 -38.65300 8.96600 1.000 40.68170 125 GLY L C 1
ATOM 2520 O O . GLY C 3 108 ? 11.52300 -37.46700 9.29200 1.000 39.40260 125 GLY L O 1
ATOM 2521 N N . SER C 3 109 ? 12.10400 -39.61900 9.61600 1.000 40.67380 126 SER L N 1
ATOM 2522 C CA . SER C 3 109 ? 12.89900 -39.30500 10.79800 1.000 40.94489 126 SER L CA 1
ATOM 2523 C C . SER C 3 109 ? 14.06600 -38.37500 10.48600 1.000 42.86617 126 SER L C 1
ATOM 2524 O O . SER C 3 109 ? 14.62900 -37.77600 11.40700 1.000 41.46337 126 SER L O 1
ATOM 2527 N N . GLY C 3 110 ? 14.44000 -38.23900 9.22000 1.000 48.32472 127 GLY L N 1
ATOM 2528 C CA . GLY C 3 110 ? 15.48500 -37.31500 8.83900 1.000 46.51661 127 GLY L CA 1
ATOM 2529 C C . GLY C 3 110 ? 16.79900 -38.02100 8.55300 1.000 51.01715 127 GLY L C 1
ATOM 2530 O O . GLY C 3 110 ? 17.06600 -39.13000 9.02300 1.000 53.13056 127 GLY L O 1
ATOM 2531 N N . THR C 3 111 ? 17.63300 -37.36100 7.75300 1.000 46.77980 128 THR L N 1
ATOM 2532 C CA . THR C 3 111 ? 18.95400 -37.87000 7.40800 1.000 50.35391 128 THR L CA 1
ATOM 2533 C C . THR C 3 111 ? 19.98000 -36.77400 7.64300 1.000 51.80935 128 THR L C 1
ATOM 2534 O O . THR C 3 111 ? 19.94700 -35.73700 6.97300 1.000 50.31969 128 THR L O 1
ATOM 2538 N N . LYS C 3 112 ? 20.88700 -37.00400 8.59000 1.000 54.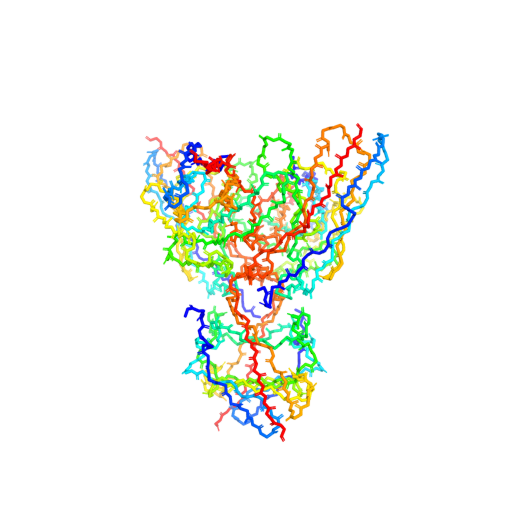25701 129 LYS L N 1
ATOM 2539 C CA . LYS C 3 112 ? 21.96000 -36.05700 8.85600 1.000 57.77059 129 LYS L CA 1
ATOM 2540 C C . LYS C 3 112 ? 23.10400 -36.27200 7.87500 1.000 64.50034 129 LYS L C 1
ATOM 2541 O O . LYS C 3 112 ? 23.59300 -37.39200 7.71300 1.000 66.16896 129 LYS L O 1
ATOM 2547 N N . LEU C 3 113 ? 23.53200 -35.20000 7.22300 1.000 70.95111 130 LEU L N 1
ATOM 2548 C CA . LEU C 3 113 ? 24.67600 -35.24200 6.32600 1.000 77.76772 130 LEU L CA 1
ATOM 2549 C C . LEU C 3 113 ? 25.81100 -34.45600 6.96500 1.000 79.95746 130 LEU L C 1
ATOM 2550 O O . LEU C 3 113 ? 25.60100 -33.32800 7.42100 1.000 78.73626 130 LEU L O 1
ATOM 2555 N N . GLU C 3 114 ? 26.98500 -35.07600 7.06800 1.000 80.07326 131 GLU L N 1
ATOM 2556 C CA . GLU C 3 114 ? 28.17100 -34.39800 7.57500 1.000 78.95207 131 GLU L CA 1
ATOM 2557 C C . GLU C 3 114 ? 29.36100 -34.70000 6.67600 1.000 78.23357 131 GLU L C 1
ATOM 2558 O O . GLU C 3 114 ? 29.60100 -35.86000 6.33000 1.000 77.52822 131 GLU L O 1
ATOM 2564 N N . ILE C 3 115 ? 30.10800 -33.66300 6.30700 1.000 79.70743 132 ILE L N 1
ATOM 2565 C CA . ILE C 3 115 ? 31.31300 -33.84200 5.50000 1.000 76.60442 132 ILE L CA 1
ATOM 2566 C C . ILE C 3 115 ? 32.53500 -33.34300 6.26800 1.000 73.22244 132 ILE L C 1
ATOM 2567 O O . ILE C 3 115 ? 32.70300 -32.14200 6.48200 1.000 71.56171 132 ILE L O 1
ATOM 2572 N N . ASN D 1 8 ? -13.51600 -36.25100 -36.87100 1.000 62.33429 42 ASN B N 1
ATOM 2573 C CA . ASN D 1 8 ? -13.12000 -37.58200 -37.32400 1.000 60.21298 42 ASN B CA 1
ATOM 2574 C C . ASN D 1 8 ? -13.15700 -38.71700 -36.28100 1.000 56.95733 42 ASN B C 1
ATOM 2575 O O . ASN D 1 8 ? -13.45800 -39.85200 -36.65300 1.000 56.13618 42 ASN B O 1
ATOM 2580 N N . PRO D 1 9 ? -12.85000 -38.45300 -35.00500 1.000 51.74092 43 PRO B N 1
ATOM 2581 C CA . PRO D 1 9 ? -12.91000 -39.54300 -34.02100 1.000 43.68995 43 PRO B CA 1
ATOM 2582 C C . PRO D 1 9 ? -14.31000 -40.13300 -33.92100 1.000 39.85791 43 PRO B C 1
ATOM 2583 O O . PRO D 1 9 ? -15.31500 -39.42100 -33.98100 1.000 39.58420 43 PRO B O 1
ATOM 2587 N N . ALA D 1 10 ? -14.36000 -41.45100 -33.76000 1.000 37.41288 44 ALA B N 1
ATOM 2588 C CA . ALA D 1 10 ? -15.60000 -42.19000 -33.59200 1.000 34.75467 44 ALA B CA 1
ATOM 2589 C C . ALA D 1 10 ? -15.87400 -42.43400 -32.11400 1.000 32.13330 44 ALA B C 1
ATOM 2590 O O . ALA D 1 10 ? -14.95200 -42.49700 -31.29600 1.000 32.64652 44 ALA B O 1
ATOM 2592 N N . PHE D 1 11 ? -17.15600 -42.53800 -31.78100 1.000 30.31203 45 PHE B N 1
ATOM 2593 C CA . PHE D 1 11 ? -17.56900 -42.76400 -30.40600 1.000 28.99608 45 PHE B CA 1
ATOM 2594 C C . PHE D 1 11 ? -16.84600 -43.98300 -29.83100 1.000 29.13557 45 PHE B C 1
ATOM 2595 O O . PHE D 1 11 ? -16.90100 -45.06800 -30.42700 1.000 28.98819 45 PHE B O 1
ATOM 2603 N N . PRO D 1 12 ? -16.16000 -43.84800 -28.69100 1.000 30.35151 46 PRO B N 1
ATOM 2604 C CA . PRO D 1 12 ? -15.29800 -44.94300 -28.21800 1.000 28.69342 46 PRO B CA 1
ATOM 2605 C C . PRO D 1 12 ? -16.05700 -46.14800 -27.69000 1.000 29.26454 46 PRO B C 1
ATOM 2606 O O . PRO D 1 12 ? -15.47300 -47.23700 -27.61800 1.000 31.18319 46 PRO B O 1
ATOM 2610 N N . GLY D 1 13 ? -17.32700 -45.99900 -27.31500 1.000 28.55393 47 GLY B N 1
ATOM 2611 C CA . GLY D 1 13 ? -18.12000 -47.09100 -26.80900 1.000 27.70119 47 GLY B CA 1
ATOM 2612 C C . GLY D 1 13 ? -19.15100 -47.57600 -27.80900 1.000 28.86975 47 GLY B C 1
ATOM 2613 O O . GLY D 1 13 ? -19.13500 -47.22600 -28.99100 1.000 31.69114 47 GLY B O 1
ATOM 2614 N N . THR D 1 14 ? -20.06200 -48.40500 -27.31100 1.000 28.30653 48 THR B N 1
ATOM 2615 C CA . THR D 1 14 ? -21.18500 -48.90900 -28.09200 1.000 28.37759 48 THR B CA 1
ATOM 2616 C C . THR D 1 14 ? -22.47200 -48.35300 -27.50200 1.000 28.15651 48 THR B C 1
ATOM 2617 O O . THR D 1 14 ? -22.77200 -48.58800 -26.32800 1.000 30.05937 48 THR B O 1
ATOM 2621 N N . LEU D 1 15 ? -23.22700 -47.62200 -28.31400 1.000 29.70406 49 LEU B N 1
ATOM 2622 C CA . LEU D 1 15 ? -24.45500 -46.97800 -27.87300 1.000 29.27770 49 LEU B CA 1
ATOM 2623 C C . LEU D 1 15 ? -25.66700 -47.73900 -28.39400 1.000 30.48310 49 LEU B C 1
ATOM 2624 O O . LEU D 1 15 ? -25.69500 -48.16900 -29.55000 1.000 31.36479 49 LEU B O 1
ATOM 2629 N N . ILE D 1 16 ? -26.66400 -47.91000 -27.52600 1.000 30.24097 50 ILE B N 1
ATOM 2630 C CA . ILE D 1 16 ? -27.90400 -48.60500 -27.85800 1.000 31.32005 50 ILE B CA 1
ATOM 2631 C C . ILE D 1 16 ? -29.07300 -47.82400 -27.27400 1.000 31.87801 50 ILE B C 1
ATOM 2632 O O . ILE D 1 16 ? -29.05800 -47.46700 -26.09200 1.000 32.23331 50 ILE B O 1
ATOM 2637 N N . CYS D 1 17 ? -30.08200 -47.55500 -28.09700 1.000 33.54926 51 CYS B N 1
ATOM 2638 C CA . CYS D 1 17 ? -31.30600 -46.92600 -27.61800 1.000 35.62846 51 CYS B CA 1
ATOM 2639 C C . CYS D 1 17 ? -32.23000 -47.99800 -27.05500 1.000 38.91306 51 CYS B C 1
ATOM 2640 O O . CYS D 1 17 ? -32.68400 -48.88100 -27.79100 1.000 40.52641 51 CYS B O 1
ATOM 2643 N N . ASP D 1 18 ? -32.50700 -47.92600 -25.75600 1.000 48.50369 52 ASP B N 1
ATOM 2644 C CA . ASP D 1 18 ? -33.43100 -48.85600 -25.13200 1.000 48.29577 52 ASP B CA 1
ATOM 2645 C C . ASP D 1 18 ? -34.82300 -48.23600 -25.10400 1.000 49.33273 52 ASP B C 1
ATOM 2646 O O . ASP D 1 18 ? -35.05800 -47.14900 -25.63800 1.000 53.26478 52 ASP B O 1
ATOM 2651 N N . LYS D 1 19 ? -35.76600 -48.93800 -24.47700 1.000 44.34266 53 LYS B N 1
ATOM 2652 C CA . LYS D 1 19 ? -37.12300 -48.41400 -24.39200 1.000 43.50835 53 LYS B CA 1
ATOM 2653 C C . LYS D 1 19 ? -37.15400 -47.12200 -23.58600 1.000 42.35295 53 LYS B C 1
ATOM 2654 O O . LYS D 1 19 ? -37.71100 -46.11200 -24.03100 1.000 42.46349 53 LYS B O 1
ATOM 2660 N N . ASP D 1 20 ? -36.56600 -47.13800 -22.39100 1.000 39.73158 54 ASP B N 1
ATOM 2661 C CA . ASP D 1 20 ? -36.63400 -46.00600 -21.47800 1.000 39.48682 54 ASP B CA 1
ATOM 2662 C C . ASP D 1 20 ? -35.31200 -45.27500 -21.28300 1.000 35.27052 54 ASP B C 1
ATOM 2663 O O . ASP D 1 20 ? -35.28200 -44.28600 -20.54300 1.000 32.24911 54 ASP B O 1
ATOM 2668 N N . GLU D 1 21 ? -34.22100 -45.71600 -21.90700 1.000 36.34697 55 GLU B N 1
ATOM 2669 C CA . GLU D 1 21 ? -32.92900 -45.12900 -21.57300 1.000 33.24396 55 GLU B CA 1
ATOM 2670 C C . GLU D 1 21 ? -31.91900 -45.37500 -22.68400 1.000 32.07277 55 GLU B C 1
ATOM 2671 O O . GLU D 1 21 ? -32.12400 -46.21200 -23.56500 1.000 34.82310 55 GLU B O 1
ATOM 2677 N N . VAL D 1 22 ? -30.82400 -44.61700 -22.63100 1.000 29.68564 56 VAL B N 1
ATOM 2678 C CA . VAL D 1 22 ? -29.67600 -44.82700 -23.50700 1.000 28.90134 56 VAL B CA 1
ATOM 2679 C C . VAL D 1 22 ?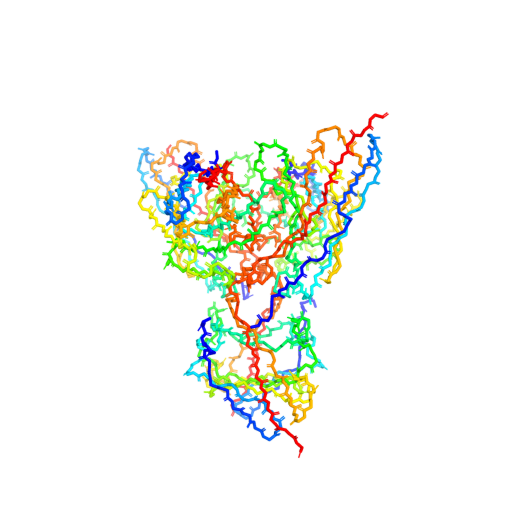 -28.66100 -45.69400 -22.77800 1.000 27.21166 56 VAL B C 1
ATOM 2680 O O . VAL D 1 22 ? -28.34500 -45.44600 -21.61000 1.000 29.62248 56 VAL B O 1
ATOM 2684 N N . ARG D 1 23 ? -28.14300 -46.70600 -23.46500 1.000 27.26167 57 ARG B N 1
ATOM 2685 C CA . ARG D 1 23 ? -27.16200 -47.61600 -22.89500 1.000 28.29337 57 ARG B CA 1
ATOM 2686 C C . ARG D 1 23 ? -25.85100 -47.48200 -23.65400 1.000 28.03807 57 ARG B C 1
ATOM 2687 O O . ARG D 1 23 ? -25.82800 -47.58800 -24.88400 1.000 29.20400 57 ARG B O 1
ATOM 2695 N N . ILE D 1 24 ? -24.76500 -47.26400 -22.92000 1.000 26.74845 58 ILE B N 1
ATOM 2696 C CA . ILE D 1 24 ? -23.42400 -47.16600 -23.48600 1.000 26.91689 58 ILE B CA 1
ATOM 2697 C C . ILE D 1 24 ? -22.57000 -48.24600 -22.84500 1.000 27.40905 58 ILE B C 1
ATOM 2698 O O . ILE D 1 24 ? -22.42200 -48.27800 -21.61700 1.000 28.03807 58 ILE B O 1
ATOM 2703 N N . GLU D 1 25 ? -22.00800 -49.12300 -23.66700 1.000 27.53275 59 GLU B N 1
ATOM 2704 C CA . GLU D 1 25 ? -21.22900 -50.25000 -23.18300 1.000 28.18020 59 GLU B CA 1
ATOM 2705 C C . GLU D 1 25 ? -19.76700 -50.08800 -23.56900 1.000 28.43549 59 GLU B C 1
ATOM 2706 O O . GLU D 1 25 ? -19.44900 -49.56600 -24.64300 1.000 28.19336 59 GLU B O 1
ATOM 2712 N N . PHE D 1 26 ? -18.88500 -50.53800 -22.68200 1.000 30.03568 60 PHE B N 1
ATOM 2713 C CA . PHE D 1 26 ? -17.45000 -50.54700 -22.91000 1.000 29.41719 60 PHE B CA 1
ATOM 2714 C C . PHE D 1 26 ? -16.92300 -51.95300 -22.65900 1.000 29.35139 60 PHE B C 1
ATOM 2715 O O . PHE D 1 26 ? -17.61500 -52.81100 -22.10400 1.000 29.10136 60 PHE B O 1
ATOM 2723 N N . SER D 1 27 ? -15.68300 -52.18800 -23.08300 1.000 28.71710 61 SER B N 1
ATOM 2724 C CA . SER D 1 27 ? -15.07000 -53.50100 -22.94100 1.000 29.19084 61 SER B CA 1
ATOM 2725 C C . SER D 1 27 ? -14.41000 -53.72000 -21.58700 1.000 29.43298 61 SER B C 1
ATOM 2726 O O . SER D 1 27 ? -14.13900 -54.87100 -21.22900 1.000 29.21980 61 SER B O 1
ATOM 2729 N N . SER D 1 28 ? -14.15100 -52.65700 -20.83000 1.000 31.34900 62 SER B N 1
ATOM 2730 C CA . SER D 1 28 ? -13.49000 -52.78500 -19.53900 1.000 28.85396 62 SER B CA 1
ATOM 2731 C C . SER D 1 28 ? -13.73900 -51.52000 -18.73400 1.000 28.98819 62 SER B C 1
ATOM 2732 O O . SER D 1 28 ? -14.17300 -50.49800 -19.27000 1.000 28.67236 62 SER B O 1
ATOM 2735 N N . ARG D 1 29 ? -13.47200 -51.61000 -17.42900 1.000 29.28559 63 ARG B N 1
ATOM 2736 C CA . ARG D 1 29 ? -13.53700 -50.41800 -16.59100 1.000 28.78816 63 ARG B CA 1
ATOM 2737 C C . ARG D 1 29 ? -12.47900 -49.40200 -16.99700 1.000 29.05662 63 ARG B C 1
ATOM 2738 O O . ARG D 1 29 ? -12.72000 -48.19200 -16.92700 1.000 27.99596 63 ARG B O 1
ATOM 2746 N N . PHE D 1 30 ? -11.31000 -49.87500 -17.43500 1.000 29.05662 64 PHE B N 1
ATOM 2747 C CA . PHE D 1 30 ? -10.24600 -48.97000 -17.85600 1.000 28.78553 64 PHE B CA 1
ATOM 2748 C C . PHE D 1 30 ? -10.69500 -48.07400 -19.00500 1.000 29.68038 64 PHE B C 1
ATOM 2749 O O . PHE D 1 30 ? -10.39300 -46.87600 -19.01800 1.000 29.98568 64 PHE B O 1
ATOM 2757 N N . ASP D 1 31 ? -11.39600 -48.64000 -19.99100 1.000 28.44865 65 ASP B N 1
ATOM 2758 C CA . ASP D 1 31 ? -11.89300 -47.83500 -21.10500 1.000 28.01176 65 ASP B CA 1
ATOM 2759 C C . ASP D 1 31 ? -12.92100 -46.81900 -20.62900 1.000 27.54854 65 ASP B C 1
ATOM 2760 O O . ASP D 1 31 ? -12.85100 -45.63000 -20.97100 1.000 28.79606 65 ASP B O 1
ATOM 2765 N N . MET D 1 32 ? -13.88300 -47.27500 -19.82400 1.000 27.95649 66 MET B N 1
ATOM 2766 C CA . MET D 1 32 ? -14.95700 -46.40300 -19.36300 1.000 27.20113 66 MET B CA 1
ATOM 2767 C C . MET D 1 32 ? -14.41300 -45.22900 -18.56100 1.000 27.47485 66 MET B C 1
ATOM 2768 O O . MET D 1 32 ? -14.86200 -44.09000 -18.73000 1.000 28.22757 66 MET B O 1
ATOM 2773 N N . GLU D 1 33 ? -13.44000 -45.48600 -17.68700 1.000 26.96163 67 GLU B N 1
ATOM 2774 C CA . GLU D 1 33 ? -12.84500 -44.41100 -16.90300 1.000 29.05925 67 GLU B CA 1
ATOM 2775 C C . GLU D 1 33 ? -11.90400 -43.56100 -17.74400 1.000 28.70658 67 GLU B C 1
ATOM 2776 O O . GLU D 1 33 ? -11.72200 -42.37200 -17.45700 1.000 30.90684 67 GLU B O 1
ATOM 2782 N N . LYS D 1 34 ? -11.29900 -44.15100 -18.77600 1.000 28.24863 68 LYS B N 1
ATOM 2783 C CA . LYS D 1 34 ? -10.47900 -43.37700 -19.70100 1.000 29.46983 68 LYS B CA 1
ATOM 2784 C C . LYS D 1 34 ? -11.30700 -42.30900 -20.40100 1.000 28.19336 68 LYS B C 1
ATOM 2785 O O . LYS D 1 34 ? -10.94400 -41.12800 -20.40800 1.000 28.50655 68 LYS B O 1
ATOM 2791 N N . TRP D 1 35 ? -12.42500 -42.70900 -21.00400 1.000 27.20376 69 TRP B N 1
ATOM 2792 C CA . TRP D 1 35 ? -13.21200 -41.75700 -21.77700 1.000 26.55895 69 TRP B CA 1
ATOM 2793 C C . TRP D 1 35 ? -14.15200 -40.93900 -20.90200 1.000 27.52222 69 TRP B C 1
ATOM 2794 O O . TRP D 1 35 ? -14.43800 -39.78300 -21.23300 1.000 27.63276 69 TRP B O 1
ATOM 2805 N N . ASN D 1 36 ? -14.62400 -41.50800 -19.78700 1.000 26.26418 70 ASN B N 1
ATOM 2806 C CA . ASN D 1 36 ? -15.48600 -40.82800 -18.82300 1.000 26.26681 70 ASN B CA 1
ATOM 2807 C C . ASN D 1 36 ? -16.64200 -40.09100 -19.49200 1.000 25.20352 70 ASN B C 1
ATOM 2808 O O . ASN D 1 36 ? -16.65900 -38.85300 -19.51900 1.000 24.68504 70 ASN B O 1
ATOM 2813 N N . PRO D 1 37 ? -17.61400 -40.80700 -20.05600 1.000 24.85085 71 PRO B N 1
ATOM 2814 C CA . PRO D 1 37 ? -18.70700 -40.12900 -20.76200 1.000 24.72715 71 PRO B CA 1
ATOM 2815 C C . PRO D 1 37 ? -19.58400 -39.33900 -19.80500 1.000 23.97969 71 PRO B C 1
ATOM 2816 O O . PRO D 1 37 ? -19.88200 -39.78200 -18.69400 1.000 26.09047 71 PRO B O 1
ATOM 2820 N N . SER D 1 38 ? -19.99200 -38.15300 -20.24700 1.000 22.89009 72 SER B N 1
ATOM 2821 C CA . SER D 1 38 ? -20.93700 -37.32500 -19.51800 1.000 23.68492 72 SER B CA 1
ATOM 2822 C C . SER D 1 38 ? -21.99200 -36.80600 -20.48200 1.000 23.72966 72 SER B C 1
ATOM 2823 O O . SER D 1 38 ? -21.70600 -36.54400 -21.65300 1.000 24.96929 72 SER B O 1
ATOM 2826 N N . VAL D 1 39 ? -23.21600 -36.66200 -19.98600 1.000 24.35605 73 VAL B N 1
ATOM 2827 C CA . VAL D 1 39 ? -24.29800 -36.08400 -20.77300 1.000 24.37448 73 VAL B CA 1
ATOM 2828 C C . VAL D 1 39 ? -24.35600 -34.59200 -20.49500 1.000 25.34038 73 VAL B C 1
ATOM 2829 O O . VAL D 1 39 ? -24.17400 -34.15100 -19.35500 1.000 25.84834 73 VAL B O 1
ATOM 2833 N N . VAL D 1 40 ? -24.60500 -33.80600 -21.54300 1.000 24.09550 74 VAL B N 1
ATOM 2834 C CA . VAL D 1 40 ? -24.61700 -32.35500 -21.44200 1.000 26.07468 74 VAL B CA 1
ATOM 2835 C C . VAL D 1 40 ? -25.90300 -31.81900 -22.05600 1.000 26.46157 74 VAL B C 1
ATOM 2836 O O . VAL D 1 40 ? -26.59400 -32.50400 -22.81300 1.000 26.14837 74 VAL B O 1
ATOM 2840 N N . ASP D 1 41 ? -26.21400 -30.56900 -21.72000 1.000 27.06164 75 ASP B N 1
ATOM 2841 C CA . ASP D 1 41 ? -27.41200 -29.90900 -22.21500 1.000 27.87753 75 ASP B CA 1
ATOM 2842 C C . ASP D 1 41 ? -27.11200 -29.24500 -23.55700 1.000 27.72488 75 ASP B C 1
ATOM 2843 O O . ASP D 1 41 ? -26.05700 -29.46000 -24.16200 1.000 27.31167 75 ASP B O 1
ATOM 2848 N N . THR D 1 42 ? -28.05000 -28.42800 -24.04000 1.000 28.33548 76 THR B N 1
ATOM 2849 C CA . THR D 1 42 ? -27.84500 -27.71700 -25.29700 1.000 29.04872 76 THR B CA 1
ATOM 2850 C C . THR D 1 42 ? -26.69500 -26.72200 -25.22100 1.000 28.53813 76 THR B C 1
ATOM 2851 O O . THR D 1 42 ? -26.14800 -26.34700 -26.26300 1.000 30.12517 76 THR B O 1
ATOM 2855 N N . LEU D 1 43 ? -26.31600 -26.28500 -24.02400 1.000 29.41456 77 LEU B N 1
ATOM 2856 C CA . LEU D 1 43 ? -25.19100 -25.37600 -23.85200 1.000 30.58838 77 LEU B CA 1
ATOM 2857 C C . LEU D 1 43 ? -23.88100 -26.10200 -23.58300 1.000 30.39362 77 LEU B C 1
ATOM 2858 O O . LEU D 1 43 ? -22.84900 -25.44600 -23.41200 1.000 30.97001 77 LEU B O 1
ATOM 2863 N N . GLY D 1 44 ? -23.89700 -27.43200 -23.54000 1.000 28.88818 78 GLY B N 1
ATOM 2864 C CA . GLY D 1 44 ? -22.70100 -28.20800 -23.30500 1.000 28.54603 78 GLY B CA 1
ATOM 2865 C C . GLY D 1 44 ? -22.34900 -28.42000 -21.85000 1.000 29.36718 78 GLY B C 1
ATOM 2866 O O . GLY D 1 44 ? -21.30900 -29.02700 -21.56600 1.000 31.38058 78 GLY B O 1
ATOM 2867 N N . SER D 1 45 ? -23.17900 -27.95200 -20.92300 1.000 29.13031 79 SER B N 1
ATOM 2868 C CA . SER D 1 45 ? -22.95400 -28.16900 -19.50100 1.000 30.40152 79 SER B CA 1
ATOM 2869 C C . SER D 1 45 ? -23.55800 -29.49900 -19.08400 1.000 28.80396 79 SER B C 1
ATOM 2870 O O . SER D 1 45 ? -24.63400 -29.87800 -19.55500 1.000 29.06451 79 SER B O 1
ATOM 2873 N N . GLU D 1 46 ? -22.86900 -30.19800 -18.18500 1.000 28.93029 80 GLU B N 1
ATOM 2874 C CA . GLU D 1 46 ? -23.36600 -31.47900 -17.70600 1.000 28.30653 80 GLU B CA 1
ATOM 2875 C C . GLU D 1 46 ? -24.71700 -31.30800 -17.02500 1.000 27.58276 80 GLU B C 1
ATOM 2876 O O . GLU D 1 46 ? -24.96400 -30.31900 -16.33000 1.000 28.80922 80 GLU B O 1
ATOM 2882 N N . ILE D 1 47 ? -25.59900 -32.27800 -17.24100 1.000 28.85923 81 ILE B N 1
ATOM 2883 C CA . ILE D 1 47 ? -26.95000 -32.24400 -16.69800 1.000 26.84319 81 ILE B CA 1
ATOM 2884 C C . ILE D 1 47 ? -26.89400 -32.84400 -15.29900 1.000 27.38273 81 ILE B C 1
ATOM 2885 O O . ILE D 1 47 ? -26.74700 -34.05800 -15.13900 1.000 27.86963 81 ILE B O 1
ATOM 2890 N N . LEU D 1 48 ? -27.01200 -31.99100 -14.28100 1.000 27.67224 82 LEU B N 1
ATOM 2891 C CA . LEU D 1 48 ? -26.85600 -32.43800 -12.90300 1.000 28.03018 82 LEU B CA 1
ATOM 2892 C C . LEU D 1 48 ? -28.11300 -33.08900 -12.34600 1.000 26.73529 82 LEU B C 1
ATOM 2893 O O . LEU D 1 48 ? -28.06000 -33.66600 -11.25500 1.000 28.58024 82 LEU B O 1
ATOM 2898 N N . SER D 1 49 ? -29.23100 -33.00800 -13.06100 1.000 27.71698 83 SER B N 1
ATOM 2899 C CA . SER D 1 49 ? -30.45800 -33.70000 -12.69400 1.000 27.33009 83 SER B CA 1
ATOM 2900 C C . SER D 1 49 ? -30.59600 -35.04800 -13.38700 1.000 26.72213 83 SER B C 1
ATOM 2901 O O . SER D 1 49 ? -31.62600 -35.71000 -13.22700 1.000 27.52486 83 SER B O 1
ATOM 2904 N N . CYS D 1 50 ? -29.59000 -35.45800 -14.15300 1.000 25.88782 84 CYS B N 1
ATOM 2905 C CA . CYS D 1 50 ? -29.61200 -36.75800 -14.80600 1.000 26.15364 84 CYS B CA 1
ATOM 2906 C C . CYS D 1 50 ? -29.47800 -37.87200 -13.77600 1.000 26.85372 84 CYS B C 1
ATOM 2907 O O . CYS D 1 50 ? -28.61500 -37.82100 -12.89500 1.000 27.14323 84 CYS B O 1
ATOM 2910 N N . THR D 1 51 ? -30.34500 -38.87600 -13.88700 1.000 26.47736 85 THR B N 1
ATOM 2911 C CA . THR D 1 51 ? -30.43900 -39.98500 -12.93900 1.000 26.37209 85 THR B CA 1
ATOM 2912 C C . THR D 1 51 ? -29.76400 -41.24800 -13.46000 1.000 25.10088 85 THR B C 1
ATOM 2913 O O . THR D 1 51 ? -30.28200 -42.35400 -13.28200 1.000 26.47999 85 THR B O 1
ATOM 2917 N N . TYR D 1 52 ? -28.63200 -41.10600 -14.14500 1.000 24.81927 86 TYR B N 1
ATOM 2918 C CA . TYR D 1 52 ? -27.97700 -42.24100 -14.77900 1.000 24.78768 86 TYR B CA 1
ATOM 2919 C C . TYR D 1 52 ? -27.54400 -43.29200 -13.75600 1.000 24.66662 86 TYR B C 1
ATOM 2920 O O . TYR D 1 52 ? -27.37400 -43.01800 -12.56600 1.000 24.85085 86 TYR B O 1
ATOM 2929 N N . ALA D 1 53 ? -27.37100 -44.51800 -14.24700 1.000 25.57989 87 ALA B N 1
ATOM 2930 C CA . ALA D 1 53 ? -26.87400 -45.63800 -13.46300 1.000 24.75610 87 ALA B CA 1
ATOM 2931 C C . ALA D 1 53 ? -25.56000 -46.12800 -14.05400 1.000 26.48262 87 ALA B C 1
ATOM 2932 O O . ALA D 1 53 ? -25.37900 -46.12300 -15.27500 1.000 26.89846 87 ALA B O 1
ATOM 2934 N N . LEU D 1 54 ? -24.64400 -46.54800 -13.18600 1.000 24.46659 88 LEU B N 1
ATOM 2935 C CA . LEU D 1 54 ? -23.34300 -47.05500 -13.59600 1.000 24.11655 88 LEU B CA 1
ATOM 2936 C C . LEU D 1 54 ? -23.17600 -48.48500 -13.10700 1.000 25.20352 88 LEU B C 1
ATOM 2937 O O . LEU D 1 54 ? -23.43100 -48.77900 -11.93500 1.000 26.59843 88 LEU B O 1
ATOM 2942 N N . ASP D 1 55 ? -22.75200 -49.36800 -14.00800 1.000 26.03520 89 ASP B N 1
ATOM 2943 C CA . ASP D 1 55 ? -22.50100 -50.77300 -13.70500 1.000 26.19575 89 ASP B CA 1
ATOM 2944 C C . ASP D 1 55 ? -21.05700 -51.06700 -14.08300 1.000 27.54065 89 ASP B C 1
ATOM 2945 O O . ASP D 1 55 ? -20.72600 -51.12700 -15.27000 1.000 27.87227 89 ASP B O 1
ATOM 2950 N N . LEU D 1 56 ? -20.19600 -51.25200 -13.08400 1.000 25.98256 90 LEU B N 1
ATOM 2951 C CA . LEU D 1 56 ? -18.80000 -51.57700 -13.34000 1.000 24.49028 90 LEU B CA 1
ATOM 2952 C C . LEU D 1 56 ? -18.51600 -53.06700 -13.24700 1.000 25.03245 90 LEU B C 1
ATOM 2953 O O . LEU D 1 56 ? -17.34800 -53.46800 -13.27200 1.000 25.26143 90 LEU B O 1
ATOM 2958 N N . GLU D 1 57 ? -19.55200 -53.89500 -13.12000 1.000 26.72213 91 GLU B N 1
ATOM 2959 C CA . GLU D 1 57 ? -19.38100 -55.32100 -13.36400 1.000 27.74857 91 GLU B CA 1
ATOM 2960 C C . GLU D 1 57 ? -19.46100 -55.63100 -14.85200 1.000 28.21968 91 GLU B C 1
ATOM 2961 O O . GLU D 1 57 ? -18.64200 -56.39300 -15.37700 1.000 28.20125 91 GLU B O 1
ATOM 2967 N N . ARG D 1 58 ? -20.43800 -55.04500 -15.54200 1.000 27.26167 92 ARG B N 1
ATOM 2968 C CA . ARG D 1 58 ? -20.61200 -55.23000 -16.97500 1.000 28.38812 92 ARG B CA 1
ATOM 2969 C C . ARG D 1 58 ? -20.10700 -54.04900 -17.79200 1.000 27.40379 92 ARG B C 1
ATOM 2970 O O . ARG D 1 58 ? -20.18000 -54.09400 -19.02400 1.000 28.91713 92 ARG B O 1
ATOM 2978 N N . PHE D 1 59 ? -19.60700 -52.99600 -17.14000 1.000 28.36706 93 PHE B N 1
ATOM 2979 C CA . PHE D 1 59 ? -19.07100 -51.81600 -17.82100 1.000 28.74079 93 PHE B CA 1
ATOM 2980 C C . PHE D 1 59 ? -20.14600 -51.15900 -18.68700 1.000 28.90660 93 PHE B C 1
ATOM 2981 O O . PHE D 1 59 ? -19.95800 -50.91300 -19.88000 1.000 28.31706 93 PHE B O 1
ATOM 2989 N N . VAL D 1 60 ? -21.28500 -50.86500 -18.06200 1.000 28.59867 94 VAL B N 1
ATOM 2990 C CA . VAL D 1 60 ? -22.46200 -50.34300 -18.74400 1.000 26.63264 94 VAL B CA 1
ATOM 2991 C C . VAL D 1 60 ? -22.88200 -49.03500 -18.08700 1.000 26.72739 94 VAL B C 1
ATOM 2992 O O . VAL D 1 60 ? -22.87300 -48.91200 -16.85700 1.000 26.64317 94 VAL B O 1
ATOM 2996 N N . LEU D 1 61 ? -23.25100 -48.06100 -18.91400 1.000 26.04047 95 LEU B N 1
ATOM 2997 C CA . LEU D 1 61 ? -23.78900 -46.78500 -18.46700 1.000 24.25867 95 LEU B CA 1
ATOM 2998 C C . LEU D 1 61 ? -25.19700 -46.63200 -19.02300 1.000 25.06667 95 LEU B C 1
ATOM 2999 O O . LEU D 1 61 ? -25.40900 -46.80300 -20.22600 1.000 27.38010 95 LEU B O 1
ATOM 3004 N N . LYS D 1 62 ? -26.15500 -46.32400 -18.15300 1.000 25.25353 96 LYS B N 1
ATOM 3005 C CA . LYS D 1 62 ? -27.55400 -46.18700 -18.53700 1.000 24.36658 96 LYS B CA 1
ATOM 3006 C C . LYS D 1 62 ? -28.02100 -44.76700 -18.25700 1.000 25.28511 96 LYS B C 1
ATOM 3007 O O . LYS D 1 62 ? -27.89700 -44.28600 -17.12700 1.000 25.24827 96 LYS B O 1
ATOM 3013 N N . PHE D 1 63 ? -28.55700 -44.10200 -19.27800 1.000 26.78529 97 PHE B N 1
ATOM 3014 C CA . PHE D 1 63 ? -29.05100 -42.72900 -19.15200 1.000 26.09047 97 PHE B CA 1
ATOM 3015 C C . PHE D 1 63 ? -30.54600 -42.68000 -19.43500 1.000 27.60644 97 PHE B C 1
ATOM 3016 O O . PHE D 1 63 ? -30.96000 -42.75300 -20.60600 1.000 28.07492 97 PHE B O 1
ATOM 3024 N N . PRO D 1 64 ? -31.39200 -42.54700 -18.41300 1.000 28.10914 98 PRO B N 1
ATOM 3025 C CA . PRO D 1 64 ? -32.83500 -42.43100 -18.66000 1.000 28.43286 98 PRO B CA 1
ATOM 3026 C C . PRO D 1 64 ? -33.15700 -41.22500 -19.53200 1.000 27.80384 98 PRO B C 1
ATOM 3027 O O . PRO D 1 64 ? -32.60900 -40.13700 -19.34800 1.000 26.74318 98 PRO B O 1
ATOM 3031 N N . TYR D 1 65 ? -34.05900 -41.44000 -20.49500 1.000 29.41456 99 TYR B N 1
ATOM 3032 C CA . TYR D 1 65 ? -34.40400 -40.40000 -21.46300 1.000 30.54890 99 TYR B CA 1
ATOM 3033 C C . TYR D 1 65 ? -34.88000 -39.12300 -20.78300 1.000 30.65944 99 TYR B C 1
ATOM 3034 O O . TYR D 1 65 ? -34.49100 -38.01800 -21.17900 1.000 29.22243 99 TYR B O 1
ATOM 3043 N N . GLU D 1 66 ? -35.73900 -39.25300 -19.77000 1.000 29.78302 100 GLU B N 1
ATOM 3044 C CA . GLU D 1 66 ? -36.40400 -38.08600 -19.19800 1.000 31.60429 100 GLU B CA 1
ATOM 3045 C C . GLU D 1 66 ? -35.40500 -37.10500 -18.59100 1.000 30.09095 100 GLU B C 1
ATOM 3046 O O . GLU D 1 66 ? -35.45900 -35.90000 -18.86400 1.000 31.50428 100 GLU B O 1
ATOM 3052 N N . THR D 1 67 ? -34.48900 -37.59800 -17.76100 1.000 30.73313 101 THR B N 1
ATOM 3053 C CA . THR D 1 67 ? -33.60600 -36.71800 -17.00500 1.000 30.30940 101 THR B CA 1
ATOM 3054 C C . THR D 1 67 ? -32.25400 -36.47300 -17.66300 1.000 28.01965 101 THR B C 1
ATOM 3055 O O . THR D 1 67 ? -31.56500 -35.52100 -17.27800 1.000 27.24324 101 THR B O 1
ATOM 3059 N N . CYS D 1 68 ? -31.84300 -37.30500 -18.62000 1.000 26.57474 102 CYS B N 1
ATOM 3060 C CA . CYS D 1 68 ? -30.49400 -37.22700 -19.16500 1.000 25.33249 102 CYS B CA 1
ATOM 3061 C C . CYS D 1 68 ? -30.42300 -36.78700 -20.62200 1.000 25.30090 102 CYS B C 1
ATOM 3062 O O . CYS D 1 68 ? -29.31600 -36.56000 -21.12400 1.000 25.78254 102 CYS B O 1
ATOM 3065 N N . THR D 1 69 ? -31.55300 -36.65100 -21.31000 1.000 25.82992 103 THR B N 1
ATOM 3066 C CA . THR D 1 69 ? -31.56600 -36.31100 -22.72500 1.000 26.46683 103 THR B CA 1
ATOM 3067 C C . THR D 1 69 ? -32.50400 -35.13500 -22.96700 1.000 27.75120 103 THR B C 1
ATOM 3068 O O . THR D 1 69 ? -33.25000 -34.70500 -22.08200 1.000 29.46456 103 THR B O 1
ATOM 3072 N N . ILE D 1 70 ? -32.45100 -34.61300 -24.18900 1.000 28.41970 104 ILE B N 1
ATOM 3073 C CA . ILE D 1 70 ? -33.20000 -33.43100 -24.59200 1.000 28.06176 104 ILE B CA 1
ATOM 3074 C C . ILE D 1 70 ? -34.33900 -33.87700 -25.49500 1.000 28.26179 104 ILE B C 1
ATOM 3075 O O . ILE D 1 70 ? -34.11700 -34.60500 -26.47100 1.000 27.87753 104 ILE B O 1
ATOM 3080 N N . LYS D 1 71 ? -35.55500 -33.44700 -25.17200 1.000 31.36216 105 LYS B N 1
ATOM 3081 C CA . LYS D 1 71 ? -36.70600 -33.83400 -25.97300 1.000 30.96737 105 LYS B CA 1
ATOM 3082 C C . LYS D 1 71 ? -36.69700 -33.07000 -27.28900 1.000 30.44626 105 LYS B C 1
ATOM 3083 O O . LYS D 1 71 ? -36.54100 -31.84600 -27.31000 1.000 30.17517 105 LYS B O 1
ATOM 3089 N N . VAL D 1 72 ? -36.86900 -33.79900 -28.38900 1.000 30.55943 106 VAL B N 1
ATOM 3090 C CA . VAL D 1 72 ? -36.93500 -33.22600 -29.72500 1.000 31.02001 106 VAL B CA 1
ATOM 3091 C C . VAL D 1 72 ? -38.06300 -33.91900 -30.47700 1.000 31.79116 106 VAL B C 1
ATOM 3092 O O . VAL D 1 72 ? -38.65700 -34.88600 -29.99800 1.000 33.43872 106 VAL B O 1
ATOM 3096 N N . VAL D 1 73 ? -38.37200 -33.39500 -31.66400 1.000 32.30438 107 VAL B N 1
ATOM 3097 C CA . VAL D 1 73 ? -39.42200 -33.99300 -32.47800 1.000 33.56242 107 VAL B CA 1
ATOM 3098 C C . VAL D 1 73 ? -39.04300 -35.42700 -32.82400 1.000 30.85157 107 VAL B C 1
ATOM 3099 O O . VAL D 1 73 ? -37.95000 -35.69700 -33.33500 1.000 31.13581 107 VAL B O 1
ATOM 3103 N N . GLY D 1 74 ? -39.94600 -36.36000 -32.52100 1.000 33.18869 108 GLY B N 1
ATOM 3104 C CA . GLY D 1 74 ? -39.76100 -37.75800 -32.84200 1.000 31.89117 108 GLY B CA 1
ATOM 3105 C C . GLY D 1 74 ? -39.02000 -38.58600 -31.81200 1.000 31.49112 108 GLY B C 1
ATOM 3106 O O . GLY D 1 74 ? -38.97800 -39.81500 -31.94900 1.000 33.10447 108 GLY B O 1
ATOM 3107 N N . GLY D 1 75 ? -38.43000 -37.97100 -30.79100 1.000 32.10435 109 GLY B N 1
ATOM 3108 C CA . GLY D 1 75 ? -37.66600 -38.75600 -29.83300 1.000 30.73050 109 GLY B CA 1
ATOM 3109 C C . GLY D 1 75 ? -36.80900 -37.89000 -28.93500 1.000 29.94620 109 GLY B C 1
ATOM 3110 O O . GLY D 1 75 ? -37.18600 -36.76700 -28.58200 1.000 27.93017 109 GLY B O 1
ATOM 3111 N N . TYR D 1 76 ? -35.65900 -38.44000 -28.55400 1.000 28.44602 110 TYR B N 1
ATOM 3112 C CA . TYR D 1 76 ? -34.72600 -37.77700 -27.65700 1.000 27.68540 110 TYR B CA 1
ATOM 3113 C C . TYR D 1 76 ? -33.35500 -37.68800 -28.30900 1.000 27.51959 110 TYR B C 1
ATOM 3114 O O . TYR D 1 76 ? -32.91700 -38.62100 -28.98800 1.000 26.71686 110 TYR B O 1
ATOM 3123 N N . GLN D 1 77 ? -32.68700 -36.55900 -28.09900 1.000 27.09849 111 GLN B N 1
ATOM 3124 C CA . GLN D 1 77 ? -31.29700 -36.37300 -28.48800 1.000 24.76137 111 GLN B CA 1
ATOM 3125 C C . GLN D 1 77 ? -30.42500 -36.37800 -27.24200 1.000 26.05889 111 GLN B C 1
ATOM 3126 O O . GLN D 1 77 ? -30.74500 -35.70900 -26.25500 1.000 25.99836 111 GLN B O 1
ATOM 3132 N N . VAL D 1 78 ? -29.33000 -37.13100 -27.28800 1.000 26.13258 112 VAL B N 1
ATOM 3133 C CA . VAL D 1 78 ? -28.38200 -37.21100 -26.18400 1.000 26.02731 112 VAL B CA 1
ATOM 3134 C C . VAL D 1 78 ? -27.04700 -36.65200 -26.65900 1.000 25.73253 112 VAL B C 1
ATOM 3135 O O . VAL D 1 78 ? -26.56000 -37.01300 -27.73800 1.000 23.91916 112 VAL B O 1
ATOM 3139 N N . ASN D 1 79 ? -26.46700 -35.76200 -25.86000 1.000 26.94057 113 ASN B N 1
ATOM 3140 C CA . ASN D 1 79 ? -25.20500 -35.10800 -26.17400 1.000 24.70610 113 ASN B CA 1
ATOM 3141 C C . ASN D 1 79 ? -24.15800 -35.61100 -25.19100 1.000 23.35067 113 ASN B C 1
ATOM 3142 O O . ASN D 1 79 ? -24.32000 -35.45800 -23.97600 1.000 23.63492 113 ASN B O 1
ATOM 3147 N N . ILE D 1 80 ? -23.10200 -36.22500 -25.71300 1.000 25.09298 114 ILE B N 1
ATOM 3148 C CA . ILE D 1 80 ? -22.12600 -36.94000 -24.90200 1.000 23.43489 114 ILE B CA 1
ATOM 3149 C C . ILE D 1 80 ? -20.76000 -36.30900 -25.11400 1.000 23.67176 114 ILE B C 1
ATOM 3150 O O . ILE D 1 80 ? -20.35100 -36.06500 -26.25500 1.000 26.19575 114 ILE B O 1
ATOM 3155 N N . ARG D 1 81 ? -20.06300 -36.04200 -24.01400 1.000 21.82417 115 ARG B N 1
ATOM 3156 C CA . ARG D 1 81 ? -18.70700 -35.51500 -24.03800 1.000 22.47162 115 ARG B CA 1
ATOM 3157 C C . ARG D 1 81 ? -17.77600 -36.53200 -23.39400 1.000 22.49267 115 ARG B C 1
ATOM 3158 O O . ARG D 1 81 ? -18.08300 -37.06900 -22.32500 1.000 23.29014 115 ARG B O 1
ATOM 3166 N N . VAL D 1 82 ? -16.65100 -36.80500 -24.04900 1.000 21.97156 116 VAL B N 1
ATOM 3167 C CA . VAL D 1 82 ? -15.64100 -37.71900 -23.53300 1.000 23.62965 116 VAL B CA 1
ATOM 3168 C C . VAL D 1 82 ? -14.30600 -36.99400 -23.53000 1.000 22.45056 116 VAL B C 1
ATOM 3169 O O . VAL D 1 82 ? -14.07500 -36.08700 -24.33500 1.000 24.84559 116 VAL B O 1
ATOM 3173 N N . GLY D 1 83 ? -13.42500 -37.38600 -22.61900 1.000 24.92981 117 GLY B N 1
ATOM 3174 C CA . GLY D 1 83 ? -12.13200 -36.73800 -22.55100 1.000 25.04824 117 GLY B CA 1
ATOM 3175 C C . GLY D 1 83 ? -11.33400 -37.16700 -21.34000 1.000 26.62475 117 GLY B C 1
ATOM 3176 O O . GLY D 1 83 ? -11.79600 -37.93300 -20.48700 1.000 26.74055 117 GLY B O 1
ATOM 3177 N N . ASP D 1 84 ? -10.11600 -36.63300 -21.28400 1.000 26.73792 118 ASP B N 1
ATOM 3178 C CA . ASP D 1 84 ? -9.14900 -37.00600 -20.26000 1.000 28.40391 118 ASP B CA 1
ATOM 3179 C C . ASP D 1 84 ? -9.52200 -36.39100 -18.91600 1.000 27.22219 118 ASP B C 1
ATOM 3180 O O . ASP D 1 84 ? -9.74900 -35.18300 -18.81400 1.000 28.54340 118 ASP B O 1
ATOM 3185 N N . THR D 1 85 ? -9.57600 -37.22600 -17.88300 1.000 27.39063 119 THR B N 1
ATOM 3186 C CA . THR D 1 85 ? -9.90200 -36.77400 -16.53700 1.000 28.08545 119 THR B CA 1
ATOM 3187 C C . THR D 1 85 ? -8.67500 -36.47000 -15.69000 1.000 28.13019 119 THR B C 1
ATOM 3188 O O . THR D 1 85 ? -8.82700 -36.01600 -14.55100 1.000 28.66447 119 THR B O 1
ATOM 3192 N N . THR D 1 86 ? -7.47200 -36.72000 -16.20100 1.000 29.07241 120 THR B N 1
ATOM 3193 C CA . THR D 1 86 ? -6.25500 -36.48200 -15.43800 1.000 28.55656 120 THR B CA 1
ATOM 3194 C C . THR D 1 86 ? -5.65200 -35.10500 -15.68300 1.000 29.14873 120 THR B C 1
ATOM 3195 O O . THR D 1 86 ? -4.61300 -34.78800 -15.09400 1.000 29.69354 120 THR B O 1
ATOM 3199 N N . THR D 1 87 ? -6.27600 -34.27700 -16.52200 1.000 28.07229 121 THR B N 1
ATOM 3200 C CA . THR D 1 87 ? -5.78900 -32.93500 -16.80800 1.000 28.69868 121 THR B CA 1
ATOM 3201 C C . THR D 1 87 ? -6.97500 -31.99400 -16.94100 1.000 27.98280 121 THR B C 1
ATOM 3202 O O . THR D 1 87 ? -8.12800 -32.41700 -17.05900 1.000 27.11428 121 THR B O 1
ATOM 3206 N N . ASP D 1 88 ? -6.67400 -30.70000 -16.91900 1.000 27.71435 122 ASP B N 1
ATOM 3207 C CA . ASP D 1 88 ? -7.67100 -29.65900 -17.11400 1.000 27.54065 122 ASP B CA 1
ATOM 3208 C C . ASP D 1 88 ? -7.70500 -29.13500 -18.54600 1.000 26.29576 122 ASP B C 1
ATOM 3209 O O . ASP D 1 88 ? -8.28300 -28.07200 -18.79300 1.000 25.70885 122 ASP B O 1
ATOM 3214 N N . VAL D 1 89 ? -7.08800 -29.84600 -19.48600 1.000 25.84044 123 VAL B N 1
ATOM 3215 C CA . VAL D 1 89 ? -7.15400 -29.48500 -20.89900 1.000 25.21405 123 VAL B CA 1
ATOM 3216 C C . VAL D 1 89 ? -8.47400 -30.01500 -21.45000 1.000 26.64580 123 VAL B C 1
ATOM 3217 O O . VAL D 1 89 ? -8.64500 -31.22400 -21.62300 1.000 28.19072 123 VAL B O 1
ATOM 3221 N N . ARG D 1 90 ? -9.41200 -29.11000 -21.72900 1.000 25.96941 124 ARG B N 1
ATOM 3222 C CA . ARG D 1 90 ? -10.75500 -29.51500 -22.12200 1.000 25.27985 124 ARG B CA 1
ATOM 3223 C C . ARG D 1 90 ? -11.00900 -29.46500 -23.62300 1.000 24.21656 124 ARG B C 1
ATOM 3224 O O . ARG D 1 90 ? -11.97800 -30.07800 -24.08100 1.000 23.99812 124 ARG B O 1
ATOM 3232 N N . TYR D 1 91 ? -10.17800 -28.77300 -24.40500 1.000 25.82728 125 TYR B N 1
ATOM 3233 C CA . TYR D 1 91 ? -10.48300 -28.68300 -25.82800 1.000 23.90863 125 TYR B CA 1
ATOM 3234 C C . TYR D 1 91 ? -10.11000 -29.94600 -26.59200 1.000 22.57163 125 TYR B C 1
ATOM 3235 O O . TYR D 1 91 ? -10.49000 -30.08000 -27.75900 1.000 25.36933 125 TYR B O 1
ATOM 3244 N N . LYS D 1 92 ? -9.39100 -30.87300 -25.96600 1.000 23.76914 126 LYS B N 1
ATOM 3245 C CA . LYS D 1 92 ? -9.14000 -32.17100 -26.57500 1.000 25.36933 126 LYS B CA 1
ATOM 3246 C C . LYS D 1 92 ? -10.29200 -33.14400 -26.36600 1.000 24.79032 126 LYS B C 1
ATOM 3247 O O . LYS D 1 92 ? -10.24300 -34.26000 -26.89100 1.000 26.44051 126 LYS B O 1
ATOM 3253 N N . ASP D 1 93 ? -11.31400 -32.75200 -25.60900 1.000 23.48227 127 ASP B N 1
ATOM 3254 C CA . ASP D 1 93 ? -12.50300 -33.57300 -25.45400 1.000 24.55608 127 ASP B CA 1
ATOM 3255 C C . ASP D 1 93 ? -13.23800 -33.70700 -26.78300 1.000 24.96929 127 ASP B C 1
ATOM 3256 O O . ASP D 1 93 ? -13.10400 -32.87800 -27.68800 1.000 25.46408 127 ASP B O 1
ATOM 3261 N N . ASP D 1 94 ? -14.02900 -34.76900 -26.89200 1.000 25.46671 128 ASP B N 1
ATOM 3262 C CA . ASP D 1 94 ? -14.81300 -35.04400 -28.08500 1.000 25.42724 128 ASP B CA 1
ATOM 3263 C C . ASP D 1 94 ? -16.29700 -34.99200 -27.75500 1.000 24.18761 128 ASP B C 1
ATOM 3264 O O . ASP D 1 94 ? -16.73300 -35.51500 -26.72700 1.000 25.89571 128 ASP B O 1
ATOM 3269 N N . MET D 1 95 ? -17.06600 -34.36100 -28.63500 1.000 25.74043 129 MET B N 1
ATOM 3270 C CA . MET D 1 95 ? -18.50300 -34.21800 -28.47000 1.000 27.06164 129 MET B CA 1
ATOM 3271 C C . MET D 1 95 ? -19.22400 -35.13300 -29.44900 1.000 26.74318 129 MET B C 1
ATOM 3272 O O . MET D 1 95 ? -18.82600 -35.25300 -30.61100 1.000 27.46432 129 MET B O 1
ATOM 3277 N N . TYR D 1 96 ? -20.28600 -35.77800 -28.97200 1.000 24.86927 130 TYR B N 1
ATOM 3278 C CA . TYR D 1 96 ? -21.08600 -36.66500 -29.80000 1.000 26.03520 130 TYR B CA 1
ATOM 3279 C C . TYR D 1 96 ? -22.56100 -36.38500 -29.56200 1.000 26.89583 130 TYR B C 1
ATOM 3280 O O . TYR D 1 96 ? -22.96600 -35.98600 -28.46800 1.000 26.51684 130 TYR B O 1
ATOM 3289 N N . HIS D 1 97 ? -23.36100 -36.60200 -30.60300 1.000 26.13258 131 HIS B N 1
ATOM 3290 C CA . HIS D 1 97 ? -24.79600 -36.36200 -30.56700 1.000 26.24839 131 HIS B CA 1
ATOM 3291 C C . HIS D 1 97 ? -25.51000 -37.55000 -31.19100 1.000 28.34337 131 HIS B C 1
ATOM 3292 O O . HIS D 1 97 ? -25.16500 -37.96800 -32.30000 1.000 29.68301 131 HIS B O 1
ATOM 3299 N N . PHE D 1 98 ? -26.49900 -38.08900 -30.48300 1.000 26.91162 132 PHE B N 1
ATOM 3300 C CA . PHE D 1 98 ? -27.26100 -39.23600 -30.95500 1.000 27.86174 132 PHE B CA 1
ATOM 3301 C C . PHE D 1 98 ? -28.75000 -38.95400 -30.81400 1.000 26.66949 132 PHE B C 1
ATOM 3302 O O . PHE D 1 98 ? -29.17100 -38.12100 -30.00900 1.000 27.14323 132 PHE B O 1
ATOM 3310 N N . PHE D 1 99 ? -29.54600 -39.66100 -31.61100 1.000 26.07731 133 PHE B N 1
ATOM 3311 C CA . PHE D 1 99 ? -30.99700 -39.55000 -31.57900 1.000 28.19862 133 PHE B CA 1
ATOM 3312 C C . PHE D 1 99 ? -31.60700 -40.91100 -31.27800 1.000 28.95134 133 PHE B C 1
ATOM 3313 O O . PHE D 1 99 ? -31.23200 -41.91100 -31.89800 1.000 28.70394 133 PHE B O 1
ATOM 3321 N N . CYS D 1 100 ? -32.53900 -40.94700 -30.32900 1.000 27.66435 134 CYS B N 1
ATOM 3322 C CA . CYS D 1 100 ? -33.29600 -42.15600 -30.02100 1.000 28.98556 134 CYS B CA 1
ATOM 3323 C C . CYS D 1 100 ? -34.77400 -41.89000 -30.27300 1.000 29.27506 134 CYS B C 1
ATOM 3324 O O . CYS D 1 100 ? -35.35200 -40.99200 -29.63600 1.000 28.93818 134 CYS B O 1
ATOM 3327 N N . PRO D 1 101 ? -35.42700 -42.62200 -31.17400 1.000 31.41216 135 PRO B N 1
ATOM 3328 C CA . PRO D 1 101 ? -36.86400 -42.41000 -31.38700 1.000 33.95721 135 PRO B CA 1
ATOM 3329 C C . PRO D 1 101 ? -37.67400 -42.91600 -30.20400 1.000 37.51289 135 PRO B C 1
ATOM 3330 O O . PRO D 1 101 ? -37.33000 -43.92100 -29.57800 1.000 38.52881 135 PRO B O 1
ATOM 3334 N N . ALA D 1 102 ? -38.75600 -42.20500 -29.89500 1.000 42.82406 136 ALA B N 1
ATOM 3335 C CA . ALA D 1 102 ? -39.60000 -42.57900 -28.77100 1.000 47.91941 136 ALA B CA 1
ATOM 3336 C C . ALA D 1 102 ? -41.04200 -42.18100 -29.04800 1.000 55.03868 136 ALA B C 1
ATOM 3337 O O . ALA D 1 102 ? -41.32300 -41.32200 -29.88800 1.000 52.86474 136 ALA B O 1
ATOM 3339 N N . ILE D 1 103 ? -41.95000 -42.82500 -28.31700 1.000 73.76987 137 ILE B N 1
ATOM 3340 C CA . ILE D 1 103 ? -43.38700 -42.56800 -28.39200 1.000 77.47032 137 ILE B CA 1
ATOM 3341 C C . ILE D 1 103 ? -43.91100 -42.74700 -29.81200 1.000 72.79607 137 ILE B C 1
ATOM 3342 O O . ILE D 1 103 ? -44.55200 -43.75300 -30.12200 1.000 72.28022 137 ILE B O 1
ATOM 3347 N N . GLN E 2 4 ? 14.05200 -16.76000 -21.78200 1.000 54.89656 20 GLN X N 1
ATOM 3348 C CA . GLN E 2 4 ? 13.10200 -17.74900 -21.28500 1.000 52.23045 20 GLN X CA 1
ATOM 3349 C C . GLN E 2 4 ? 12.38600 -18.47400 -22.42900 1.000 45.52175 20 GLN X C 1
ATOM 3350 O O . GLN E 2 4 ? 13.02600 -18.93600 -23.37400 1.000 42.43980 20 GLN X O 1
ATOM 3356 N N . VAL E 2 5 ? 11.06000 -18.57100 -22.34100 1.000 47.17195 21 VAL X N 1
ATOM 3357 C CA . VAL E 2 5 ? 10.27600 -19.25300 -23.36600 1.000 43.33201 21 VAL X CA 1
ATOM 3358 C C . VAL E 2 5 ? 10.23100 -18.38900 -24.61900 1.000 42.86617 21 VAL X C 1
ATOM 3359 O O . VAL E 2 5 ? 9.81500 -17.22500 -24.57700 1.000 43.34517 21 VAL X O 1
ATOM 3363 N N . GLN E 2 6 ? 10.65400 -18.96000 -25.74500 1.000 37.23391 22 GLN X N 1
ATOM 3364 C CA . GLN E 2 6 ? 10.75400 -18.22300 -26.99400 1.000 38.12086 22 GLN X CA 1
ATOM 3365 C C . GLN E 2 6 ? 10.26700 -19.08000 -28.15200 1.000 36.02061 22 GLN X C 1
ATOM 3366 O O . GLN E 2 6 ? 10.51100 -20.29000 -28.18700 1.000 34.60465 22 GLN X O 1
ATOM 3372 N N . LEU E 2 7 ? 9.56700 -18.44300 -29.09000 1.000 35.04418 23 LEU X N 1
ATOM 3373 C CA . LEU E 2 7 ? 9.13000 -19.07300 -30.33000 1.000 33.34661 23 LEU X CA 1
ATOM 3374 C C . LEU E 2 7 ? 9.62600 -18.22200 -31.48700 1.000 33.48873 23 LEU X C 1
ATOM 3375 O O . LEU E 2 7 ? 9.21500 -17.06600 -31.62600 1.000 32.65705 23 LEU X O 1
ATOM 3380 N N . GLN E 2 8 ? 10.50100 -18.78800 -32.31300 1.000 31.87274 24 GLN X N 1
ATOM 3381 C CA . GLN E 2 8 ? 11.13500 -18.05700 -33.40500 1.000 32.93340 24 GLN X CA 1
ATOM 3382 C C . GLN E 2 8 ? 10.66100 -18.63600 -34.73400 1.000 31.04370 24 GLN X C 1
ATOM 3383 O O . GLN E 2 8 ? 11.02200 -19.76200 -35.09100 1.000 28.55656 24 GLN X O 1
ATOM 3389 N N . GLN E 2 9 ? 9.85400 -17.86500 -35.45500 1.000 31.09897 25 GLN X N 1
ATOM 3390 C CA . GLN E 2 9 ? 9.32700 -18.26000 -36.75200 1.000 30.47258 25 GLN X CA 1
ATOM 3391 C C . GLN E 2 9 ? 10.27000 -17.85600 -37.88400 1.000 31.75431 25 GLN X C 1
ATOM 3392 O O . GLN E 2 9 ? 11.12500 -16.97900 -37.73600 1.000 30.97001 25 GLN X O 1
ATOM 3398 N N . SER E 2 10 ? 10.09800 -18.51600 -39.02800 1.000 31.33057 26 SER X N 1
ATOM 3399 C CA . SER E 2 10 ? 10.87700 -18.20500 -40.21700 1.000 30.31993 26 SER X CA 1
ATOM 3400 C C . SER E 2 10 ? 10.40900 -16.88700 -40.83700 1.000 31.21740 26 SER X C 1
ATOM 3401 O O . SER E 2 10 ? 9.36700 -16.32900 -40.48100 1.000 30.31466 26 SER X O 1
ATOM 3404 N N . GLY E 2 11 ? 11.20100 -16.39700 -41.78800 1.000 30.50416 27 GLY X N 1
ATOM 3405 C CA . GLY E 2 11 ? 10.98200 -15.08000 -42.34800 1.000 28.60656 27 GLY X CA 1
ATOM 3406 C C . GLY E 2 11 ? 9.79000 -15.01000 -43.28000 1.000 27.51696 27 GLY X C 1
ATOM 3407 O O . GLY E 2 11 ? 9.15600 -16.00800 -43.62700 1.000 30.04884 27 GLY X O 1
ATOM 3408 N N . ALA E 2 12 ? 9.48700 -13.78200 -43.69400 1.000 27.66435 28 ALA X N 1
ATOM 3409 C CA . ALA E 2 12 ? 8.38000 -13.53000 -44.60200 1.000 28.32495 28 ALA X CA 1
ATOM 3410 C C . ALA E 2 12 ? 8.66100 -14.10200 -45.99000 1.000 27.16165 28 ALA X C 1
ATOM 3411 O O . ALA E 2 12 ? 9.81000 -14.30900 -46.39100 1.000 25.29301 28 ALA X O 1
ATOM 3413 N N . GLU E 2 13 ? 7.58200 -14.35800 -46.72700 1.000 26.37998 29 GLU X N 1
ATOM 3414 C CA . GLU E 2 13 ? 7.66300 -14.96500 -48.04700 1.000 27.69856 29 GLU X CA 1
ATOM 3415 C C . GLU E 2 13 ? 6.65000 -14.31200 -48.97600 1.000 27.30378 29 GLU X C 1
ATOM 3416 O O . GLU E 2 13 ? 5.55500 -13.93700 -48.54900 1.000 27.34062 29 GLU X O 1
ATOM 3422 N N . LEU E 2 14 ? 7.02900 -14.17800 -50.24600 1.000 27.93543 30 LEU X N 1
ATOM 3423 C CA . LEU E 2 14 ? 6.17500 -13.61000 -51.28400 1.000 28.88818 30 LEU X CA 1
ATOM 3424 C C . LEU E 2 14 ? 6.10900 -14.59500 -52.44000 1.000 29.14084 30 LEU X C 1
ATOM 3425 O O . LEU E 2 14 ? 7.14700 -14.96000 -53.00200 1.000 29.74091 30 LEU X O 1
ATOM 3430 N N . VAL E 2 15 ? 4.89600 -15.02400 -52.79700 1.000 29.64090 31 VAL X N 1
ATOM 3431 C CA . VAL E 2 15 ? 4.70200 -16.09000 -53.77200 1.000 31.79642 31 VAL X CA 1
ATOM 3432 C C . VAL E 2 15 ? 3.52300 -15.75800 -54.67800 1.000 31.96749 31 VAL X C 1
ATOM 3433 O O . VAL E 2 15 ? 2.69600 -14.89400 -54.37600 1.000 31.98328 31 VAL X O 1
ATOM 3437 N N . LYS E 2 16 ? 3.45800 -16.46500 -55.80400 1.000 31.20688 32 LYS X N 1
ATOM 3438 C CA . LYS E 2 16 ? 2.33900 -16.36800 -56.72500 1.000 31.27004 32 LYS X CA 1
ATOM 3439 C C . LYS E 2 16 ? 1.20700 -17.29000 -56.28500 1.000 32.47545 32 LYS X C 1
ATOM 3440 O O . LYS E 2 16 ? 1.43500 -18.26500 -55.56500 1.000 31.95433 32 LYS X O 1
ATOM 3446 N N . PRO E 2 17 ? -0.02800 -16.99600 -56.69700 1.000 34.48358 33 PRO X N 1
ATOM 3447 C CA . PRO E 2 17 ? -1.14300 -17.88800 -56.35600 1.000 31.92012 33 PRO X CA 1
ATOM 3448 C C . PRO E 2 17 ? -0.89600 -19.30600 -56.84600 1.000 32.20173 33 PRO X C 1
ATOM 3449 O O . PRO E 2 17 ? -0.27000 -19.53200 -57.88400 1.000 33.68612 33 PRO X O 1
ATOM 3453 N N . GLY E 2 18 ? -1.39900 -20.26900 -56.07800 1.000 32.27279 34 GLY X N 1
ATOM 3454 C CA . GLY E 2 18 ? -1.18800 -21.66700 -56.36300 1.000 31.31478 34 GLY X CA 1
ATOM 3455 C C . GLY E 2 18 ? 0.06300 -22.25200 -55.74500 1.000 31.50165 34 GLY X C 1
ATOM 3456 O O . GLY E 2 18 ? 0.17500 -23.47900 -55.64700 1.000 31.72273 34 GLY X O 1
ATOM 3457 N N . SER E 2 19 ? 1.00500 -21.41100 -55.32800 1.000 30.71734 35 SER X N 1
ATOM 3458 C CA . SER E 2 19 ? 2.23000 -21.89400 -54.71900 1.000 31.47006 35 SER X CA 1
ATOM 3459 C C . SER E 2 19 ? 1.95700 -22.40100 -53.30500 1.000 32.25963 35 SER X C 1
ATOM 3460 O O . SER E 2 19 ? 0.84200 -22.31200 -52.78200 1.000 32.03855 35 SER X O 1
ATOM 3463 N N . SER E 2 20 ? 2.99700 -22.96100 -52.69300 1.000 31.99381 36 SER X N 1
ATOM 3464 C CA . SER E 2 20 ? 2.93700 -23.44800 -51.32500 1.000 31.13845 36 SER X CA 1
ATOM 3465 C C . SER E 2 20 ? 4.07600 -22.84100 -50.52100 1.000 32.10172 36 SER X C 1
ATOM 3466 O O . SER E 2 20 ? 5.11300 -22.46500 -51.07200 1.000 34.44937 36 SER X O 1
ATOM 3469 N N . VAL E 2 21 ? 3.87200 -22.74400 -49.21100 1.000 32.54125 37 VAL X N 1
ATOM 3470 C CA . VAL E 2 21 ? 4.90200 -22.27100 -48.29700 1.000 33.46504 37 VAL X CA 1
ATOM 3471 C C . VAL E 2 21 ? 4.95100 -23.19800 -47.09200 1.000 32.51493 37 VAL X C 1
ATOM 3472 O O . VAL E 2 21 ? 3.95700 -23.83700 -46.73200 1.000 30.54890 37 VAL X O 1
ATOM 3476 N N . LYS E 2 22 ? 6.12700 -23.27400 -46.47300 1.000 30.31203 38 LYS X N 1
ATOM 3477 C CA . LYS E 2 22 ? 6.34100 -24.05900 -45.26200 1.000 29.51983 38 LYS X CA 1
ATOM 3478 C C . LYS E 2 22 ? 6.90300 -23.12700 -44.19700 1.000 27.93543 38 LYS X C 1
ATOM 3479 O O . LYS E 2 22 ? 8.03000 -22.63800 -44.32400 1.000 28.42496 38 LYS X O 1
ATOM 3485 N N . ILE E 2 23 ? 6.11600 -22.87900 -43.15600 1.000 28.70131 39 ILE X N 1
ATOM 3486 C CA . ILE E 2 23 ? 6.50100 -21.98800 -42.07000 1.000 27.15639 39 ILE X CA 1
ATOM 3487 C C . ILE E 2 23 ? 7.05800 -22.82700 -40.93200 1.000 27.34062 39 ILE X C 1
ATOM 3488 O O . ILE E 2 23 ? 6.43700 -23.81100 -40.51400 1.000 27.06164 39 ILE X O 1
ATOM 3493 N N . SER E 2 24 ? 8.22800 -22.44400 -40.43100 1.000 27.01164 40 SER X N 1
ATOM 3494 C CA . SER E 2 24 ? 8.85800 -23.13100 -39.31700 1.000 26.88004 40 SER X CA 1
ATOM 3495 C C . SER E 2 24 ? 8.67700 -22.31800 -38.04300 1.000 27.85647 40 SER X C 1
ATOM 3496 O O . SER E 2 24 ? 8.62300 -21.08700 -38.07400 1.000 29.07241 40 SER X O 1
ATOM 3499 N N . CYS E 2 25 ? 8.57200 -23.02200 -36.91900 1.000 27.75909 41 CYS X N 1
ATOM 3500 C CA . CYS E 2 25 ? 8.43200 -22.39100 -35.60800 1.000 27.52749 41 CYS X CA 1
ATOM 3501 C C . CYS E 2 25 ? 9.29100 -23.16700 -34.61900 1.000 29.01977 41 CYS X C 1
ATOM 3502 O O . CYS E 2 25 ? 8.96500 -24.30800 -34.28000 1.000 29.60142 41 CYS X O 1
ATOM 3505 N N . LYS E 2 26 ? 10.37700 -22.55400 -34.15400 1.000 29.29349 42 LYS X N 1
ATOM 3506 C CA . LYS E 2 26 ? 11.33400 -23.21500 -33.27400 1.000 30.92263 42 LYS X CA 1
ATOM 3507 C C . LYS E 2 26 ? 11.11500 -22.75100 -31.84000 1.000 32.22015 42 LYS X C 1
ATOM 3508 O O . LYS E 2 26 ? 11.15200 -21.54800 -31.55700 1.000 31.18582 42 LYS X O 1
ATOM 3514 N N . ALA E 2 27 ? 10.89100 -23.70600 -30.94300 1.000 32.51230 43 ALA X N 1
ATOM 3515 C CA . ALA E 2 27 ? 10.56900 -23.42800 -29.55200 1.000 32.63073 43 ALA X CA 1
ATOM 3516 C C . ALA E 2 27 ? 11.80000 -23.60300 -28.67500 1.000 34.89942 43 ALA X C 1
ATOM 3517 O O . ALA E 2 27 ? 12.62000 -24.49700 -28.90600 1.000 35.31789 43 ALA X O 1
ATOM 3519 N N . SER E 2 28 ? 11.92400 -22.74200 -27.66800 1.000 35.68899 44 SER X N 1
ATOM 3520 C CA . SER E 2 28 ? 12.97800 -22.86300 -26.67300 1.000 36.24695 44 SER X CA 1
ATOM 3521 C C . SER E 2 28 ? 12.46400 -22.31700 -25.35100 1.000 36.19695 44 SER X C 1
ATOM 3522 O O . SER E 2 28 ? 11.51800 -21.52900 -25.31000 1.000 37.37604 44 SER X O 1
ATOM 3525 N N . GLY E 2 29 ? 13.09800 -22.75100 -24.26400 1.000 35.92586 45 GLY X N 1
ATOM 3526 C CA . GLY E 2 29 ? 12.75500 -22.27300 -22.94400 1.000 36.03377 45 GLY X CA 1
ATOM 3527 C C . GLY E 2 29 ? 11.73900 -23.10700 -22.19600 1.000 38.01295 45 GLY X C 1
ATOM 3528 O O . GLY E 2 29 ? 11.35000 -22.72600 -21.08400 1.000 40.15005 45 GLY X O 1
ATOM 3529 N N . TYR E 2 30 ? 11.29300 -24.22300 -22.76500 1.000 37.55237 46 TYR X N 1
ATOM 3530 C CA . TYR E 2 30 ? 10.34200 -25.10100 -22.09700 1.000 36.11009 46 TYR X CA 1
ATOM 3531 C C . TYR E 2 30 ? 10.45400 -26.48500 -22.71900 1.000 37.00494 46 TYR X C 1
ATOM 3532 O O . TYR E 2 30 ? 11.08200 -26.66800 -23.76500 1.000 36.81544 46 TYR X O 1
ATOM 3541 N N . THR E 2 31 ? 9.83400 -27.46200 -22.06100 1.000 37.02863 47 THR X N 1
ATOM 3542 C CA . THR E 2 31 ? 9.84000 -28.82500 -22.57700 1.000 36.89440 47 THR X CA 1
ATOM 3543 C C . THR E 2 31 ? 8.97300 -28.89100 -23.82600 1.000 35.67320 47 THR X C 1
ATOM 3544 O O . THR E 2 31 ? 7.75300 -28.70700 -23.75500 1.000 34.79678 47 THR X O 1
ATOM 3548 N N . PHE E 2 32 ? 9.60400 -29.19300 -24.96300 1.000 36.63384 48 PHE X N 1
ATOM 3549 C CA . PHE E 2 32 ? 8.96800 -28.97800 -26.25900 1.000 35.82059 48 PHE X CA 1
ATOM 3550 C C . PHE E 2 32 ? 7.74200 -29.86300 -26.45400 1.000 34.85205 48 PHE X C 1
ATOM 3551 O O . PHE E 2 32 ? 6.70700 -29.39700 -26.94400 1.000 34.69150 48 PHE X O 1
ATOM 3559 N N . THR E 2 33 ? 7.82900 -31.13000 -26.06800 1.000 33.52557 49 THR X N 1
ATOM 3560 C CA . THR E 2 33 ? 6.77600 -32.09200 -26.35800 1.000 33.78613 49 THR X CA 1
ATOM 3561 C C . THR E 2 33 ? 5.70100 -32.16300 -25.28000 1.000 34.45727 49 THR X C 1
ATOM 3562 O O . THR E 2 33 ? 4.77900 -32.97500 -25.40500 1.000 35.49423 49 THR X O 1
ATOM 3566 N N . SER E 2 34 ? 5.79500 -31.35300 -24.23000 1.000 34.47042 50 SER X N 1
ATOM 3567 C CA . SER E 2 34 ? 4.82200 -31.38200 -23.14600 1.000 34.11512 50 SER X CA 1
ATOM 3568 C C . SER E 2 34 ? 3.67400 -30.40300 -23.35100 1.000 33.99142 50 SER X C 1
ATOM 3569 O O . SER E 2 34 ? 2.76200 -30.35600 -22.51900 1.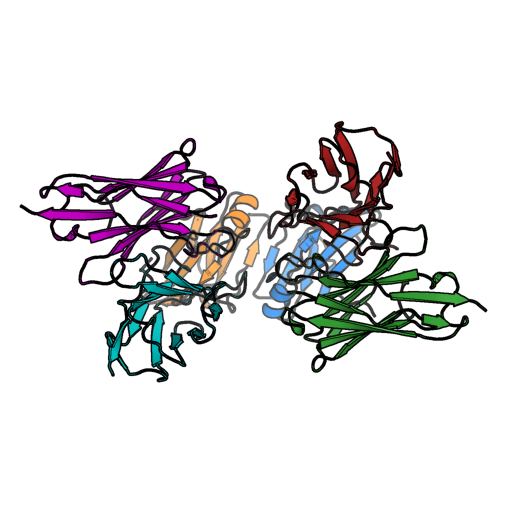000 34.94680 50 SER X O 1
ATOM 3572 N N . ASP E 2 35 ? 3.68900 -29.62900 -24.43100 1.000 31.98328 51 ASP X N 1
ATOM 3573 C CA . ASP E 2 35 ? 2.68500 -28.60600 -24.66400 1.000 30.83578 51 ASP X CA 1
ATOM 3574 C C . ASP E 2 35 ? 2.19200 -28.68200 -26.10200 1.000 30.20939 51 ASP X C 1
ATOM 3575 O O . ASP E 2 35 ? 2.80700 -29.31700 -26.96100 1.000 30.42257 51 ASP X O 1
ATOM 3580 N N . ASP E 2 36 ? 1.06200 -28.02700 -26.34900 1.000 28.31442 52 ASP X N 1
ATOM 3581 C CA . ASP E 2 36 ? 0.53400 -27.90300 -27.69600 1.000 27.77489 52 ASP X CA 1
ATOM 3582 C C . ASP E 2 36 ? 1.18700 -26.72700 -28.41500 1.000 27.49590 52 ASP X C 1
ATOM 3583 O O . ASP E 2 36 ? 1.67000 -25.77500 -27.79500 1.000 28.54603 52 ASP X O 1
ATOM 3588 N N . MET E 2 37 ? 1.20000 -26.80200 -29.74400 1.000 26.67475 53 MET X N 1
ATOM 3589 C CA . MET E 2 37 ? 1.56400 -25.67200 -30.59000 1.000 26.50105 53 MET X CA 1
ATOM 3590 C C . MET E 2 37 ? 0.35800 -25.30400 -31.43900 1.000 24.85611 53 MET X C 1
ATOM 3591 O O . MET E 2 37 ? -0.10900 -26.11800 -32.24200 1.000 24.07181 53 MET X O 1
ATOM 3596 N N . HIS E 2 38 ? -0.13300 -24.08300 -31.26800 1.000 25.12457 54 HIS X N 1
ATOM 3597 C CA . HIS E 2 38 ? -1.26300 -23.57500 -32.03000 1.000 24.90875 54 HIS X CA 1
ATOM 3598 C C . HIS E 2 38 ? -0.77000 -22.70800 -33.17900 1.000 24.17182 54 HIS X C 1
ATOM 3599 O O . HIS E 2 38 ? 0.29600 -22.09400 -33.10200 1.000 22.97957 54 HIS X O 1
ATOM 3606 N N . TRP E 2 39 ? -1.54600 -22.68100 -34.25800 1.000 24.75873 55 TRP X N 1
ATOM 3607 C CA . TRP E 2 39 ? -1.29500 -21.79100 -35.38200 1.000 24.69557 55 TRP X CA 1
ATOM 3608 C C . TRP E 2 39 ? -2.51300 -20.90300 -35.59400 1.000 24.70610 55 TRP X C 1
ATOM 3609 O O . TRP E 2 39 ? -3.64800 -21.39000 -35.59100 1.000 24.60345 55 TRP X O 1
ATOM 3620 N N . ILE E 2 40 ? -2.27200 -19.60400 -35.76900 1.000 26.85899 56 ILE X N 1
ATOM 3621 C CA . ILE E 2 40 ? -3.32300 -18.60000 -35.88000 1.000 26.31682 56 ILE X CA 1
ATOM 3622 C C . ILE E 2 40 ? -3.05500 -17.74800 -37.11400 1.000 27.49854 56 ILE X C 1
ATOM 3623 O O . ILE E 2 40 ? -1.90600 -17.39400 -37.39800 1.000 26.14311 56 ILE X O 1
ATOM 3628 N N . LYS E 2 41 ? -4.11700 -17.41800 -37.84500 1.000 27.90648 57 LYS X N 1
ATOM 3629 C CA . LYS E 2 41 ? -4.03300 -16.62200 -39.06200 1.000 28.18546 57 LYS X CA 1
ATOM 3630 C C . LYS E 2 41 ? -4.59500 -15.23300 -38.79800 1.000 31.28583 57 LYS X C 1
ATOM 3631 O O . LYS E 2 41 ? -5.68000 -15.09800 -38.22200 1.000 31.85959 57 LYS X O 1
ATOM 3637 N N . GLN E 2 42 ? -3.86200 -14.20600 -39.22500 1.000 31.04633 58 GLN X N 1
ATOM 3638 C CA . GLN E 2 42 ? -4.30100 -12.81800 -39.10800 1.000 33.95457 58 GLN X CA 1
ATOM 3639 C C . GLN E 2 42 ? -4.26600 -12.15800 -40.47800 1.000 36.55489 58 GLN X C 1
ATOM 3640 O O . GLN E 2 42 ? -3.18600 -11.85300 -40.99600 1.000 35.56266 58 GLN X O 1
ATOM 3646 N N . GLN E 2 43 ? -5.43900 -11.90200 -41.04300 1.000 41.59496 59 GLN X N 1
ATOM 3647 C CA . GLN E 2 43 ? -5.50100 -11.12200 -42.26300 1.000 45.81126 59 GLN X CA 1
ATOM 3648 C C . GLN E 2 43 ? -5.19100 -9.65900 -41.94800 1.000 51.36982 59 GLN X C 1
ATOM 3649 O O . GLN E 2 43 ? -5.48000 -9.18000 -40.84800 1.000 53.00686 59 GLN X O 1
ATOM 3655 N N . PRO E 2 44 ? -4.57300 -8.93700 -42.88900 1.000 53.42270 60 PRO X N 1
ATOM 3656 C CA . PRO E 2 44 ? -4.18400 -7.54300 -42.60500 1.000 54.00698 60 PRO X CA 1
ATOM 3657 C C . PRO E 2 44 ? -5.33100 -6.65900 -42.14600 1.000 54.65442 60 PRO X C 1
ATOM 3658 O O . PRO E 2 44 ? -5.13400 -5.80700 -41.27100 1.000 56.46780 60 PRO X O 1
ATOM 3662 N N . GLY E 2 45 ? -6.52700 -6.83300 -42.70700 1.000 56.92048 61 GLY X N 1
ATOM 3663 C CA . GLY E 2 45 ? -7.67100 -6.02000 -42.34500 1.000 58.23643 61 GLY X CA 1
ATOM 3664 C C . GLY E 2 45 ? -8.76400 -6.72800 -41.58200 1.000 60.95781 61 GLY X C 1
ATOM 3665 O O . GLY E 2 45 ? -9.85900 -6.15900 -41.43100 1.000 62.90541 61 GLY X O 1
ATOM 3666 N N . ASN E 2 46 ? -8.52900 -7.93900 -41.08900 1.000 65.90577 62 ASN X N 1
ATOM 3667 C CA . ASN E 2 46 ? -9.52400 -8.70900 -40.35800 1.000 65.57942 62 ASN X CA 1
ATOM 3668 C C . ASN E 2 46 ? -8.93100 -9.14700 -39.02300 1.000 64.45297 62 ASN X C 1
ATOM 3669 O O . ASN E 2 46 ? -7.78100 -8.83700 -38.69600 1.000 64.54772 62 ASN X O 1
ATOM 3674 N N . GLY E 2 47 ? -9.72900 -9.87100 -38.24600 1.000 52.97001 63 GLY X N 1
ATOM 3675 C CA . GLY E 2 47 ? -9.33200 -10.30900 -36.92600 1.000 45.81126 63 GLY X CA 1
ATOM 3676 C C . GLY E 2 47 ? -8.44400 -11.53600 -36.97100 1.000 41.68971 63 GLY X C 1
ATOM 3677 O O . GLY E 2 47 ? -7.75500 -11.81000 -37.95800 1.000 42.29242 63 GLY X O 1
ATOM 3678 N N . LEU E 2 48 ? -8.46200 -12.28500 -35.87300 1.000 35.83638 64 LEU X N 1
ATOM 3679 C CA . LEU E 2 48 ? -7.64700 -13.48200 -35.73000 1.000 32.42281 64 LEU X CA 1
ATOM 3680 C C . LEU E 2 48 ? -8.49500 -14.72200 -35.97900 1.000 31.94381 64 LEU X C 1
ATOM 3681 O O . LEU E 2 48 ? -9.65500 -14.78800 -35.56200 1.000 31.79116 64 LEU X O 1
ATOM 3686 N N . GLU E 2 49 ? -7.90500 -15.70500 -36.65600 1.000 30.01726 65 GLU X N 1
ATOM 3687 C CA . GLU E 2 49 ? -8.59200 -16.94100 -37.00500 1.000 29.45403 65 GLU X CA 1
ATOM 3688 C C . GLU E 2 49 ? -7.71900 -18.13000 -36.63000 1.000 29.00135 65 GLU X C 1
ATOM 3689 O O . GLU E 2 49 ? -6.52100 -18.14200 -36.92800 1.000 28.86449 65 GLU X O 1
ATOM 3695 N N . TRP E 2 50 ? -8.32400 -19.12300 -35.97800 1.000 29.58300 66 TRP X N 1
ATOM 3696 C CA . TRP E 2 50 ? -7.60800 -20.28300 -35.45900 1.000 27.47222 66 TRP X CA 1
ATOM 3697 C C . TRP E 2 50 ? -7.51600 -21.37700 -36.51700 1.000 26.39577 66 TRP X C 1
ATOM 3698 O O . TRP E 2 50 ? -8.52700 -21.75700 -37.11500 1.000 27.35905 66 TRP X O 1
ATOM 3709 N N . ILE E 2 51 ? -6.30400 -21.88900 -36.73300 1.000 26.14311 67 ILE X N 1
ATOM 3710 C CA . ILE E 2 51 ? -6.05700 -22.88800 -37.76800 1.000 27.45116 67 ILE X CA 1
ATOM 3711 C C . ILE E 2 51 ? -6.12400 -24.29700 -37.18900 1.000 28.09598 67 ILE X C 1
ATOM 3712 O O . ILE E 2 51 ? -6.96900 -25.10500 -37.59300 1.000 27.95649 67 ILE X O 1
ATOM 3717 N N . GLY E 2 52 ? -5.23200 -24.60500 -36.25500 1.000 26.04310 68 GLY X N 1
ATOM 3718 C CA . GLY E 2 52 ? -5.18500 -25.93300 -35.66900 1.000 25.75359 68 GLY X CA 1
ATOM 3719 C C . GLY E 2 52 ? -4.10400 -26.00000 -34.61200 1.000 25.39565 68 GLY X C 1
ATOM 3720 O O . GLY E 2 52 ? -3.30500 -25.07300 -34.44600 1.000 23.57965 68 GLY X O 1
ATOM 3721 N N . TRP E 2 53 ? -4.09200 -27.12100 -33.88900 1.000 25.13509 69 TRP X N 1
ATOM 3722 C CA . TRP E 2 53 ? -3.04000 -27.40000 -32.92200 1.000 25.04824 69 TRP X CA 1
ATOM 3723 C C . TRP E 2 53 ? -2.41400 -28.75400 -33.21600 1.000 26.67212 69 TRP X C 1
ATOM 3724 O O . TRP E 2 53 ? -3.04700 -29.64200 -33.79400 1.000 25.91677 69 TRP X O 1
ATOM 3735 N N . ILE E 2 54 ? -1.15400 -28.89300 -32.81400 1.000 25.87203 70 ILE X N 1
ATOM 3736 C CA . ILE E 2 54 ? -0.43200 -30.15500 -32.87100 1.000 26.68528 70 ILE X CA 1
ATOM 3737 C C . ILE E 2 54 ? 0.20200 -30.40000 -31.51000 1.000 28.04334 70 ILE X C 1
ATOM 3738 O O . ILE E 2 54 ? 0.69200 -29.46800 -30.86300 1.000 26.70370 70 ILE X O 1
ATOM 3743 N N . TYR E 2 55 ? 0.17200 -31.65500 -31.06600 1.000 28.81185 71 TYR X N 1
ATOM 3744 C CA . TYR E 2 55 ? 0.86700 -32.04700 -29.85200 1.000 29.41719 71 TYR X CA 1
ATOM 3745 C C . TYR E 2 55 ? 2.12500 -32.79600 -30.25600 1.000 32.50703 71 TYR X C 1
ATOM 3746 O O . TYR E 2 55 ? 2.04200 -33.97000 -30.64500 1.000 34.54149 71 TYR X O 1
ATOM 3755 N N . PRO E 2 56 ? 3.30900 -32.18100 -30.17600 1.000 32.04645 72 PRO X N 1
ATOM 3756 C CA . PRO E 2 56 ? 4.52300 -32.84100 -30.68300 1.000 33.48346 72 PRO X CA 1
ATOM 3757 C C . PRO E 2 56 ? 4.87700 -34.12800 -29.96000 1.000 36.64700 72 PRO X C 1
ATOM 3758 O O . PRO E 2 56 ? 5.75400 -34.85700 -30.44100 1.000 40.29481 72 PRO X O 1
ATOM 3762 N N . GLY E 2 57 ? 4.24400 -34.42200 -28.82600 1.000 35.96534 73 GLY X N 1
ATOM 3763 C CA . GLY E 2 57 ? 4.50300 -35.65900 -28.11700 1.000 37.82872 73 GLY X CA 1
ATOM 3764 C C . GLY E 2 57 ? 4.16400 -36.87500 -28.95300 1.000 41.81867 73 GLY X C 1
ATOM 3765 O O . GLY E 2 57 ? 5.03900 -37.69300 -29.25200 1.000 45.77968 73 GLY X O 1
ATOM 3766 N N . ASN E 2 58 ? 2.89500 -37.00700 -29.33500 1.000 41.86342 74 ASN X N 1
ATOM 3767 C CA . ASN E 2 58 ? 2.44900 -38.07600 -30.21700 1.000 44.30845 74 ASN X CA 1
ATOM 3768 C C . ASN E 2 58 ? 2.14100 -37.59500 -31.62800 1.000 45.36120 74 ASN X C 1
ATOM 3769 O O . ASN E 2 58 ? 1.67400 -38.39300 -32.44900 1.000 48.25102 74 ASN X O 1
ATOM 3774 N N . ASP E 2 59 ? 2.37000 -36.31400 -31.92300 1.000 39.16572 75 ASP X N 1
ATOM 3775 C CA . ASP E 2 59 ? 2.04500 -35.71400 -33.22000 1.000 37.60238 75 ASP X CA 1
ATOM 3776 C C . ASP E 2 59 ? 0.55100 -35.79100 -33.51900 1.000 36.10746 75 ASP X C 1
ATOM 3777 O O . ASP E 2 59 ? 0.14300 -35.87900 -34.67900 1.000 35.36001 75 ASP X O 1
ATOM 3782 N N . ASP E 2 60 ? -0.27700 -35.75300 -32.47800 1.000 36.76544 76 ASP X N 1
ATOM 3783 C CA . ASP E 2 60 ? -1.71100 -35.60800 -32.68100 1.000 35.10471 76 ASP X CA 1
ATOM 3784 C C . ASP E 2 60 ? -2.02600 -34.19300 -33.14400 1.000 31.48849 76 ASP X C 1
ATOM 3785 O O . ASP E 2 60 ? -1.41000 -33.22400 -32.69500 1.000 31.77536 76 ASP X O 1
ATOM 3790 N N . THR E 2 61 ? -2.98900 -34.07800 -34.05000 1.000 30.90421 77 THR X N 1
ATOM 3791 C CA . THR E 2 61 ? -3.37800 -32.79600 -34.61100 1.000 29.34876 77 THR X CA 1
ATOM 3792 C C . THR E 2 61 ? -4.89400 -32.69200 -34.62900 1.000 29.34613 77 THR X C 1
ATOM 3793 O O . THR E 2 61 ? -5.60100 -33.69700 -34.73400 1.000 32.03855 77 THR X O 1
ATOM 3797 N N . LYS E 2 62 ? -5.38500 -31.46100 -34.52600 1.000 28.38285 78 LYS X N 1
ATOM 3798 C CA . LYS E 2 62 ? -6.80000 -31.17700 -34.71000 1.000 28.75658 78 LYS X CA 1
ATOM 3799 C C . LYS E 2 62 ? -6.91000 -29.87100 -35.47800 1.000 27.47485 78 LYS X C 1
ATOM 3800 O O . LYS E 2 62 ? -6.26300 -28.88400 -35.11900 1.000 26.33787 78 LYS X O 1
ATOM 3806 N N . TYR E 2 63 ? -7.72000 -29.86800 -36.53300 1.000 29.64616 79 TYR X N 1
ATOM 3807 C CA . TYR E 2 63 ? -7.81400 -28.73300 -37.43600 1.000 29.13294 79 TYR X CA 1
ATOM 3808 C C . TYR E 2 63 ? -9.19700 -28.10200 -37.38700 1.000 30.39625 79 TYR X C 1
ATOM 3809 O O . TYR E 2 63 ? -10.19400 -28.76400 -37.08500 1.000 31.49375 79 TYR X O 1
ATOM 3818 N N . ASN E 2 64 ? -9.23500 -26.80800 -37.68500 1.000 30.52258 80 ASN X N 1
ATOM 3819 C CA . ASN E 2 64 ? -10.48700 -26.14700 -38.01800 1.000 33.62295 80 ASN X CA 1
ATOM 3820 C C . ASN E 2 64 ? -10.92100 -26.60900 -39.40300 1.000 34.94153 80 ASN X C 1
ATOM 3821 O O . ASN E 2 64 ? -10.14800 -26.52400 -40.36200 1.000 36.80755 80 ASN X O 1
ATOM 3826 N N . GLN E 2 65 ? -12.15500 -27.11700 -39.50000 1.000 37.90768 81 GLN X N 1
ATOM 3827 C CA . GLN E 2 65 ? -12.62500 -27.72500 -40.74400 1.000 39.88950 81 GLN X CA 1
ATOM 3828 C C . GLN E 2 65 ? -12.50200 -26.77800 -41.93200 1.000 41.35283 81 GLN X C 1
ATOM 3829 O O . GLN E 2 65 ? -12.38400 -27.23100 -43.07600 1.000 41.21597 81 GLN X O 1
ATOM 3835 N N . LYS E 2 66 ? -12.53800 -25.46700 -41.68800 1.000 42.67141 82 LYS X N 1
ATOM 3836 C CA . LYS E 2 66 ? -12.34700 -24.50700 -42.77000 1.000 43.76891 82 LYS X CA 1
ATOM 3837 C C . LYS E 2 66 ? -10.97800 -24.65800 -43.42500 1.000 39.83423 82 LYS X C 1
ATOM 3838 O O . LYS E 2 66 ? -10.83400 -24.40300 -44.62600 1.000 43.31885 82 LYS X O 1
ATOM 3844 N N . PHE E 2 67 ? -9.96800 -25.07700 -42.66400 1.000 39.56577 83 PHE X N 1
ATOM 3845 C CA . PHE E 2 67 ? -8.60000 -25.18100 -43.15700 1.000 39.08150 83 PHE X CA 1
ATOM 3846 C C . PHE E 2 67 ? -8.20300 -26.59800 -43.55300 1.000 40.80803 83 PHE X C 1
ATOM 3847 O O . PHE E 2 67 ? -7.02000 -26.84100 -43.81900 1.000 40.11321 83 PHE X O 1
ATOM 3855 N N . ASN E 2 68 ? -9.14500 -27.54000 -43.57300 1.000 40.91067 84 ASN X N 1
ATOM 3856 C CA . ASN E 2 68 ? -8.82900 -28.89400 -44.01300 1.000 39.91055 84 ASN X CA 1
ATOM 3857 C C . ASN E 2 68 ? -8.25700 -28.86800 -45.42400 1.000 38.26035 84 ASN X C 1
ATOM 3858 O O . ASN E 2 68 ? -8.84400 -28.27900 -46.33700 1.000 37.33393 84 ASN X O 1
ATOM 3863 N N . GLY E 2 69 ? -7.10000 -29.50500 -45.59800 1.000 39.51050 85 GLY X N 1
ATOM 3864 C CA . GLY E 2 69 ? -6.39900 -29.50000 -46.86100 1.000 43.64521 85 GLY X CA 1
ATOM 3865 C C . GLY E 2 69 ? -5.54400 -28.27900 -47.11900 1.000 42.26873 85 GLY X C 1
ATOM 3866 O O . GLY E 2 69 ? -4.61300 -28.35400 -47.93000 1.000 50.22758 85 GLY X O 1
ATOM 3867 N N . LYS E 2 70 ? -5.82100 -27.15700 -46.45300 1.000 38.51565 86 LYS X N 1
ATOM 3868 C CA . LYS E 2 70 ? -5.00900 -25.95800 -46.63300 1.000 36.15221 86 LYS X CA 1
ATOM 3869 C C . LYS E 2 70 ? -3.73200 -26.02000 -45.80200 1.000 34.01774 86 LYS X C 1
ATOM 3870 O O . LYS E 2 70 ? -2.62700 -25.86900 -46.33600 1.000 33.26239 86 LYS X O 1
ATOM 3876 N N . ALA E 2 71 ? -3.86300 -26.23600 -44.49700 1.000 33.63085 87 ALA X N 1
ATOM 3877 C CA . ALA E 2 71 ? -2.73300 -26.24300 -43.57900 1.000 30.82525 87 ALA X CA 1
ATOM 3878 C C . ALA E 2 71 ? -2.42200 -27.66000 -43.11900 1.000 29.49351 87 ALA X C 1
ATOM 3879 O O . ALA E 2 71 ? -3.33000 -28.45600 -42.86600 1.000 30.72787 87 ALA X O 1
ATOM 3881 N N . THR E 2 72 ? -1.13100 -27.96800 -43.01300 1.000 28.34864 88 THR X N 1
ATOM 3882 C CA . THR E 2 72 ? -0.65900 -29.25500 -42.51600 1.000 28.02755 88 THR X CA 1
ATOM 3883 C C . THR E 2 72 ? 0.40900 -29.00500 -41.46300 1.000 27.63803 88 THR X C 1
ATOM 3884 O O . THR E 2 72 ? 1.41300 -28.34200 -41.74100 1.000 28.06439 88 THR X O 1
ATOM 3888 N N . LEU E 2 73 ? 0.18800 -29.52200 -40.25900 1.000 28.53550 89 LEU X 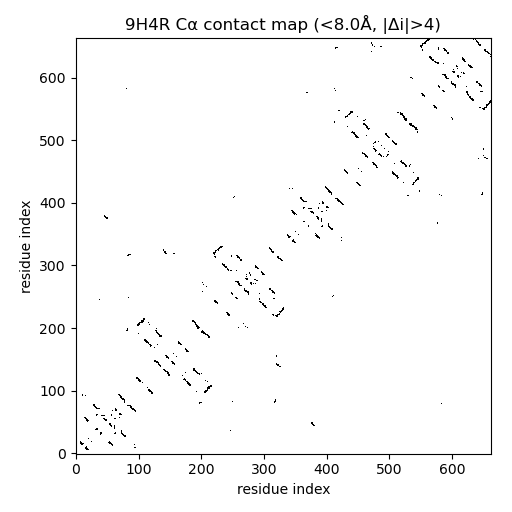N 1
ATOM 3889 C CA . LEU E 2 73 ? 1.09900 -29.32800 -39.13900 1.000 27.08270 89 LEU X CA 1
ATOM 3890 C C . LEU E 2 73 ? 1.98800 -30.55200 -38.96200 1.000 26.34577 89 LEU X C 1
ATOM 3891 O O . LEU E 2 73 ? 1.50100 -31.68600 -38.97500 1.000 27.35115 89 LEU X O 1
ATOM 3896 N N . THR E 2 74 ? 3.28800 -30.31500 -38.79900 1.000 27.73804 90 THR X N 1
ATOM 3897 C CA . THR E 2 74 ? 4.25000 -31.35100 -38.45400 1.000 27.24061 90 THR X CA 1
ATOM 3898 C C . THR E 2 74 ? 5.16900 -30.80700 -37.37000 1.000 27.91701 90 THR X C 1
ATOM 3899 O O . THR E 2 74 ? 5.20500 -29.60300 -37.10600 1.000 28.50129 90 THR X O 1
ATOM 3903 N N . ALA E 2 75 ? 5.91900 -31.70600 -36.73800 1.000 29.92251 91 ALA X N 1
ATOM 3904 C CA . ALA E 2 75 ? 6.81100 -31.32500 -35.65400 1.000 30.48574 91 ALA X CA 1
ATOM 3905 C C . ALA E 2 75 ? 8.07400 -32.16600 -35.71000 1.000 32.08593 91 ALA X C 1
ATOM 3906 O O . ALA E 2 75 ? 8.02200 -33.35800 -36.02400 1.000 35.70478 91 ALA X O 1
ATOM 3908 N N . ASP E 2 76 ? 9.20500 -31.53500 -35.40400 1.000 33.27818 92 ASP X N 1
ATOM 3909 C CA . ASP E 2 76 ? 10.50000 -32.20200 -35.31600 1.000 35.13893 92 ASP X CA 1
ATOM 3910 C C . ASP E 2 76 ? 10.97800 -32.08100 -33.87500 1.000 35.48370 92 ASP X C 1
ATOM 3911 O O . ASP E 2 76 ? 11.30600 -30.98100 -33.41600 1.000 35.80743 92 ASP X O 1
ATOM 3916 N N . LYS E 2 77 ? 11.01700 -33.21100 -33.16700 1.000 38.78410 93 LYS X N 1
ATOM 3917 C CA . LYS E 2 77 ? 11.37400 -33.18400 -31.75200 1.000 39.44734 93 LYS X CA 1
ATOM 3918 C C . LYS E 2 77 ? 12.85900 -32.90800 -31.55900 1.000 39.82370 93 LYS X C 1
ATOM 3919 O O . LYS E 2 77 ? 13.24900 -32.21800 -30.61000 1.000 41.60549 93 LYS X O 1
ATOM 3925 N N . SER E 2 78 ? 13.70400 -33.45500 -32.43700 1.000 39.78422 94 SER X N 1
ATOM 3926 C CA . SER E 2 78 ? 15.14200 -33.24200 -32.31500 1.000 41.06332 94 SER X CA 1
ATOM 3927 C C . SER E 2 78 ? 15.49500 -31.76200 -32.39700 1.000 40.05004 94 SER X C 1
ATOM 3928 O O . SER E 2 78 ? 16.35200 -31.27900 -31.64800 1.000 45.41121 94 SER X O 1
ATOM 3931 N N . SER E 2 79 ? 14.84800 -31.03000 -33.29900 1.000 38.96833 95 SER X N 1
ATOM 3932 C CA . SER E 2 79 ? 15.10200 -29.60700 -33.47800 1.000 38.00506 95 SER X CA 1
ATOM 3933 C C . SER E 2 79 ? 14.14100 -28.72300 -32.69700 1.000 37.60501 95 SER X C 1
ATOM 3934 O O . SER E 2 79 ? 14.29100 -27.49700 -32.73100 1.000 37.44183 95 SER X O 1
ATOM 3937 N N . SER E 2 80 ? 13.16600 -29.31000 -32.00100 1.000 35.38369 96 SER X N 1
ATOM 3938 C CA . SER E 2 80 ? 12.15400 -28.55900 -31.25800 1.000 33.89141 96 SER X CA 1
ATOM 3939 C C . SER E 2 80 ? 11.46700 -27.53500 -32.15600 1.000 33.30976 96 SER X C 1
ATOM 3940 O O . SER E 2 80 ? 11.28000 -26.37300 -31.78900 1.000 31.94381 96 SER X O 1
ATOM 3943 N N . THR E 2 81 ? 11.08100 -27.98100 -33.34900 1.000 34.08090 97 THR X N 1
ATOM 3944 C CA . THR E 2 81 ? 10.52300 -27.09800 -34.36300 1.000 31.52533 97 THR X CA 1
ATOM 3945 C C . THR E 2 81 ? 9.21800 -27.67100 -34.89300 1.000 29.78302 97 THR X C 1
ATOM 3946 O O . THR E 2 81 ? 9.14500 -28.85800 -35.22600 1.000 30.99369 97 THR X O 1
ATOM 3950 N N . VAL E 2 82 ? 8.19300 -26.82700 -34.95800 1.000 28.40128 98 VAL X N 1
ATOM 3951 C CA . VAL E 2 82 ? 6.90100 -27.17200 -35.53600 1.000 28.54077 98 VAL X CA 1
ATOM 3952 C C . VAL E 2 82 ? 6.78100 -26.46800 -36.87900 1.000 28.22231 98 VAL X C 1
ATOM 3953 O O . VAL E 2 82 ? 7.13100 -25.28900 -37.00600 1.000 27.38273 98 VAL X O 1
ATOM 3957 N N . TYR E 2 83 ? 6.29600 -27.19100 -37.88200 1.000 27.83279 99 TYR X N 1
ATOM 3958 C CA . TYR E 2 83 ? 6.12300 -26.65700 -39.22400 1.000 25.90887 99 TYR X CA 1
ATOM 3959 C C . TYR E 2 83 ? 4.64600 -26.61400 -39.58800 1.000 26.44315 99 TYR X C 1
ATOM 3960 O O . TYR E 2 83 ? 3.88800 -27.52500 -39.24200 1.000 26.70897 99 TYR X O 1
ATOM 3969 N N . MET E 2 84 ? 4.23200 -25.55100 -40.27500 1.000 27.08533 100 MET X N 1
ATOM 3970 C CA . MET E 2 84 ? 2.92900 -25.48400 -40.92500 1.000 26.38261 100 MET X CA 1
ATOM 3971 C C . MET E 2 84 ? 3.13700 -25.26000 -42.41400 1.000 27.36431 100 MET X C 1
ATOM 3972 O O . MET E 2 84 ? 3.79800 -24.29400 -42.81200 1.000 27.33273 100 MET X O 1
ATOM 3977 N N . GLN E 2 85 ? 2.56300 -26.13600 -43.23500 1.000 27.59065 101 GLN X N 1
ATOM 3978 C CA . GLN E 2 85 ? 2.67600 -26.03400 -44.68400 1.000 29.30402 101 GLN X CA 1
ATOM 3979 C C . GLN E 2 85 ? 1.33700 -25.58000 -45.24200 1.000 29.12242 101 GLN X C 1
ATOM 3980 O O . GLN E 2 85 ? 0.31900 -26.24300 -45.01900 1.000 29.24875 101 GLN X O 1
ATOM 3986 N N . LEU E 2 86 ? 1.34200 -24.48000 -45.98500 1.000 29.67248 102 LEU X N 1
ATOM 3987 C CA . LEU E 2 86 ? 0.15100 -23.95500 -46.63900 1.000 29.28033 102 LEU X CA 1
ATOM 3988 C C . LEU E 2 86 ? 0.28200 -24.18600 -48.13700 1.000 30.47521 102 LEU X C 1
ATOM 3989 O O . LEU E 2 86 ? 1.32800 -23.89000 -48.71800 1.000 31.69378 102 LEU X O 1
ATOM 3994 N N . SER E 2 87 ? -0.77000 -24.71300 -48.75800 1.000 30.28834 103 SER X N 1
ATOM 3995 C CA . SER E 2 87 ? -0.73000 -25.08300 -50.16400 1.000 30.85947 103 SER X CA 1
ATOM 3996 C C . SER E 2 87 ? -1.87100 -24.41000 -50.91100 1.000 31.43059 103 SER X C 1
ATOM 3997 O O . SER E 2 87 ? -2.83200 -23.92500 -50.30800 1.000 31.62271 103 SER X O 1
ATOM 4000 N N . SER E 2 88 ? -1.74700 -24.39800 -52.24200 1.000 31.52270 104 SER X N 1
ATOM 4001 C CA . SER E 2 88 ? -2.74000 -23.80700 -53.14200 1.000 29.94883 104 SER X CA 1
ATOM 4002 C C . SER E 2 88 ? -3.12200 -22.40400 -52.68600 1.000 32.05171 104 SER X C 1
ATOM 4003 O O . SER E 2 88 ? -4.29700 -22.06500 -52.53300 1.000 33.89141 104 SER X O 1
ATOM 4006 N N . LEU E 2 89 ? -2.10100 -21.58700 -52.45500 1.000 31.98328 105 LEU X N 1
ATOM 4007 C CA . LEU E 2 89 ? -2.30900 -20.27300 -51.86700 1.000 32.40702 105 LEU X CA 1
ATOM 4008 C C . LEU E 2 89 ? -3.09600 -19.36800 -52.80600 1.000 31.15424 105 LEU X C 1
ATOM 4009 O O . LEU E 2 89 ? -2.85800 -19.33600 -54.01500 1.000 33.11763 105 LEU X O 1
ATOM 4014 N N . THR E 2 90 ? -4.04100 -18.63300 -52.23600 1.000 32.84655 106 THR X N 1
ATOM 4015 C CA . THR E 2 90 ? -4.83700 -17.64900 -52.94900 1.000 33.99668 106 THR X CA 1
ATOM 4016 C C . THR E 2 90 ? -4.64100 -16.28600 -52.29600 1.000 34.22303 106 THR X C 1
ATOM 4017 O O . THR E 2 90 ? -3.90200 -16.14000 -51.31900 1.000 34.77572 106 THR X O 1
ATOM 4021 N N . SER E 2 91 ? -5.31900 -15.27700 -52.84600 1.000 34.28093 107 SER X N 1
ATOM 4022 C CA . SER E 2 91 ? -5.26600 -13.95100 -52.24300 1.000 34.67308 107 SER X CA 1
ATOM 4023 C C . SER E 2 91 ? -5.85700 -13.96400 -50.84300 1.000 34.13617 107 SER X C 1
ATOM 4024 O O . SER E 2 91 ? -5.43500 -13.18600 -49.98000 1.000 34.83889 107 SER X O 1
ATOM 4027 N N . GLU E 2 92 ? -6.83400 -14.84100 -50.60200 1.000 35.74163 108 GLU X N 1
ATOM 4028 C CA . GLU E 2 92 ? -7.42200 -14.96900 -49.27500 1.000 37.73661 108 GLU X CA 1
ATOM 4029 C C . GLU E 2 92 ? -6.41700 -15.47400 -48.25000 1.000 34.28093 108 GLU X C 1
ATOM 4030 O O . GLU E 2 92 ? -6.62300 -15.28100 -47.04700 1.000 33.43083 108 GLU X O 1
ATOM 4036 N N . ASP E 2 93 ? -5.33800 -16.11000 -48.70000 1.000 34.58096 109 ASP X N 1
ATOM 4037 C CA . ASP E 2 93 ? -4.32200 -16.65700 -47.81600 1.000 32.45703 109 ASP X CA 1
ATOM 4038 C C . ASP E 2 93 ? -3.22500 -15.66100 -47.47100 1.000 31.90170 109 ASP X C 1
ATOM 4039 O O . ASP E 2 93 ? -2.35200 -15.98500 -46.65800 1.000 31.22793 109 ASP X O 1
ATOM 4044 N N . SER E 2 94 ? -3.24000 -14.46900 -48.06200 1.000 32.04645 110 SER X N 1
ATOM 4045 C CA . SER E 2 94 ? -2.28300 -13.44000 -47.68000 1.000 32.32017 110 SER X CA 1
ATOM 4046 C C . SER E 2 94 ? -2.60600 -12.95300 -46.27400 1.000 32.80180 110 SER X C 1
ATOM 4047 O O . SER E 2 94 ? -3.69300 -12.41900 -46.02800 1.000 34.82836 110 SER X O 1
ATOM 4050 N N . ALA E 2 95 ? -1.65200 -13.11800 -45.36000 1.000 30.64365 111 ALA X N 1
ATOM 4051 C CA . ALA E 2 95 ? -1.88000 -12.85100 -43.94700 1.000 31.67798 111 ALA X CA 1
ATOM 4052 C C . ALA E 2 95 ? -0.59000 -13.00500 -43.15400 1.000 30.02252 111 ALA X C 1
ATOM 4053 O O . ALA E 2 95 ? 0.44900 -13.38500 -43.70500 1.000 29.38034 111 ALA X O 1
ATOM 4055 N N . VAL E 2 96 ? -0.64700 -12.69400 -41.86500 1.000 29.55141 112 VAL X N 1
ATOM 4056 C CA . VAL E 2 96 ? 0.43100 -12.98300 -40.93000 1.000 29.81724 112 VAL X CA 1
ATOM 4057 C C . VAL E 2 96 ? 0.04400 -14.23100 -40.15000 1.000 30.21728 112 VAL X C 1
ATOM 4058 O O . VAL E 2 96 ? -1.07500 -14.32300 -39.62900 1.000 30.09885 112 VAL X O 1
ATOM 4062 N N . TYR E 2 97 ? 0.95500 -15.19800 -40.08300 1.000 28.80132 113 TYR X N 1
ATOM 4063 C CA . TYR E 2 97 ? 0.69400 -16.48600 -39.45100 1.000 27.62224 113 TYR X CA 1
ATOM 4064 C C . TYR E 2 97 ? 1.56600 -16.62600 -38.20900 1.000 27.72751 113 TYR X C 1
ATOM 4065 O O . TYR E 2 97 ? 2.79200 -16.49600 -38.28900 1.000 28.55656 113 TYR X O 1
ATOM 4074 N N . PHE E 2 98 ? 0.92900 -16.88500 -37.06800 1.000 28.12756 114 PHE X N 1
ATOM 4075 C CA . PHE E 2 98 ? 1.59700 -17.01100 -35.77900 1.000 27.59592 114 PHE X CA 1
ATOM 4076 C C . PHE E 2 98 ? 1.55900 -18.45400 -35.29300 1.000 26.27997 114 PHE X C 1
ATOM 4077 O O . PHE E 2 98 ? 0.57300 -19.16500 -35.50600 1.000 26.31945 114 PHE X O 1
ATOM 4085 N N . CYS E 2 99 ? 2.64100 -18.88900 -34.65400 1.000 26.02731 115 CYS X N 1
ATOM 4086 C CA . CYS E 2 99 ? 2.61500 -20.08900 -33.83000 1.000 26.86688 115 CYS X CA 1
ATOM 4087 C C . CYS E 2 99 ? 2.54700 -19.67400 -32.36700 1.000 26.66159 115 CYS X C 1
ATOM 4088 O O . CYS E 2 99 ? 3.16600 -18.68600 -31.96400 1.000 27.06691 115 CYS X O 1
ATOM 4091 N N . ALA E 2 100 ? 1.79100 -20.43100 -31.57500 1.000 26.26681 116 ALA X N 1
ATOM 4092 C CA . ALA E 2 100 ? 1.59300 -20.10900 -30.17000 1.000 25.47198 116 ALA X CA 1
ATOM 4093 C C . ALA E 2 100 ? 1.58800 -21.38300 -29.34200 1.000 26.77740 116 ALA X C 1
ATOM 4094 O O . ALA E 2 100 ? 1.01400 -22.39500 -29.75000 1.000 27.13007 116 ALA X O 1
ATOM 4096 N N . ARG E 2 101 ? 2.22800 -21.32500 -28.17600 1.000 27.40379 117 ARG X N 1
ATOM 4097 C CA . ARG E 2 101 ? 2.29400 -22.47800 -27.28700 1.000 28.75921 117 ARG X CA 1
ATOM 4098 C C . ARG E 2 101 ? 1.01600 -22.58000 -26.46600 1.000 28.36706 117 ARG X C 1
ATOM 4099 O O . ARG E 2 101 ? 0.68400 -21.66300 -25.70800 1.000 28.81185 117 ARG X O 1
ATOM 4107 N N . GLY E 2 102 ? 0.30100 -23.69200 -26.61600 1.000 28.34601 118 GLY X N 1
ATOM 4108 C CA . GLY E 2 102 ? -0.75600 -24.02100 -25.68100 1.000 29.29875 118 GLY X CA 1
ATOM 4109 C C . GLY E 2 102 ? -0.17800 -24.63000 -24.42100 1.000 29.86724 118 GLY X C 1
ATOM 4110 O O . GLY E 2 102 ? 0.41600 -25.71100 -24.47200 1.000 29.44877 118 GLY X O 1
ATOM 4111 N N . ASP E 2 103 ? -0.35600 -23.96100 -23.28400 1.000 30.33309 119 ASP X N 1
ATOM 4112 C CA . ASP E 2 103 ? 0.25500 -24.38900 -22.03000 1.000 31.69114 119 ASP X CA 1
ATOM 4113 C C . ASP E 2 103 ? -0.67800 -25.38500 -21.35500 1.000 31.13845 119 ASP X C 1
ATOM 4114 O O . ASP E 2 103 ? -1.73700 -25.00900 -20.84200 1.000 31.55165 119 ASP X O 1
ATOM 4119 N N . LEU E 2 104 ? -0.27600 -26.65400 -21.34200 1.000 31.72536 120 LEU X N 1
ATOM 4120 C CA . LEU E 2 104 ? -1.13900 -27.72100 -20.85400 1.000 32.89655 120 LEU X CA 1
ATOM 4121 C C . LEU E 2 104 ? -1.23700 -27.75800 -19.33500 1.000 34.41779 120 LEU X C 1
ATOM 4122 O O . LEU E 2 104 ? -2.06100 -28.50900 -18.80300 1.000 32.48071 120 LEU X O 1
ATOM 4127 N N . ASN E 2 105 ? -0.41900 -26.97500 -18.62800 1.000 34.19144 121 ASN X N 1
ATOM 4128 C CA . ASN E 2 105 ? -0.61400 -26.81300 -17.19200 1.000 35.64425 121 ASN X CA 1
ATOM 4129 C C . ASN E 2 105 ? -1.82900 -25.94800 -16.89200 1.000 34.87837 121 ASN X C 1
ATOM 4130 O O . ASN E 2 105 ? -2.50100 -26.15200 -15.87500 1.000 36.94704 121 ASN X O 1
ATOM 4135 N N . TYR E 2 106 ? -2.11000 -24.96800 -17.74900 1.000 33.50189 122 TYR X N 1
ATOM 4136 C CA . TYR E 2 106 ? -3.18000 -24.00400 -17.52900 1.000 32.83865 122 TYR X CA 1
ATOM 4137 C C . TYR E 2 106 ? -4.36300 -24.20400 -18.47200 1.000 31.99908 122 TYR X C 1
ATOM 4138 O O . TYR E 2 106 ? -5.13400 -23.26700 -18.70000 1.000 31.89906 122 TYR X O 1
ATOM 4147 N N . GLY E 2 107 ? -4.50400 -25.39200 -19.04600 1.000 31.48322 123 GLY X N 1
ATOM 4148 C CA . GLY E 2 107 ? -5.65700 -25.71300 -19.85600 1.000 29.64090 123 GLY X CA 1
ATOM 4149 C C . GLY E 2 107 ? -5.46600 -25.57000 -21.34600 1.000 28.29600 123 GLY X C 1
ATOM 4150 O O . GLY E 2 107 ? -6.45500 -25.61900 -22.08600 1.000 27.22482 123 GLY X O 1
ATOM 4151 N N . GLY E 2 108 ? -4.23400 -25.40400 -21.81000 1.000 29.36455 124 GLY X N 1
ATOM 4152 C CA . GLY E 2 108 ? -3.97100 -25.18700 -23.21300 1.000 29.13821 124 GLY X CA 1
ATOM 4153 C C . GLY E 2 108 ? -4.07300 -23.75100 -23.66700 1.000 29.05925 124 GLY X C 1
ATOM 4154 O O . GLY E 2 108 ? -4.00700 -23.49700 -24.87500 1.000 30.08832 124 GLY X O 1
ATOM 4155 N N . SER E 2 109 ? -4.23800 -22.80600 -22.74400 1.000 29.06715 125 SER X N 1
ATOM 4156 C CA . SER E 2 109 ? -4.26800 -21.39700 -23.11000 1.000 29.35139 125 SER X CA 1
ATOM 4157 C C . SER E 2 109 ? -2.93900 -20.98700 -23.73400 1.000 30.98053 125 SER X C 1
ATOM 4158 O O . SER E 2 109 ? -1.87800 -21.51800 -23.39700 1.000 31.81484 125 SER X O 1
ATOM 4161 N N . MET E 2 110 ? -3.00400 -20.03500 -24.65700 1.000 32.79128 126 MET X N 1
ATOM 4162 C CA . MET E 2 110 ? -1.85400 -19.66500 -25.47700 1.000 31.50954 126 MET X CA 1
ATOM 4163 C C . MET E 2 110 ? -1.21200 -18.42400 -24.87000 1.000 32.26753 126 MET X C 1
ATOM 4164 O O . MET E 2 110 ? -1.67400 -17.30100 -25.08600 1.000 31.17266 126 MET X O 1
ATOM 4169 N N . ASP E 2 111 ? -0.13700 -18.63500 -24.11200 1.000 31.99644 127 ASP X N 1
ATOM 4170 C CA . ASP E 2 111 ? 0.59900 -17.54800 -23.47700 1.000 33.62559 127 ASP X CA 1
ATOM 4171 C C . ASP E 2 111 ? 1.71200 -16.99300 -24.35900 1.000 30.81472 127 ASP X C 1
ATOM 4172 O O . ASP E 2 111 ? 1.87600 -15.77200 -24.45100 1.000 31.61745 127 ASP X O 1
ATOM 4177 N N . ALA E 2 112 ? 2.47100 -17.86200 -25.01700 1.000 32.43597 128 ALA X N 1
ATOM 4178 C CA . ALA E 2 112 ? 3.65900 -17.47200 -25.76300 1.000 32.24121 128 ALA X CA 1
ATOM 4179 C C . ALA E 2 112 ? 3.36300 -17.52800 -27.25400 1.000 30.84631 128 ALA X C 1
ATOM 4180 O O . ALA E 2 112 ? 2.83500 -18.53000 -27.74700 1.000 29.14347 128 ALA X O 1
ATOM 4182 N N . TRP E 2 113 ? 3.70300 -16.45400 -27.96300 1.000 29.40140 129 TRP X N 1
ATOM 4183 C CA . TRP E 2 113 ? 3.48500 -16.34100 -29.39800 1.000 28.38548 129 TRP X CA 1
ATOM 4184 C C . TRP E 2 113 ? 4.80500 -16.07600 -30.10900 1.000 28.73816 129 TRP X C 1
ATOM 4185 O O . TRP E 2 113 ? 5.71300 -15.44800 -29.55600 1.000 29.45403 129 TRP X O 1
ATOM 4196 N N . GLY E 2 114 ? 4.89900 -16.55400 -31.34700 1.000 28.99082 130 GLY X N 1
ATOM 4197 C CA . GLY E 2 114 ? 6.02300 -16.21500 -32.19000 1.000 29.73828 130 GLY X CA 1
ATOM 4198 C C . GLY E 2 114 ? 5.88800 -14.82400 -32.76900 1.000 29.26980 130 GLY X C 1
ATOM 4199 O O . GLY E 2 114 ? 4.86400 -14.15700 -32.61700 1.000 29.10926 130 GLY X O 1
ATOM 4200 N N . GLN E 2 115 ? 6.94700 -14.37800 -33.45000 1.000 30.76998 131 GLN X N 1
ATOM 4201 C CA . GLN E 2 115 ? 6.92100 -13.03300 -34.01300 1.000 29.73038 131 GLN X CA 1
ATOM 4202 C C . GLN E 2 115 ? 6.02500 -12.93300 -35.23800 1.000 31.23583 131 GLN X C 1
ATOM 4203 O O . GLN E 2 115 ? 5.73000 -11.81700 -35.67900 1.000 31.90433 131 GLN X O 1
ATOM 4209 N N . GLY E 2 116 ? 5.58500 -14.05400 -35.78800 1.000 30.00147 132 GLY X N 1
ATOM 4210 C CA . GLY E 2 116 ? 4.74600 -14.02100 -36.97300 1.000 29.69090 132 GLY X CA 1
ATOM 4211 C C . GLY E 2 116 ? 5.54700 -14.14400 -38.25100 1.000 29.61458 132 GLY X C 1
ATOM 4212 O O . GLY E 2 116 ? 6.68400 -13.68700 -38.36200 1.000 30.69629 132 GLY X O 1
ATOM 4213 N N . THR E 2 117 ? 4.93200 -14.78400 -39.24100 1.000 27.70646 133 THR X N 1
ATOM 4214 C CA . THR E 2 117 ? 5.50200 -14.91400 -40.57500 1.000 28.38548 133 THR X CA 1
ATOM 4215 C C . THR E 2 117 ? 4.51800 -14.31200 -41.56500 1.000 27.57749 133 THR X C 1
ATOM 4216 O O . THR E 2 117 ? 3.36300 -14.74500 -41.63900 1.000 28.16967 133 THR X O 1
ATOM 4220 N N . SER E 2 118 ? 4.97400 -13.32000 -42.32100 1.000 27.85911 134 SER X N 1
ATOM 4221 C CA . SER E 2 118 ? 4.12100 -12.62000 -43.27100 1.000 27.21956 134 SER X CA 1
ATOM 4222 C C . SER E 2 118 ? 4.16400 -13.34800 -44.60700 1.000 27.56433 134 SER X C 1
ATOM 4223 O O . SER E 2 118 ? 5.22300 -13.44300 -45.23600 1.000 28.56709 134 SER X O 1
ATOM 4226 N N . VAL E 2 119 ? 3.01600 -13.86000 -45.03700 1.000 27.56960 135 VAL X N 1
ATOM 4227 C CA . VAL E 2 119 ? 2.87700 -14.53500 -46.32000 1.000 27.26693 135 VAL X CA 1
ATOM 4228 C C . VAL E 2 119 ? 2.05400 -13.63800 -47.23100 1.000 29.90146 135 VAL X C 1
ATOM 4229 O O . VAL E 2 119 ? 0.91500 -13.28300 -46.90100 1.000 30.30414 135 VAL X O 1
ATOM 4233 N N . THR E 2 120 ? 2.62800 -13.26700 -48.37200 1.000 29.40403 136 THR X N 1
ATOM 4234 C CA . THR E 2 120 ? 1.97400 -12.39300 -49.33700 1.000 27.60644 136 THR X CA 1
ATOM 4235 C C . THR E 2 120 ? 1.80200 -13.14800 -50.64600 1.000 29.80408 136 THR X C 1
ATOM 4236 O O . THR E 2 120 ? 2.78100 -13.64400 -51.21500 1.000 29.44877 136 THR X O 1
ATOM 4240 N N . VAL E 2 121 ? 0.56100 -13.24200 -51.11200 1.000 32.15436 137 VAL X N 1
ATOM 4241 C CA . VAL E 2 121 ? 0.22600 -13.87100 -52.38400 1.000 32.70179 137 VAL X CA 1
ATOM 4242 C C . VAL E 2 121 ? -0.17800 -12.76700 -53.34900 1.000 33.88878 137 VAL X C 1
ATOM 4243 O O . VAL E 2 121 ? -1.14400 -12.03600 -53.09400 1.000 33.84140 137 VAL X O 1
ATOM 4247 N N . SER E 2 122 ? 0.55800 -12.63900 -54.45000 1.000 35.89691 138 SER X N 1
ATOM 4248 C CA . SER E 2 122 ? 0.25900 -11.61700 -55.44100 1.000 41.98975 138 SER X CA 1
ATOM 4249 C C . SER E 2 122 ? 0.62000 -12.12900 -56.82600 1.000 42.94249 138 SER X C 1
ATOM 4250 O O . SER E 2 122 ? 1.50300 -12.97600 -56.98300 1.000 38.38668 138 SER X O 1
ATOM 4253 N N . SER E 2 123 ? -0.06800 -11.59200 -57.82700 1.000 51.34876 139 SER X N 1
ATOM 4254 C CA . SER E 2 123 ? 0.14400 -11.98900 -59.21200 1.000 53.22530 139 SER X CA 1
ATOM 4255 C C . SER E 2 123 ? 0.55700 -10.79800 -60.07000 1.000 53.56745 139 SER X C 1
ATOM 4256 O O . SER E 2 123 ? 0.41600 -9.64600 -59.66000 1.000 51.37508 139 SER X O 1
ATOM 4259 N N . THR F 3 2 ? -20.10900 -31.81200 -34.16600 1.000 40.04215 19 THR Y N 1
ATOM 4260 C CA . THR F 3 2 ? -20.71200 -30.81800 -33.28600 1.000 34.36252 19 THR Y CA 1
ATOM 4261 C C . THR F 3 2 ? -20.42700 -29.40400 -33.79400 1.000 35.57319 19 THR Y C 1
ATOM 4262 O O . THR F 3 2 ? -19.34800 -29.12500 -34.32000 1.000 38.43669 19 THR Y O 1
ATOM 4266 N N . GLY F 3 3 ? -21.41800 -28.52600 -33.66800 1.000 36.17589 20 GLY Y N 1
ATOM 4267 C CA . GLY F 3 3 ? -21.25300 -27.16800 -34.14900 1.000 35.11787 20 GLY Y CA 1
ATOM 4268 C C . GLY F 3 3 ? -20.18300 -26.41700 -33.37900 1.000 33.26502 20 GLY Y C 1
ATOM 4269 O O . GLY F 3 3 ? -19.89500 -26.70800 -32.21700 1.000 34.55991 20 GLY Y O 1
ATOM 4270 N N . ASP F 3 4 ? -19.59000 -25.43500 -34.04800 1.000 32.49387 21 ASP Y N 1
ATOM 4271 C CA . ASP F 3 4 ? -18.53400 -24.63500 -33.44800 1.000 30.83315 21 ASP Y CA 1
ATOM 4272 C C . ASP F 3 4 ? -19.10100 -23.70200 -32.38600 1.000 29.93304 21 ASP Y C 1
ATOM 4273 O O . ASP F 3 4 ? -20.23900 -23.23400 -32.48000 1.000 30.42783 21 ASP Y O 1
ATOM 4278 N N . THR F 3 5 ? -18.29400 -23.43600 -31.36300 1.000 28.65920 22 THR Y N 1
ATOM 4279 C CA . THR F 3 5 ? -18.65800 -22.45800 -30.34700 1.000 27.63013 22 THR Y CA 1
ATOM 4280 C C . THR F 3 5 ? -18.36700 -21.06300 -30.88300 1.000 29.44087 22 THR Y C 1
ATOM 4281 O O . THR F 3 5 ? -17.20900 -20.71800 -31.14200 1.000 30.09885 22 THR Y O 1
ATOM 4285 N N . VAL F 3 6 ? -19.41300 -20.26200 -31.04300 1.000 29.47772 23 VAL Y N 1
ATOM 4286 C CA . VAL F 3 6 ? -19.30000 -18.94200 -31.65000 1.000 30.11201 23 VAL Y CA 1
ATOM 4287 C C . VAL F 3 6 ? -19.05700 -17.90800 -30.56100 1.000 29.05925 23 VAL Y C 1
ATOM 4288 O O . VAL F 3 6 ? -19.74400 -17.89900 -29.53300 1.000 28.05123 23 VAL Y O 1
ATOM 4292 N N . MET F 3 7 ? -18.07500 -17.03900 -30.78400 1.000 30.33309 24 MET Y N 1
ATOM 4293 C CA . MET F 3 7 ? -17.76700 -15.93500 -29.88500 1.000 29.53825 24 MET Y CA 1
ATOM 4294 C C . MET F 3 7 ? -18.20800 -14.63600 -30.54600 1.000 30.40678 24 MET Y C 1
ATOM 4295 O O . MET F 3 7 ? -17.71100 -14.28400 -31.62100 1.000 30.19623 24 MET Y O 1
ATOM 4300 N N . THR F 3 8 ? -19.13500 -13.93000 -29.90500 1.000 31.21740 25 THR Y N 1
ATOM 4301 C CA . THR F 3 8 ? -19.67100 -12.67300 -30.41700 1.000 34.00984 25 THR Y CA 1
ATOM 4302 C C . THR F 3 8 ? -19.10400 -11.53000 -29.58400 1.000 34.32567 25 THR Y C 1
ATOM 4303 O O . THR F 3 8 ? -19.49500 -11.34200 -28.42700 1.000 35.50213 25 THR Y O 1
ATOM 4307 N N . GLN F 3 9 ? -18.19100 -10.76600 -30.17500 1.000 34.75993 26 GLN Y N 1
ATOM 4308 C CA . GLN F 3 9 ? -17.49400 -9.69100 -29.48800 1.000 34.03353 26 GLN Y CA 1
ATOM 4309 C C . GLN F 3 9 ? -17.99600 -8.34300 -29.98500 1.000 36.26538 26 GLN Y C 1
ATOM 4310 O O . GLN F 3 9 ? -18.16700 -8.13700 -31.19000 1.000 36.85755 26 GLN Y O 1
ATOM 4316 N N . SER F 3 10 ? -18.22700 -7.42800 -29.04800 1.000 37.28655 27 SER Y N 1
ATOM 4317 C CA . SER F 3 10 ? -18.70800 -6.08800 -29.34500 1.000 36.55225 27 SER Y CA 1
ATOM 4318 C C . SER F 3 10 ? -18.08500 -5.12900 -28.34500 1.000 37.10232 27 SER Y C 1
ATOM 4319 O O . SER F 3 10 ? -17.79600 -5.52700 -27.21000 1.000 38.66303 27 SER Y O 1
ATOM 4322 N N . PRO F 3 11 ? -17.86300 -3.86100 -28.72600 1.000 36.13905 28 PRO Y N 1
ATOM 4323 C CA . PRO F 3 11 ? -18.14200 -3.28100 -30.04300 1.000 36.08641 28 PRO Y CA 1
ATOM 4324 C C . PRO F 3 11 ? -17.03600 -3.54100 -31.05800 1.000 35.61004 28 PRO Y C 1
ATOM 4325 O O . PRO F 3 11 ? -16.00700 -4.12100 -30.71700 1.000 35.11261 28 PRO Y O 1
ATOM 4329 N N . SER F 3 12 ? -17.26100 -3.11600 -32.30200 1.000 35.74689 29 SER Y N 1
ATOM 4330 C CA . SER F 3 12 ? -16.25500 -3.30500 -33.34100 1.000 35.32842 29 SER Y CA 1
ATOM 4331 C C . SER F 3 12 ? -15.08100 -2.35100 -33.15800 1.000 36.17063 29 SER Y C 1
ATOM 4332 O O . SER F 3 12 ? -13.92700 -2.72300 -33.40000 1.000 35.08366 29 SER Y O 1
ATOM 4335 N N . SER F 3 13 ? -15.35400 -1.11500 -32.74500 1.000 37.34709 30 SER Y N 1
ATOM 4336 C CA . SER F 3 13 ? -14.30500 -0.12400 -32.56400 1.000 37.86294 30 SER Y CA 1
ATOM 4337 C C . SER F 3 13 ? -14.67300 0.79200 -31.40800 1.000 39.11835 30 SER Y C 1
ATOM 4338 O O . SER F 3 13 ? -15.85200 1.00200 -31.11300 1.000 39.29469 30 SER Y O 1
ATOM 4341 N N . LEU F 3 14 ? -13.64700 1.33200 -30.75300 1.000 41.06858 31 LEU Y N 1
ATOM 4342 C CA . LEU F 3 14 ? -13.83000 2.27800 -29.66300 1.000 43.30306 31 LEU Y CA 1
ATOM 4343 C C . LEU F 3 14 ? -12.84500 3.42600 -29.81400 1.000 44.36635 31 LEU Y C 1
ATOM 4344 O O . LEU F 3 14 ? -11.65800 3.20800 -30.07200 1.000 43.34517 31 LEU Y O 1
ATOM 4349 N N . ALA F 3 15 ? -13.34200 4.64500 -29.63600 1.000 46.35869 32 ALA Y N 1
ATOM 4350 C CA . ALA F 3 15 ? -12.51600 5.84400 -29.63300 1.000 47.14563 32 ALA Y CA 1
ATOM 4351 C C . ALA F 3 15 ? -12.70900 6.53600 -28.29400 1.000 49.15376 32 ALA Y C 1
ATOM 4352 O O . ALA F 3 15 ? -13.82900 6.93600 -27.95600 1.000 51.07505 32 ALA Y O 1
ATOM 4354 N N . VAL F 3 16 ? -11.62500 6.67500 -27.53500 1.000 49.18535 33 VAL Y N 1
ATOM 4355 C CA . VAL F 3 16 ? -11.66100 7.19600 -26.17800 1.000 49.33273 33 VAL Y CA 1
ATOM 4356 C C . VAL F 3 16 ? -10.46700 8.12200 -25.98100 1.000 50.74343 33 VAL Y C 1
ATOM 4357 O O . VAL F 3 16 ? -9.66800 8.34900 -26.89400 1.000 52.14096 33 VAL Y O 1
ATOM 4361 N N . SER F 3 17 ? -10.35100 8.66400 -24.77300 1.000 48.91163 34 SER Y N 1
ATOM 4362 C CA . SER F 3 17 ? -9.21800 9.48400 -24.38300 1.000 46.99035 34 SER Y CA 1
ATOM 4363 C C . SER F 3 17 ? -8.72900 9.03600 -23.01300 1.000 48.38788 34 SER Y C 1
ATOM 4364 O O . SER F 3 17 ? -9.45100 8.37800 -22.26100 1.000 49.00375 34 SER Y O 1
ATOM 4367 N N . ALA F 3 18 ? -7.47700 9.38400 -22.71300 1.000 48.60107 35 ALA Y N 1
ATOM 4368 C CA . ALA F 3 18 ? -6.76900 8.83100 -21.56300 1.000 45.44016 35 ALA Y CA 1
ATOM 4369 C C . ALA F 3 18 ? -7.59800 8.91100 -20.28500 1.000 45.05327 35 ALA Y C 1
ATOM 4370 O O . ALA F 3 18 ? -8.38800 9.83700 -20.08200 1.000 45.24540 35 ALA Y O 1
ATOM 4372 N N . GLY F 3 19 ? -7.41500 7.91300 -19.42500 1.000 47.20353 36 GLY Y N 1
ATOM 4373 C CA . GLY F 3 19 ? -8.16200 7.78800 -18.19400 1.000 48.97743 36 GLY Y CA 1
ATOM 4374 C C . GLY F 3 19 ? -9.62000 7.40200 -18.30800 1.000 52.95422 36 GLY Y C 1
ATOM 4375 O O . GLY F 3 19 ? -10.29200 7.32900 -17.27300 1.000 55.76245 36 GLY Y O 1
ATOM 4376 N N . GLU F 3 20 ? -10.15400 7.17900 -19.50800 1.000 53.47007 37 GLU Y N 1
ATOM 4377 C CA . GLU F 3 20 ? -11.54400 6.74900 -19.56600 1.000 58.07852 37 GLU Y CA 1
ATOM 4378 C C . GLU F 3 20 ? -11.63500 5.26000 -19.24600 1.000 62.65012 37 GLU Y C 1
ATOM 4379 O O . GLU F 3 20 ? -10.65200 4.52000 -19.32700 1.000 60.13666 37 GLU Y O 1
ATOM 4385 N N . THR F 3 21 ? -12.82800 4.82600 -18.85800 1.000 81.94980 38 THR Y N 1
ATOM 4386 C CA . THR F 3 21 ? -13.09000 3.41800 -18.59400 1.000 84.68960 38 THR Y CA 1
ATOM 4387 C C . THR F 3 21 ? -13.89300 2.84200 -19.75200 1.000 85.86869 38 THR Y C 1
ATOM 4388 O O . THR F 3 21 ? -14.92400 3.40600 -20.13400 1.000 88.29267 38 THR Y O 1
ATOM 4392 N N . LEU F 3 22 ? -13.42800 1.72700 -20.30900 1.000 61.38944 39 LEU Y N 1
ATOM 4393 C CA . LEU F 3 22 ? -14.10600 1.09500 -21.43000 1.000 54.53072 39 LEU Y CA 1
ATOM 4394 C C . LEU F 3 22 ? -14.43800 -0.35300 -21.10400 1.000 49.38537 39 LEU Y C 1
ATOM 4395 O O . LEU F 3 22 ? -13.73300 -1.01600 -20.33700 1.000 46.83770 39 LEU Y O 1
ATOM 4400 N N . THR F 3 23 ? -15.52600 -0.83200 -21.69800 1.000 45.86126 40 THR Y N 1
ATOM 4401 C CA . THR F 3 23 ? -16.01100 -2.18900 -21.50600 1.000 41.99764 40 THR Y CA 1
ATOM 4402 C C . THR F 3 23 ? -16.11700 -2.87900 -22.85900 1.000 40.98963 40 THR Y C 1
ATOM 4403 O O . THR F 3 23 ? -16.72000 -2.33400 -23.79000 1.000 41.51864 40 THR Y O 1
ATOM 4407 N N . ILE F 3 24 ? -15.53200 -4.06900 -22.96900 1.000 41.17123 41 ILE Y N 1
ATOM 4408 C CA . ILE F 3 24 ? -15.65200 -4.90900 -24.15500 1.000 39.79475 41 ILE Y CA 1
ATOM 4409 C C . ILE F 3 24 ? -16.41500 -6.16400 -23.76000 1.000 40.67380 41 ILE Y C 1
ATOM 4410 O O . ILE F 3 24 ? -16.06100 -6.82900 -22.78000 1.000 39.92897 41 ILE Y O 1
ATOM 4415 N N . ASN F 3 25 ? -17.45800 -6.48700 -24.52100 1.000 44.32424 42 ASN Y N 1
ATOM 4416 C CA . ASN F 3 25 ? -18.32900 -7.61300 -24.22100 1.000 45.33225 42 ASN Y CA 1
ATOM 4417 C C . ASN F 3 25 ? -18.10300 -8.73900 -25.22100 1.000 47.68254 42 ASN Y C 1
ATOM 4418 O O . ASN F 3 25 ? -17.90300 -8.49600 -26.41600 1.000 46.88770 42 ASN Y O 1
ATOM 4423 N N . CYS F 3 26 ? -18.13100 -9.97100 -24.71900 1.000 41.31861 43 CYS Y N 1
ATOM 4424 C CA . CYS F 3 26 ? -17.92200 -11.16200 -25.52900 1.000 38.82621 43 CYS Y CA 1
ATOM 4425 C C . CYS F 3 26 ? -18.91800 -12.22800 -25.09900 1.000 36.42855 43 CYS Y C 1
ATOM 4426 O O . CYS F 3 26 ? -18.98000 -12.57700 -23.91700 1.000 36.36276 43 CYS Y O 1
ATOM 4429 N N . LYS F 3 27 ? -19.69200 -12.74400 -26.05100 1.000 36.69701 44 LYS Y N 1
ATOM 4430 C CA . LYS F 3 27 ? -20.70400 -13.75500 -25.77900 1.000 34.73361 44 LYS Y CA 1
ATOM 4431 C C . LYS F 3 27 ? -20.34900 -15.07400 -26.45300 1.000 32.72285 44 LYS Y C 1
ATOM 4432 O O . LYS F 3 27 ? -19.89000 -15.09500 -27.59900 1.000 32.08856 44 LYS Y O 1
ATOM 4438 N N . SER F 3 28 ? -20.57000 -16.17100 -25.73200 1.000 32.81233 45 SER Y N 1
ATOM 4439 C CA . SER F 3 28 ? -20.26800 -17.51400 -26.20600 1.000 30.91210 45 SER Y CA 1
ATOM 4440 C C . SER F 3 28 ? -21.55700 -18.27700 -26.48000 1.000 29.90672 45 SER Y C 1
ATOM 4441 O O . SER F 3 28 ? -22.53900 -18.13900 -25.74300 1.000 30.73050 45 SER Y O 1
ATOM 4444 N N . SER F 3 29 ? -21.54900 -19.08300 -27.54300 1.000 28.69078 46 SER Y N 1
ATOM 4445 C CA . SER F 3 29 ? -22.68800 -19.93800 -27.85000 1.000 28.16177 46 SER Y CA 1
ATOM 4446 C C . SER F 3 29 ? -22.74400 -21.18600 -26.97800 1.000 28.51708 46 SER Y C 1
ATOM 4447 O O . SER F 3 29 ? -23.78800 -21.84600 -26.93300 1.000 28.31706 46 SER Y O 1
ATOM 4450 N N . GLN F 3 30 ? -21.65600 -21.52300 -26.29100 1.000 30.26203 47 GLN Y N 1
ATOM 4451 C CA . GLN F 3 30 ? -21.60100 -22.68800 -25.42000 1.000 30.20412 47 GLN Y CA 1
ATOM 4452 C C . GLN F 3 30 ? -21.03200 -22.24100 -24.08200 1.000 31.13318 47 GLN Y C 1
ATOM 4453 O O . GLN F 3 30 ? -20.23200 -21.30500 -24.01500 1.000 31.13581 47 GLN Y O 1
ATOM 4459 N N . ASN F 3 31 ? -21.42200 -22.94400 -23.02500 1.000 31.95433 48 ASN Y N 1
ATOM 4460 C CA . ASN F 3 31 ? -20.88100 -22.67200 -21.70900 1.000 38.22351 48 ASN Y CA 1
ATOM 4461 C C . ASN F 3 31 ? -19.42400 -23.12400 -21.72400 1.000 34.26777 48 ASN Y C 1
ATOM 4462 O O . ASN F 3 31 ? -19.09500 -24.16600 -22.29100 1.000 36.16010 48 ASN Y O 1
ATOM 4467 N N . LEU F 3 32 ? -18.55600 -22.33900 -21.10100 1.000 32.46755 49 LEU Y N 1
ATOM 4468 C CA . LEU F 3 32 ? -17.13200 -22.63900 -21.03600 1.000 31.23583 49 LEU Y CA 1
ATOM 4469 C C . LEU F 3 32 ? -16.67400 -23.08600 -19.65400 1.000 31.30162 49 LEU Y C 1
ATOM 4470 O O . LEU F 3 32 ? -15.46900 -23.09300 -19.38600 1.000 30.42520 49 LEU Y O 1
ATOM 4475 N N . PHE F 3 33 ? -17.60100 -23.44900 -18.77200 1.000 30.71471 50 PHE Y N 1
ATOM 4476 C CA . PHE F 3 33 ? -17.27400 -23.79600 -17.39500 1.000 31.78852 50 PHE Y CA 1
ATOM 4477 C C . PHE F 3 33 ? -16.98900 -25.28600 -17.26400 1.000 30.71998 50 PHE Y C 1
ATOM 4478 O O . PHE F 3 33 ? -17.77100 -26.12000 -17.73100 1.000 31.92538 50 PHE Y O 1
ATOM 4486 N N . SER F 3 34 ? -15.87300 -25.61300 -16.61900 1.000 29.86987 51 SER Y N 1
ATOM 4487 C CA . SER F 3 34 ? -15.49600 -26.98700 -16.31500 1.000 29.90409 51 SER Y CA 1
ATOM 4488 C C . SER F 3 34 ? -15.68400 -27.22500 -14.82500 1.000 32.42544 51 SER Y C 1
ATOM 4489 O O . SER F 3 34 ? -15.09000 -26.52100 -14.00200 1.000 30.79630 51 SER Y O 1
ATOM 4492 N N . SER F 3 35 ? -16.50700 -28.21700 -14.48100 1.000 30.46995 52 SER Y N 1
ATOM 4493 C CA . SER F 3 35 ? -16.71400 -28.55000 -13.07700 1.000 32.05171 52 SER Y CA 1
ATOM 4494 C C . SER F 3 35 ? -15.48900 -29.20000 -12.44600 1.000 32.44123 52 SER Y C 1
ATOM 4495 O O . SER F 3 35 ? -15.38100 -29.22000 -11.21500 1.000 34.12828 52 SER Y O 1
ATOM 4498 N N . ARG F 3 36 ? -14.57200 -29.73600 -13.25400 1.000 32.87813 53 ARG Y N 1
ATOM 4499 C CA . ARG F 3 36 ? -13.38800 -30.39000 -12.70800 1.000 30.91210 53 ARG Y CA 1
ATOM 4500 C C . ARG F 3 36 ? -12.51900 -29.40000 -11.94000 1.000 30.49100 53 ARG Y C 1
ATOM 4501 O O . ARG F 3 36 ? -12.22000 -29.60200 -10.75800 1.000 32.60441 53 ARG Y O 1
ATOM 4509 N N . ASN F 3 37 ? -12.09600 -28.32300 -12.60000 1.000 30.75419 54 ASN Y N 1
ATOM 4510 C CA . ASN F 3 37 ? -11.27000 -27.30500 -11.96500 1.000 30.26992 54 ASN Y CA 1
ATOM 4511 C C . ASN F 3 37 ? -12.05300 -26.06500 -11.55700 1.000 31.77010 54 ASN Y C 1
ATOM 4512 O O . ASN F 3 37 ? -11.45900 -25.12900 -11.01200 1.000 31.62535 54 ASN Y O 1
ATOM 4517 N N . GLN F 3 38 ? -13.36600 -26.04000 -11.79700 1.000 30.77524 55 GLN Y N 1
ATOM 4518 C CA . GLN F 3 38 ? -14.21700 -24.90100 -11.44800 1.000 31.85169 55 GLN Y CA 1
ATOM 4519 C C . GLN F 3 38 ? -13.69500 -23.61100 -12.08300 1.000 31.99908 55 GLN Y C 1
ATOM 4520 O O . GLN F 3 38 ? -13.54600 -22.58100 -11.42300 1.000 33.09394 55 GLN Y O 1
ATOM 4526 N N . LYS F 3 39 ? -13.41900 -23.67500 -13.38600 1.000 32.27542 56 LYS Y N 1
ATOM 4527 C CA . LYS F 3 39 ? -12.87100 -22.54500 -14.12200 1.000 31.54376 56 LYS Y CA 1
ATOM 4528 C C . LYS F 3 39 ? -13.62000 -22.34900 -15.43200 1.000 31.90696 56 LYS Y C 1
ATOM 4529 O O . LYS F 3 39 ? -14.13300 -23.30200 -16.02400 1.000 30.81736 56 LYS Y O 1
ATOM 4535 N N . ASN F 3 40 ? -13.66100 -21.09900 -15.88600 1.000 31.17792 57 ASN Y N 1
ATOM 4536 C CA . ASN F 3 40 ? -14.21000 -20.74900 -17.18900 1.000 30.89894 57 ASN Y CA 1
ATOM 4537 C C . ASN F 3 40 ? -13.06300 -20.57800 -18.17500 1.000 30.04358 57 ASN Y C 1
ATOM 4538 O O . ASN F 3 40 ? -12.10500 -19.84900 -17.90000 1.000 30.46731 57 ASN Y O 1
ATOM 4543 N N . TYR F 3 41 ? -13.16200 -21.24800 -19.32100 1.000 29.43035 58 TYR Y N 1
ATOM 4544 C CA . TYR F 3 41 ? -12.07700 -21.25600 -20.30000 1.000 28.93555 58 TYR Y CA 1
ATOM 4545 C C . TYR F 3 41 ? -12.28500 -20.09400 -21.26300 1.000 29.03556 58 TYR Y C 1
ATOM 4546 O O . TYR F 3 41 ? -12.96100 -20.21700 -22.28300 1.000 29.25664 58 TYR Y O 1
ATOM 4555 N N . LEU F 3 42 ? -11.67400 -18.95500 -20.94400 1.000 29.72512 59 LEU Y N 1
ATOM 4556 C CA . LEU F 3 42 ? -11.75700 -17.77100 -21.78800 1.000 29.90935 59 LEU Y CA 1
ATOM 4557 C C . LEU F 3 42 ? -10.50500 -16.93100 -21.59400 1.000 29.20137 59 LEU Y C 1
ATOM 4558 O O . LEU F 3 42 ? -10.02300 -16.77000 -20.47000 1.000 31.14897 59 LEU Y O 1
ATOM 4563 N N . ALA F 3 43 ? -9.98900 -16.39300 -22.69600 1.000 27.29851 60 ALA Y N 1
ATOM 4564 C CA . ALA F 3 43 ? -8.79500 -15.56800 -22.67800 1.000 27.76173 60 ALA Y CA 1
ATOM 4565 C C . ALA F 3 43 ? -9.06900 -14.24600 -23.37700 1.000 29.01188 60 ALA Y C 1
ATOM 4566 O O . ALA F 3 43 ? -9.92700 -14.15800 -24.25800 1.000 28.94081 60 ALA Y O 1
ATOM 4568 N N . TRP F 3 44 ? -8.34000 -13.21300 -22.96000 1.000 29.75933 61 TRP Y N 1
ATOM 4569 C CA . TRP F 3 44 ? -8.38000 -11.90100 -23.59300 1.000 30.03568 61 TRP Y CA 1
ATOM 4570 C C . TRP F 3 44 ? -6.99500 -11.57400 -24.13400 1.000 31.34637 61 TRP Y C 1
ATOM 4571 O O . TRP F 3 44 ? -5.99800 -11.71200 -23.41700 1.000 31.10423 61 TRP Y O 1
ATOM 4582 N N . PHE F 3 45 ? -6.93600 -11.13600 -25.39100 1.000 29.58826 62 PHE Y N 1
ATOM 4583 C CA . PHE F 3 45 ? -5.67800 -10.87700 -26.07600 1.000 30.09622 62 PHE Y CA 1
ATOM 4584 C C . PHE F 3 45 ? -5.57300 -9.41800 -26.50500 1.000 32.11488 62 PHE Y C 1
ATOM 4585 O O . PHE F 3 45 ? -6.57500 -8.76800 -26.81800 1.000 31.73062 62 PHE Y O 1
ATOM 4593 N N . GLN F 3 46 ? -4.33900 -8.91500 -26.51200 1.000 32.77022 63 GLN Y N 1
ATOM 4594 C CA . GLN F 3 46 ? -4.00500 -7.58300 -27.00300 1.000 32.04908 63 GLN Y CA 1
ATOM 4595 C C . GLN F 3 46 ? -2.94400 -7.69600 -28.08800 1.000 31.52797 63 GLN Y C 1
ATOM 4596 O O . GLN F 3 46 ? -1.94700 -8.40100 -27.90800 1.000 33.03341 63 GLN Y O 1
ATOM 4602 N N . GLN F 3 47 ? -3.15400 -7.00700 -29.20900 1.000 31.34900 64 GLN Y N 1
ATOM 4603 C CA . GLN F 3 47 ? -2.18600 -6.99100 -30.30100 1.000 33.92825 64 GLN Y CA 1
ATOM 4604 C C . GLN F 3 47 ? -1.92900 -5.56100 -30.74700 1.000 35.11261 64 GLN Y C 1
ATOM 4605 O O . GLN F 3 47 ? -2.81900 -4.91300 -31.30800 1.000 34.36778 64 GLN Y O 1
ATOM 4611 N N . LYS F 3 48 ? -0.70300 -5.09500 -30.54500 1.000 35.10998 65 LYS Y N 1
ATOM 4612 C CA . LYS F 3 48 ? -0.28100 -3.79100 -31.01700 1.000 35.84691 65 LYS Y CA 1
ATOM 4613 C C . LYS F 3 48 ? 0.11700 -3.85600 -32.48900 1.000 36.82334 65 LYS Y C 1
ATOM 4614 O O . LYS F 3 48 ? 0.45300 -4.92600 -33.00500 1.000 36.40224 65 LYS Y O 1
ATOM 4620 N N . PRO F 3 49 ? 0.07300 -2.72400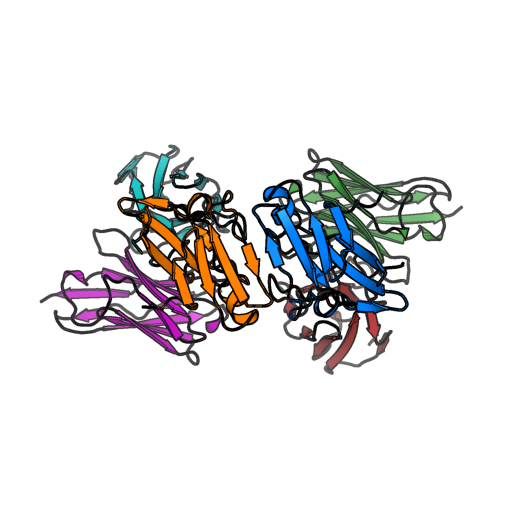 -33.19200 1.000 34.48885 66 PRO Y N 1
ATOM 4621 C CA . PRO F 3 49 ? 0.43600 -2.72800 -34.61600 1.000 36.47856 66 PRO Y CA 1
ATOM 4622 C C . PRO F 3 49 ? 1.87300 -3.18100 -34.83300 1.000 36.25222 66 PRO Y C 1
ATOM 4623 O O . PRO F 3 49 ? 2.79500 -2.73700 -34.14500 1.000 36.28643 66 PRO Y O 1
ATOM 4627 N N . GLY F 3 50 ? 2.05400 -4.07200 -35.80100 1.000 35.77321 67 GLY Y N 1
ATOM 4628 C CA . GLY F 3 50 ? 3.36900 -4.58200 -36.12400 1.000 34.97838 67 GLY Y CA 1
ATOM 4629 C C . GLY F 3 50 ? 3.96300 -5.53400 -35.11500 1.000 36.00219 67 GLY Y C 1
ATOM 4630 O O . GLY F 3 50 ? 5.16200 -5.82700 -35.19700 1.000 35.76005 67 GLY Y O 1
ATOM 4631 N N . GLN F 3 51 ? 3.16900 -6.01200 -34.15900 1.000 35.59161 68 GLN Y N 1
ATOM 4632 C CA . GLN F 3 51 ? 3.63800 -6.90000 -33.10600 1.000 34.41779 68 GLN Y CA 1
ATOM 4633 C C . GLN F 3 51 ? 2.65200 -8.03900 -32.90900 1.000 33.90457 68 GLN Y C 1
ATOM 4634 O O . GLN F 3 51 ? 1.47400 -7.93500 -33.25700 1.000 33.82035 68 GLN Y O 1
ATOM 4640 N N . SER F 3 52 ? 3.15100 -9.12600 -32.32600 1.000 35.32842 69 SER Y N 1
ATOM 4641 C CA . SER F 3 52 ? 2.33700 -10.29800 -32.06300 1.000 33.77560 69 SER Y CA 1
ATOM 4642 C C . SER F 3 52 ? 1.29600 -10.01000 -30.98500 1.000 32.80707 69 SER Y C 1
ATOM 4643 O O . SER F 3 52 ? 1.45000 -9.08500 -30.18100 1.000 33.32292 69 SER Y O 1
ATOM 4646 N N . PRO F 3 53 ? 0.21200 -10.78300 -30.96300 1.000 33.97563 70 PRO Y N 1
ATOM 4647 C CA . PRO F 3 53 ? -0.76900 -10.63700 -29.88300 1.000 31.84906 70 PRO Y CA 1
ATOM 4648 C C . PRO F 3 53 ? -0.16900 -11.00200 -28.53400 1.000 32.67284 70 PRO Y C 1
ATOM 4649 O O . PRO F 3 53 ? 0.79400 -11.76600 -28.43300 1.000 31.97012 70 PRO Y O 1
ATOM 4653 N N . THR F 3 54 ? -0.75800 -10.43700 -27.48300 1.000 32.33069 71 THR Y N 1
ATOM 4654 C CA . THR F 3 54 ? -0.29600 -10.62700 -26.11500 1.000 31.63587 71 THR Y CA 1
ATOM 4655 C C . THR F 3 54 ? -1.45000 -11.11900 -25.25300 1.000 31.77800 71 THR Y C 1
ATOM 4656 O O . THR F 3 54 ? -2.55000 -10.56000 -25.30800 1.000 31.50691 71 THR Y O 1
ATOM 4660 N N . LEU F 3 55 ? -1.19900 -12.16100 -24.46400 1.000 31.81484 72 LEU Y N 1
ATOM 4661 C CA . LEU F 3 55 ? -2.21400 -12.69900 -23.56600 1.000 31.89380 72 LEU Y CA 1
ATOM 4662 C C . LEU F 3 55 ? -2.36200 -11.78200 -22.35900 1.000 32.61757 72 LEU Y C 1
ATOM 4663 O O . LEU F 3 55 ? -1.40300 -11.57500 -21.60800 1.000 33.04920 72 LEU Y O 1
ATOM 4668 N N . LEU F 3 56 ? -3.56100 -11.23200 -22.17400 1.000 31.29899 73 LEU Y N 1
ATOM 4669 C CA . LEU F 3 56 ? -3.86100 -10.38900 -21.02300 1.000 31.87538 73 LEU Y CA 1
ATOM 4670 C C . LEU F 3 56 ? -4.50900 -11.18300 -19.89400 1.000 34.07564 73 LEU Y C 1
ATOM 4671 O O . LEU F 3 56 ? -3.97800 -11.23600 -18.78000 1.000 36.50751 73 LEU Y O 1
ATOM 4676 N N . ILE F 3 57 ? -5.65700 -11.79800 -20.16500 1.000 33.03604 74 ILE Y N 1
ATOM 4677 C CA . ILE F 3 57 ? -6.43200 -12.52300 -19.16700 1.000 32.33333 74 ILE Y CA 1
ATOM 4678 C C . ILE F 3 57 ? -6.56800 -13.97000 -19.61500 1.000 32.15962 74 ILE Y C 1
ATOM 4679 O O . ILE F 3 57 ? -6.71600 -14.24600 -20.80900 1.000 31.53323 74 ILE Y O 1
ATOM 4684 N N . HIS F 3 58 ? -6.49600 -14.89200 -18.65900 1.000 32.95709 75 HIS Y N 1
ATOM 4685 C CA . HIS F 3 58 ? -6.88400 -16.27500 -18.88700 1.000 33.13342 75 HIS Y CA 1
ATOM 4686 C C . HIS F 3 58 ? -7.70700 -16.72300 -17.68900 1.000 33.29134 75 HIS Y C 1
ATOM 4687 O O . HIS F 3 58 ? -7.71200 -16.07200 -16.64300 1.000 34.75730 75 HIS Y O 1
ATOM 4694 N N . TRP F 3 59 ? -8.42500 -17.83200 -17.86100 1.000 32.25700 76 TRP Y N 1
ATOM 4695 C CA . TRP F 3 59 ? -9.49600 -18.24600 -16.95500 1.000 32.28332 76 TRP Y CA 1
ATOM 4696 C C . TRP F 3 59 ? -10.55800 -17.16000 -16.80000 1.000 33.60453 76 TRP Y C 1
ATOM 4697 O O . TRP F 3 59 ? -11.34600 -17.18900 -15.84900 1.000 35.56529 76 TRP Y O 1
ATOM 4708 N N . ALA F 3 60 ? -10.54700 -16.17900 -17.70600 1.000 32.28332 77 ALA Y N 1
ATOM 4709 C CA . ALA F 3 60 ? -11.53200 -15.10600 -17.81600 1.000 33.54926 77 ALA Y CA 1
ATOM 4710 C C . ALA F 3 60 ? -11.43600 -14.08000 -16.69200 1.000 34.44411 77 ALA Y C 1
ATOM 4711 O O . ALA F 3 60 ? -12.07000 -13.02500 -16.76800 1.000 36.41013 77 ALA Y O 1
ATOM 4713 N N . SER F 3 61 ? -10.64500 -14.36100 -15.65500 1.000 36.05219 78 SER Y N 1
ATOM 4714 C CA . SER F 3 61 ? -10.47600 -13.42600 -14.55100 1.000 35.62056 78 SER Y CA 1
ATOM 4715 C C . SER F 3 61 ? -9.03200 -13.19700 -14.13500 1.000 34.75467 78 SER Y C 1
ATOM 4716 O O . SER F 3 61 ? -8.77500 -12.25300 -13.38000 1.000 35.18893 78 SER Y O 1
ATOM 4719 N N . THR F 3 62 ? -8.08900 -14.01700 -14.58800 1.000 35.28368 79 THR Y N 1
ATOM 4720 C CA . THR F 3 62 ? -6.73600 -14.03000 -14.04800 1.000 35.85743 79 THR Y CA 1
ATOM 4721 C C . THR F 3 62 ? -5.79900 -13.27400 -14.98200 1.000 36.57857 79 THR Y C 1
ATOM 4722 O O . THR F 3 62 ? -5.68200 -13.61600 -16.16400 1.000 37.02336 79 THR Y O 1
ATOM 4726 N N . ARG F 3 63 ? -5.13600 -12.25200 -14.44900 1.000 37.06810 80 ARG Y N 1
ATOM 4727 C CA . ARG F 3 63 ? -4.17300 -11.48300 -15.22100 1.000 38.14981 80 ARG Y CA 1
ATOM 4728 C C . ARG F 3 63 ? -2.85600 -12.23700 -15.32800 1.000 39.36575 80 ARG Y C 1
ATOM 4729 O O . ARG F 3 63 ? -2.42700 -12.90400 -14.38200 1.000 40.90804 80 ARG Y O 1
ATOM 4737 N N . GLN F 3 64 ? -2.20900 -12.12400 -16.48300 1.000 40.27638 81 GLN Y N 1
ATOM 4738 C CA . GLN F 3 64 ? -0.86000 -12.64600 -16.61400 1.000 43.13199 81 GLN Y CA 1
ATOM 4739 C C . GLN F 3 64 ? 0.10700 -11.78700 -15.81000 1.000 43.74259 81 GLN Y C 1
ATOM 4740 O O . GLN F 3 64 ? -0.14100 -10.60500 -15.55800 1.000 42.08186 81 GLN Y O 1
ATOM 4746 N N . SER F 3 65 ? 1.21400 -12.39500 -15.39100 1.000 45.10065 82 SER Y N 1
ATOM 4747 C CA . SER F 3 65 ? 2.21900 -11.65300 -14.64400 1.000 49.25114 82 SER Y CA 1
ATOM 4748 C C . SER F 3 65 ? 2.81600 -10.56600 -15.52900 1.000 50.79080 82 SER Y C 1
ATOM 4749 O O . SER F 3 65 ? 3.16700 -10.81500 -16.68600 1.000 49.80911 82 SER Y O 1
ATOM 4752 N N . GLY F 3 66 ? 2.92600 -9.35700 -14.98700 1.000 47.50883 83 GLY Y N 1
ATOM 4753 C CA . GLY F 3 66 ? 3.40900 -8.22500 -15.74800 1.000 45.16118 83 GLY Y CA 1
ATOM 4754 C C . GLY F 3 66 ? 2.34400 -7.47400 -16.52100 1.000 44.62691 83 GLY Y C 1
ATOM 4755 O O . GLY F 3 66 ? 2.68100 -6.52200 -17.23800 1.000 47.29828 83 GLY Y O 1
ATOM 4756 N N . VAL F 3 67 ? 1.08400 -7.86600 -16.40000 1.000 44.00051 84 VAL Y N 1
ATOM 4757 C CA . VAL F 3 67 ? -0.03500 -7.18900 -17.05600 1.000 42.54508 84 VAL Y CA 1
ATOM 4758 C C . VAL F 3 67 ? -0.61800 -6.18200 -16.06500 1.000 42.18977 84 VAL Y C 1
ATOM 4759 O O . VAL F 3 67 ? -0.94000 -6.57100 -14.93600 1.000 43.60573 84 VAL Y O 1
ATOM 4763 N N . PRO F 3 68 ? -0.76700 -4.91200 -16.44400 1.000 40.87119 85 PRO Y N 1
ATOM 4764 C CA . PRO F 3 68 ? -1.28200 -3.91600 -15.49100 1.000 42.26873 85 PRO Y CA 1
ATOM 4765 C C . PRO F 3 68 ? -2.65700 -4.28000 -14.94900 1.000 45.15855 85 PRO Y C 1
ATOM 4766 O O . PRO F 3 68 ? -3.49300 -4.86100 -15.64300 1.000 43.74522 85 PRO Y O 1
ATOM 4770 N N . ASP F 3 69 ? -2.89500 -3.90000 -13.69000 1.000 46.85349 86 ASP Y N 1
ATOM 4771 C CA . ASP F 3 69 ? -4.15700 -4.19200 -13.01600 1.000 47.60621 86 ASP Y CA 1
ATOM 4772 C C . ASP F 3 69 ? -5.33100 -3.38300 -13.55500 1.000 45.28225 86 ASP Y C 1
ATOM 4773 O O . ASP F 3 69 ? -6.46000 -3.59700 -13.09900 1.000 45.01116 86 ASP Y O 1
ATOM 4778 N N . ARG F 3 70 ? -5.11000 -2.46500 -14.49800 1.000 46.38501 87 ARG Y N 1
ATOM 4779 C CA . ARG F 3 70 ? -6.22700 -1.73200 -15.07800 1.000 46.23236 87 ARG Y CA 1
ATOM 4780 C C . ARG F 3 70 ? -7.03400 -2.57700 -16.05500 1.000 44.63743 87 ARG Y C 1
ATOM 4781 O O . ARG F 3 70 ? -8.11800 -2.15200 -16.46900 1.000 44.58216 87 ARG Y O 1
ATOM 4789 N N . PHE F 3 71 ? -6.53200 -3.74800 -16.43800 1.000 42.15292 88 PHE Y N 1
ATOM 4790 C CA . PHE F 3 71 ? -7.28800 -4.68900 -17.25400 1.000 41.47916 88 PHE Y CA 1
ATOM 4791 C C . PHE F 3 71 ? -7.99600 -5.66700 -16.32500 1.000 43.33201 88 PHE Y C 1
ATOM 4792 O O . PHE F 3 71 ? -7.34200 -6.42700 -15.60200 1.000 43.40307 88 PHE Y O 1
ATOM 4800 N N . ILE F 3 72 ? -9.32500 -5.65400 -16.34600 1.000 39.75527 89 ILE Y N 1
ATOM 4801 C CA . ILE F 3 72 ? -10.13100 -6.48900 -15.46300 1.000 39.26047 89 ILE Y CA 1
ATOM 4802 C C . ILE F 3 72 ? -11.01200 -7.37400 -16.33000 1.000 38.58408 89 ILE Y C 1
ATOM 4803 O O . ILE F 3 72 ? -11.93000 -6.88300 -17.00100 1.000 38.22087 89 ILE Y O 1
ATOM 4808 N N . GLY F 3 73 ? -10.74000 -8.67600 -16.31800 1.000 40.57642 90 GLY Y N 1
ATOM 4809 C CA . GLY F 3 73 ? -11.62600 -9.64300 -16.94000 1.000 39.59472 90 GLY Y CA 1
ATOM 4810 C C . GLY F 3 73 ? -12.69300 -10.11800 -15.96600 1.000 39.10256 90 GLY Y C 1
ATOM 4811 O O . GLY F 3 73 ? -12.43300 -10.29800 -14.77700 1.000 38.90780 90 GLY Y O 1
ATOM 4812 N N . SER F 3 74 ? -13.90100 -10.31900 -16.48800 1.000 38.03401 91 SER Y N 1
ATOM 4813 C CA . SER F 3 74 ? -15.02700 -10.73100 -15.66500 1.000 38.08928 91 SER Y CA 1
ATOM 4814 C C . SER F 3 74 ? -16.04800 -11.45600 -16.53300 1.000 39.20520 91 SER Y C 1
ATOM 4815 O O . SER F 3 74 ? -15.88300 -11.59500 -17.74900 1.000 37.48394 91 SER Y O 1
ATOM 4818 N N . GLY F 3 75 ? -17.10900 -11.91200 -15.88600 1.000 41.42126 92 GLY Y N 1
ATOM 4819 C CA . GLY F 3 75 ? -18.24700 -12.57800 -16.48100 1.000 39.38680 92 GLY Y CA 1
ATOM 4820 C C . GLY F 3 75 ? -18.25200 -14.06900 -16.18100 1.000 40.61327 92 GLY Y C 1
ATOM 4821 O O . GLY F 3 75 ? -17.25600 -14.65700 -15.75200 1.000 40.72117 92 GLY Y O 1
ATOM 4822 N N . SER F 3 76 ? -19.41200 -14.68500 -16.41200 1.000 41.35546 93 SER Y N 1
ATOM 4823 C CA . SER F 3 76 ? -19.58300 -16.11200 -16.17900 1.000 39.07624 93 SER Y CA 1
ATOM 4824 C C . SER F 3 76 ? -20.50300 -16.68700 -17.24700 1.000 40.06320 93 SER Y C 1
ATOM 4825 O O . SER F 3 76 ? -21.11800 -15.95400 -18.02700 1.000 41.65286 93 SER Y O 1
ATOM 4828 N N . GLY F 3 77 ? -20.59200 -18.01700 -17.27000 1.000 42.57403 94 GLY Y N 1
ATOM 4829 C CA . GLY F 3 77 ? -21.39200 -18.73500 -18.24600 1.000 42.03186 94 GLY Y CA 1
ATOM 4830 C C . GLY F 3 77 ? -21.09000 -18.44400 -19.70100 1.000 38.84200 94 GLY Y C 1
ATOM 4831 O O . GLY F 3 77 ? -20.04000 -18.83000 -20.22300 1.000 35.48107 94 GLY Y O 1
ATOM 4832 N N . THR F 3 78 ? -22.03900 -17.79300 -20.37100 1.000 41.13701 95 THR Y N 1
ATOM 4833 C CA . THR F 3 78 ? -21.90000 -17.39300 -21.76600 1.000 38.61039 95 THR Y CA 1
ATOM 4834 C C . THR F 3 78 ? -21.38000 -15.97200 -21.94600 1.000 37.71292 95 THR Y C 1
ATOM 4835 O O . THR F 3 78 ? -20.80600 -15.67200 -22.99900 1.000 36.75754 95 THR Y O 1
ATOM 4839 N N . ASP F 3 79 ? -21.55200 -15.09800 -20.95600 1.000 38.15508 96 ASP Y N 1
ATOM 4840 C CA . ASP F 3 79 ? -21.31500 -13.66600 -21.11300 1.000 37.19180 96 ASP Y CA 1
ATOM 4841 C C . ASP F 3 79 ? -20.05800 -13.27400 -20.34900 1.000 35.91797 96 ASP Y C 1
ATOM 4842 O O . ASP F 3 79 ? -19.95200 -13.52900 -19.14500 1.000 36.29170 96 ASP Y O 1
ATOM 4847 N N . PHE F 3 80 ? -19.11400 -12.65300 -21.05600 1.000 37.44973 97 PHE Y N 1
ATOM 4848 C CA . PHE F 3 80 ? -17.82600 -12.26500 -20.50400 1.000 37.33919 97 PHE Y CA 1
ATOM 4849 C C . PHE F 3 80 ? -17.53000 -10.81500 -20.85600 1.000 38.60776 97 PHE Y C 1
ATOM 4850 O O . PHE F 3 80 ? -17.94700 -10.31800 -21.90500 1.000 39.91845 97 PHE Y O 1
ATOM 4858 N N . THR F 3 81 ? -16.79500 -10.14200 -19.97300 1.000 36.69438 98 THR Y N 1
ATOM 4859 C CA . THR F 3 81 ? -16.51000 -8.72200 -20.12100 1.000 36.22853 98 THR Y CA 1
ATOM 4860 C C . THR F 3 81 ? -15.05600 -8.43100 -19.78000 1.000 36.31012 98 THR Y C 1
ATOM 4861 O O . THR F 3 81 ? -14.52700 -8.94600 -18.79200 1.000 36.90756 98 THR Y O 1
ATOM 4865 N N . LEU F 3 82 ? -14.41800 -7.60600 -20.61000 1.000 36.92072 99 LEU Y N 1
ATOM 4866 C CA . LEU F 3 82 ? -13.08500 -7.07400 -20.35000 1.000 35.28631 99 LEU Y CA 1
ATOM 4867 C C . LEU F 3 82 ? -13.20100 -5.57400 -20.11900 1.000 37.42604 99 LEU Y C 1
ATOM 4868 O O . LEU F 3 82 ? -13.70600 -4.84800 -20.98100 1.000 38.67619 99 LEU Y O 1
ATOM 4873 N N . THR F 3 83 ? -12.73300 -5.11300 -18.96300 1.000 39.84475 100 THR Y N 1
ATOM 4874 C CA . THR F 3 83 ? -12.80500 -3.70700 -18.59000 1.000 38.26298 100 THR Y CA 1
ATOM 4875 C C . THR F 3 83 ? -11.40800 -3.10900 -18.49100 1.000 40.77644 100 THR Y C 1
ATOM 4876 O O . THR F 3 83 ? -10.54800 -3.64000 -17.78100 1.000 41.66602 100 THR Y O 1
ATOM 4880 N N . ILE F 3 84 ? -11.19300 -2.00900 -19.20600 1.000 43.37412 101 ILE Y N 1
ATOM 4881 C CA . ILE F 3 84 ? -9.98700 -1.19600 -19.09400 1.000 44.89536 101 ILE Y CA 1
ATOM 4882 C C . ILE F 3 84 ? -10.39700 0.06600 -18.34900 1.000 50.29337 101 ILE Y C 1
ATOM 4883 O O . ILE F 3 84 ? -11.12600 0.90700 -18.88900 1.000 53.74116 101 ILE Y O 1
ATOM 4888 N N . SER F 3 85 ? -9.92800 0.20600 -17.10900 1.000 51.42246 102 SER Y N 1
ATOM 4889 C CA . SER F 3 85 ? -10.38900 1.30000 -16.26200 1.000 55.35188 102 SER Y CA 1
ATOM 4890 C C . SER F 3 85 ? -9.63000 2.60200 -16.48800 1.000 59.70503 102 SER Y C 1
ATOM 4891 O O . SER F 3 85 ? -10.21600 3.68000 -16.34100 1.000 63.37389 102 SER Y O 1
ATOM 4894 N N . SER F 3 86 ? -8.34300 2.54500 -16.83100 1.000 58.83387 103 SER Y N 1
ATOM 4895 C CA . SER F 3 86 ? -7.54200 3.75500 -17.04700 1.000 60.04981 103 SER Y CA 1
ATOM 4896 C C . SER F 3 86 ? -6.79400 3.61100 -18.36900 1.000 58.88388 103 SER Y C 1
ATOM 4897 O O . SER F 3 86 ? -5.62300 3.22600 -18.38700 1.000 60.75516 103 SER Y O 1
ATOM 4900 N N . VAL F 3 87 ? -7.47600 3.92200 -19.47500 1.000 54.49651 104 VAL Y N 1
ATOM 4901 C CA . VAL F 3 87 ? -6.87300 3.73400 -20.78700 1.000 50.05387 104 VAL Y CA 1
ATOM 4902 C C . VAL F 3 87 ? -5.64500 4.63100 -20.91900 1.000 46.94824 104 VAL Y C 1
ATOM 4903 O O . VAL F 3 87 ? -5.60200 5.75200 -20.39700 1.000 47.01667 104 VAL Y O 1
ATOM 4907 N N . GLN F 3 88 ? -4.63500 4.12900 -21.62800 1.000 46.05339 105 GLN Y N 1
ATOM 4908 C CA . GLN F 3 88 ? -3.38000 4.83200 -21.83900 1.000 44.70849 105 GLN Y CA 1
ATOM 4909 C C . GLN F 3 88 ? -3.05000 4.86600 -23.32500 1.000 43.63468 105 GLN Y C 1
ATOM 4910 O O . GLN F 3 88 ? -3.64700 4.15500 -24.13600 1.000 43.12146 105 GLN Y O 1
ATOM 4916 N N . ALA F 3 89 ? -2.09100 5.72800 -23.67700 1.000 42.52665 106 ALA Y N 1
ATOM 4917 C CA . ALA F 3 89 ? -1.64100 5.80900 -25.06200 1.000 41.85552 106 ALA Y CA 1
ATOM 4918 C C . ALA F 3 89 ? -1.04000 4.49000 -25.52400 1.000 39.75527 106 ALA Y C 1
ATOM 4919 O O . ALA F 3 89 ? -1.18200 4.11800 -26.69400 1.000 40.73433 106 ALA Y O 1
ATOM 4921 N N . GLU F 3 90 ? -0.36900 3.77300 -24.62200 1.000 39.15783 107 GLU Y N 1
ATOM 4922 C CA . GLU F 3 90 ? 0.21700 2.48000 -24.94500 1.000 39.98424 107 GLU Y CA 1
ATOM 4923 C C . GLU F 3 90 ? -0.82900 1.38700 -25.11600 1.000 39.06308 107 GLU Y C 1
ATOM 4924 O O . GLU F 3 90 ? -0.47400 0.27400 -25.51900 1.000 39.27626 107 GLU Y O 1
ATOM 4930 N N . ASP F 3 91 ? -2.09700 1.67200 -24.82300 1.000 40.67643 108 ASP Y N 1
ATOM 4931 C CA . ASP F 3 91 ? -3.18900 0.72900 -25.02200 1.000 40.85277 108 ASP Y CA 1
ATOM 4932 C C . ASP F 3 91 ? -3.68800 0.69000 -26.46200 1.000 39.86054 108 ASP Y C 1
ATOM 4933 O O . ASP F 3 91 ? -4.71600 0.05900 -26.72900 1.000 38.18403 108 ASP Y O 1
ATOM 4938 N N . LEU F 3 92 ? -3.00100 1.35200 -27.38900 1.000 37.87083 109 LEU Y N 1
ATOM 4939 C CA . LEU F 3 92 ? -3.39600 1.31000 -28.79100 1.000 37.62343 109 LEU Y CA 1
ATOM 4940 C C . LEU F 3 92 ? -3.16800 -0.09300 -29.33200 1.000 37.20496 109 LEU Y C 1
ATOM 4941 O O . LEU F 3 92 ? -2.02100 -0.52800 -29.47900 1.000 38.22351 109 LEU Y O 1
ATOM 4946 N N . ALA F 3 93 ? -4.25600 -0.78700 -29.65300 1.000 38.49722 110 ALA Y N 1
ATOM 4947 C CA . ALA F 3 93 ? -4.20500 -2.18100 -30.07100 1.000 36.57068 110 ALA Y CA 1
ATOM 4948 C C . ALA F 3 93 ? -5.61700 -2.62600 -30.43000 1.000 36.11536 110 ALA Y C 1
ATOM 4949 O O . ALA F 3 93 ? -6.59000 -1.88900 -30.24500 1.000 36.16800 110 ALA Y O 1
ATOM 4951 N N . ILE F 3 94 ? -5.71400 -3.84500 -30.94900 1.000 33.10184 111 ILE Y N 1
ATOM 4952 C CA . ILE F 3 94 ? -6.98700 -4.51900 -31.16700 1.000 34.08090 111 ILE Y CA 1
ATOM 4953 C C . ILE F 3 94 ? -7.10600 -5.62300 -30.12600 1.000 33.18343 111 ILE Y C 1
ATOM 4954 O O . ILE F 3 94 ? -6.13500 -6.34200 -29.86200 1.000 33.38608 111 ILE Y O 1
ATOM 4959 N N . TYR F 3 95 ? -8.28900 -5.75700 -29.53400 1.000 32.42544 112 TYR Y N 1
ATOM 4960 C CA . TYR F 3 95 ? -8.51500 -6.69600 -28.44400 1.000 32.17278 112 TYR Y CA 1
ATOM 4961 C C . TYR F 3 95 ? -9.45400 -7.81100 -28.88700 1.000 31.82800 112 TYR Y C 1
ATOM 4962 O O . TYR F 3 95 ? -10.47900 -7.55800 -29.52800 1.000 31.60692 112 TYR Y O 1
ATOM 4971 N N . TYR F 3 96 ? -9.09600 -9.04700 -28.53300 1.000 31.13581 113 TYR Y N 1
ATOM 4972 C CA . TYR F 3 96 ? -9.82100 -10.24200 -28.94600 1.000 29.81460 113 TYR Y CA 1
ATOM 4973 C C . TYR F 3 96 ? -10.10200 -11.13400 -27.74400 1.000 30.25676 113 TYR Y C 1
ATOM 4974 O O . TYR F 3 96 ? -9.21800 -11.36100 -26.91300 1.000 29.49088 113 TYR Y O 1
ATOM 4983 N N . CYS F 3 97 ? -11.32900 -11.64200 -27.65700 1.000 29.59879 114 CYS Y N 1
ATOM 4984 C CA . CYS F 3 97 ? -11.66000 -12.72300 -26.73600 1.000 28.68552 114 CYS Y CA 1
ATOM 4985 C C . CYS F 3 97 ? -11.54500 -14.07300 -27.43100 1.000 28.44075 114 CYS Y C 1
ATOM 4986 O O . CYS F 3 97 ? -11.78500 -14.19300 -28.63500 1.000 28.93555 114 CYS Y O 1
ATOM 4989 N N . GLN F 3 98 ? -11.17400 -15.09500 -26.65900 1.000 27.01690 115 GLN Y N 1
ATOM 4990 C CA . GLN F 3 98 ? -11.04000 -16.45000 -27.17700 1.000 26.46683 115 GLN Y CA 1
ATOM 4991 C C . GLN F 3 98 ? -11.56900 -17.46000 -26.17200 1.000 26.01941 115 GLN Y C 1
ATOM 4992 O O . GLN F 3 98 ? -11.37300 -17.30300 -24.96500 1.000 27.67224 115 GLN Y O 1
ATOM 4998 N N . GLN F 3 99 ? -12.23300 -18.49800 -26.67600 1.000 27.26693 116 GLN Y N 1
ATOM 4999 C CA . GLN F 3 99 ? -12.65100 -19.63900 -25.87200 1.000 26.77477 116 GLN Y CA 1
ATOM 5000 C C . GLN F 3 99 ? -11.74200 -20.82100 -26.19000 1.000 26.19048 116 GLN Y C 1
ATOM 5001 O O . GLN F 3 99 ? -11.49700 -21.12400 -27.36200 1.000 26.65896 116 GLN Y O 1
ATOM 5007 N N . TYR F 3 100 ? -11.18800 -21.44200 -25.14900 1.000 26.98795 117 TYR Y N 1
ATOM 5008 C CA . TYR F 3 100 ? -10.40500 -22.66300 -25.30100 1.000 25.13509 117 TYR Y CA 1
ATOM 5009 C C . TYR F 3 100 ? -11.05800 -23.86200 -24.61900 1.000 24.69557 117 TYR Y C 1
ATOM 5010 O O . TYR F 3 100 ? -10.38200 -24.85600 -24.34000 1.000 25.96414 117 TYR Y O 1
ATOM 5019 N N . TYR F 3 101 ? -12.35800 -23.78100 -24.32700 1.000 23.80862 118 TYR Y N 1
ATOM 5020 C CA . TYR F 3 101 ? -13.06500 -24.93700 -23.78700 1.000 24.72189 118 TYR Y CA 1
ATOM 5021 C C . TYR F 3 101 ? -13.27100 -26.01600 -24.84500 1.000 25.96151 118 TYR Y C 1
ATOM 5022 O O . TYR F 3 101 ? -13.23100 -27.21300 -24.53200 1.000 23.38225 118 TYR Y O 1
ATOM 5031 N N . ASN F 3 102 ? -13.49000 -25.62100 -26.09800 1.000 24.66662 119 ASN Y N 1
ATOM 5032 C CA . ASN F 3 102 ? -13.82100 -26.56200 -27.15700 1.000 24.99824 119 ASN Y CA 1
ATOM 5033 C C . ASN F 3 102 ? -12.89700 -26.38800 -28.35100 1.000 24.12445 119 ASN Y C 1
ATOM 5034 O O . ASN F 3 102 ? -12.38800 -25.29700 -28.61800 1.000 22.52689 119 ASN Y O 1
ATOM 5039 N N . SER F 3 103 ? -12.69700 -27.48000 -29.06500 1.000 24.47712 120 SER Y N 1
ATOM 5040 C CA . SER F 3 103 ? -12.07900 -27.46400 -30.37900 1.000 23.54017 120 SER Y CA 1
ATOM 5041 C C . SER F 3 103 ? -13.15800 -27.54600 -31.43900 1.000 25.31670 120 SER Y C 1
ATOM 5042 O O . SER F 3 103 ? -14.06200 -28.38400 -31.32000 1.000 26.44315 120 SER Y O 1
ATOM 5045 N N . PRO F 3 104 ? -13.11500 -26.70700 -32.48500 1.000 26.89057 121 PRO Y N 1
ATOM 5046 C CA . PRO F 3 104 ? -12.06600 -25.71200 -32.72800 1.000 25.04824 121 PRO Y CA 1
ATOM 5047 C C . PRO F 3 104 ? -12.12400 -24.49700 -31.80500 1.000 24.56661 121 PRO Y C 1
ATOM 5048 O O . PRO F 3 104 ? -13.20600 -24.03100 -31.44700 1.000 25.24827 121 PRO Y O 1
ATOM 5052 N N . LEU F 3 105 ? -10.95100 -24.00600 -31.41700 1.000 25.11667 122 LEU Y N 1
ATOM 5053 C CA . LEU F 3 105 ? -10.87200 -22.75700 -30.67400 1.000 25.61673 122 LEU Y CA 1
ATOM 5054 C C . LEU F 3 105 ? -11.32200 -21.61300 -31.57000 1.000 24.50870 122 LEU Y C 1
ATOM 5055 O O . LEU F 3 105 ? -11.06600 -21.61200 -32.77700 1.000 22.78481 122 LEU Y O 1
ATOM 5060 N N . THR F 3 106 ? -12.01400 -20.64200 -30.98200 1.000 24.92718 123 THR Y N 1
ATOM 5061 C CA . THR F 3 106 ? -12.60100 -19.56400 -31.76000 1.000 26.12995 123 THR Y CA 1
ATOM 5062 C C . THR F 3 106 ? -12.34600 -18.22800 -31.07900 1.000 27.21692 123 THR Y C 1
ATOM 5063 O O . THR F 3 106 ? -12.22200 -18.14800 -29.85400 1.000 24.23762 123 THR Y O 1
ATOM 5067 N N . PHE F 3 107 ? -12.27900 -17.17800 -31.89300 1.000 27.80120 124 PHE Y N 1
ATOM 5068 C CA . PHE F 3 107 ? -12.04500 -15.81900 -31.43700 1.000 26.51684 124 PHE Y CA 1
ATOM 5069 C C . PHE F 3 107 ? -13.28800 -14.97000 -31.65200 1.000 28.25126 124 PHE Y C 1
ATOM 5070 O O . PHE F 3 107 ? -14.14500 -15.27800 -32.48400 1.000 28.99345 124 PHE Y O 1
ATOM 5078 N N . GLY F 3 108 ? -13.37000 -13.88600 -30.88900 1.000 27.14849 125 GLY Y N 1
ATOM 5079 C CA . GLY F 3 108 ? -14.29900 -12.83100 -31.22000 1.000 29.31454 125 GLY Y CA 1
ATOM 5080 C C . GLY F 3 108 ? -13.80400 -12.01500 -32.39700 1.000 30.54627 125 GLY Y C 1
ATOM 5081 O O . GLY F 3 108 ? -12.61600 -11.99200 -32.72000 1.000 29.63827 125 GLY Y O 1
ATOM 5082 N N . SER F 3 109 ? -14.74100 -11.32900 -33.05400 1.000 30.14885 126 SER Y N 1
ATOM 5083 C CA . SER F 3 109 ? -14.38900 -10.57100 -34.24800 1.000 30.02779 126 SER Y CA 1
ATOM 5084 C C . SER F 3 109 ? -13.39700 -9.45400 -33.95000 1.000 32.84128 126 SER Y C 1
ATOM 5085 O O . SER F 3 109 ? -12.75900 -8.94300 -34.87600 1.000 33.67296 126 SER Y O 1
ATOM 5088 N N . GLY F 3 110 ? -13.24900 -9.07100 -32.69300 1.000 32.54125 127 GLY Y N 1
ATOM 5089 C CA . GLY F 3 110 ? -12.24800 -8.10000 -32.30600 1.000 32.12804 127 GLY Y CA 1
ATOM 5090 C C . GLY F 3 110 ? -12.83000 -6.72500 -32.04600 1.000 32.66231 127 GLY Y C 1
ATOM 5091 O O . GLY F 3 110 ? -13.88400 -6.35000 -32.57100 1.000 32.40965 127 GLY Y O 1
ATOM 5092 N N . THR F 3 111 ? -12.12600 -5.95500 -31.21900 1.000 32.91498 128 THR Y N 1
ATOM 5093 C CA . THR F 3 111 ? -12.49400 -4.58200 -30.89600 1.000 34.31777 128 THR Y CA 1
ATOM 5094 C C . THR F 3 111 ? -11.26800 -3.70000 -31.06500 1.000 34.66255 128 THR Y C 1
ATOM 5095 O O . THR F 3 111 ? -10.27800 -3.86400 -30.34300 1.000 33.58084 128 THR Y O 1
ATOM 5099 N N . LYS F 3 112 ? -11.33800 -2.76300 -32.00500 1.000 35.13893 129 LYS Y N 1
ATOM 5100 C CA . LYS F 3 112 ? -10.24600 -1.82700 -32.22200 1.000 35.91533 129 LYS Y CA 1
ATOM 5101 C C . LYS F 3 112 ? -10.32800 -0.69900 -31.20200 1.000 37.63396 129 LYS Y C 1
ATOM 5102 O O . LYS F 3 112 ? -11.38100 -0.07600 -31.03600 1.000 38.39984 129 LYS Y O 1
ATOM 5108 N N . LEU F 3 113 ? -9.21400 -0.43600 -30.52400 1.000 38.00506 130 LEU Y N 1
ATOM 5109 C CA . LEU F 3 113 ? -9.12500 0.63500 -29.54100 1.000 39.50787 130 LEU Y CA 1
ATOM 5110 C C . LEU F 3 113 ? -8.26000 1.76400 -30.08200 1.000 40.50536 130 LEU Y C 1
ATOM 5111 O O . LEU F 3 113 ? -7.13500 1.53000 -30.53300 1.000 40.76855 130 LEU Y O 1
ATOM 5116 N N . GLU F 3 114 ? -8.78700 2.98300 -30.01700 1.000 41.34230 131 GLU Y N 1
ATOM 5117 C CA . GLU F 3 114 ? -8.08200 4.18100 -30.44300 1.000 45.06380 131 GLU Y CA 1
ATOM 5118 C C . GLU F 3 114 ? -8.14500 5.21300 -29.33000 1.000 49.01427 131 GLU Y C 1
ATOM 5119 O O . GLU F 3 114 ? -9.20000 5.42100 -28.72100 1.000 48.57212 131 GLU Y O 1
ATOM 5125 N N . ILE F 3 115 ? -7.01400 5.86000 -29.07300 1.000 52.63313 132 ILE Y N 1
ATOM 5126 C CA . ILE F 3 115 ? -6.89800 6.86800 -28.02700 1.000 55.02026 132 ILE Y CA 1
ATOM 5127 C C . ILE F 3 115 ? -6.61300 8.19900 -28.70900 1.000 57.59162 132 ILE Y C 1
ATOM 5128 O O . ILE F 3 115 ? -5.52700 8.40400 -29.26500 1.000 58.98126 132 ILE Y O 1
ATOM 5133 N N . LYS F 3 116 ? -7.58800 9.10100 -28.67400 1.000 57.99167 133 LYS Y N 1
ATOM 5134 C CA . LYS F 3 116 ? -7.46400 10.42000 -29.27300 1.000 58.56542 133 LYS Y CA 1
ATOM 5135 C C . LYS F 3 116 ? -7.36100 11.47700 -28.18100 1.000 56.24935 133 LYS Y C 1
ATOM 5136 O O . LYS F 3 116 ? -7.95200 11.34200 -27.10600 1.000 56.12828 133 LYS Y O 1
ATOM 5142 N N . ARG F 3 117 ? -6.59900 12.52800 -28.46600 1.000 57.54161 134 ARG Y N 1
ATOM 5143 C CA . ARG F 3 117 ? -6.44900 13.64400 -27.53900 1.000 54.03856 134 ARG Y CA 1
ATOM 5144 C C . ARG F 3 117 ? -7.76700 14.38900 -27.36800 1.000 50.78817 134 ARG Y C 1
ATOM 5145 O O . ARG F 3 117 ? -7.80900 15.45900 -26.76400 1.000 49.68014 134 ARG Y O 1
#

InterPro domains:
  IPR001507 Zona pellucida domain [PS51034] (364-630)
  IPR001507 Zona pellucida domain [SM00241] (364-630)
  IPR017977 Zona pellucida domain, conserved site [PS00682] (519-559)
  IPR042235 Zona pellucida, ZP-C domain [G3DSA:2.60.40.4100] (485-656)
  IPR048290 Zona pellucida domain, chordate-type [PR00023] (387-401)
  IPR048290 Zona pellucida domain, chordate-type [PR00023] (412-424)
  IPR048290 Zona pellucida domain, chordate-type [PR00023] (425-442)
  IPR048290 Zona pellucida domain, chordate-type [PR00023] (529-544)
  IPR048290 Zona pellucida domain, chordate-type [PR00023] (548-565)
  IPR048290 Zona pellucida domain, chordate-type [PR00023] (602-617)
  IPR051148 Zona Pellucida Domain Glycoprotein [PTHR23343] (21-707)
  IPR055355 ZP-C domain [PF00100] (483-624)
  IPR055356 ZP-N domain [PF23344] (365-460)
  IPR057636 Zona pellucida sperm-binding protein 2, third Ig-like domain [PF23740] (263-355)
  IPR057637 Zona pellucida sperm-binding protein 2, first Ig-like domain [PF23738] (47-118)
  IPR057638 Zona pellucida sperm-binding protein 2, second Ig-like domain [PF23736] (138-259)

Organism: Mus musculus (NCBI:txid10090)

Radius of gyration: 28.42 Å; Cα contacts (8 Å, |Δi|>4): 1749; chains: 6; bounding box: 77×77×95 Å

B-factor: mean 36.87, std 12.46, range [21.82, 126.72]

Foldseek 3Di:
DDDDDQWDWDFDDFWIKTFDPAPVSCLQFVKFWADPVRHGQPQWPWDADRVRRMIITGQPRRFDDDPQFTKTKIKTHGPVDPPRVVIDIDIDTHGD/DWAWAKDAADEEAAQAKDKIKIAIDDDQLQQWKKWKWWAAVVGDIDTAWIFRQNVRDIDGDPVCVVAWDWDADNVRSMIMIMGGRDDQVNFTWMKMFIQRVVVPGDGDYIHPTYGYHYDD/DPPDKDKAKDDAEAEDDFQAKDKIKIFIPFFQADPVVRFGAKWKWWDAPPDDIDTADGSQAHGDPPHDPQWGWDDHRGMIMIMRGRDDPVSQTKMKMWGPSDPPIDIHPIYHYDD/DDDDQWDWDFDQFWIKTFDDAPVSCLQFVKFWADPVRHGQPQWPWDADRVRRMIITGQPRRFDDDPQFTKTKIWTHGPVDPPRVPIDIDIDTDGHD/DWAWAKDAADEEAAQAKDKIKIAIDDDQLQQWKKWKWWAAPPDHIHTAWIARQNVRDIDGDPVCVVAWDWDADNVRSMIMIMGGRDDQVRFTWMKMFIQDVVVPGDTDYIYPTYGYGYDD/DDDKDKAKDDAEDEEAFQAKDKIKIFIPFWQADPVVRFGAKWKWWDAPPGDIDTADGSQAHGDPPHDPQWGWDDHTGMIMTMRRGDDQVSQTKMKMWGPSDPPIDIHPIYGYHHDD

Nearest PDB structures (foldseek):
  4cmh-assembly1_B  TM=9.939E-01  e=1.454E-19  Mus musculus
  2gki-assembly1_A  TM=9.924E-01  e=2.507E-19  Mus musculus
  8dcn-assembly1_A  TM=9.729E-01  e=1.235E-19  Mus musculus
  1xf2-assembly2_B  TM=9.854E-01  e=4.820E-19  Mus musculus
  4m61-assembly2_D  TM=9.777E-01  e=1.091E-18  Mus musculus

Solvent-accessible surface area: 30007 Å² total; per-residue (Å²): 215,111,65,89,34,41,17,79,38,54,52,40,185,96,38,0,63,0,56,18,95,37,17,152,43,8,67,108,66,77,10,23,3,5,46,98,75,8,29,61,26,112,83,1,34,37,36,24,30,2,103,152,54,14,9,82,2,33,9,143,48,1,14,51,121,45,149,47,0,36,82,1,11,0,19,1,12,70,54,44,51,31,5,19,2,68,20,26,70,29,119,57,99,0,88,104,180,42,117,9,116,7,41,58,80,78,124,27,134,69,55,40,56,5,114,2,27,0,101,7,55,30,43,89,18,42,56,13,1,2,0,0,0,7,30,42,107,92,92,16,14,45,3,0,0,15,2,47,1,33,94,74,71,55,56,58,15,100,132,8,92,70,46,4,68,8,58,22,56,106,110,37,29,8,0,61,0,69,1,34,70,1,64,86,111,8,22,3,46,2,6,0,0,20,0,12,35,128,104,0,0,4,1,52,17,28,1,93,13,2,45,2,61,16,59,124,125,118,74,28,2,68,11,85,11,54,51,84,58,39,90,37,72,87,44,54,83,10,81,2,52,0,108,4,52,43,21,0,78,4,60,44,15,94,86,22,0,0,0,0,0,19,16,63,123,90,103,32,4,66,8,8,0,16,22,5,76,59,97,52,113,84,24,52,109,42,4,74,9,48,51,73,10,43,61,0,34,0,32,0,33,57,7,86,87,94,2,76,5,60,0,5,0,0,0,0,15,22,30,24,2,26,22,3,90,6,0,123,12,125,99,196,85,87,33,42,17,81,38,60,52,37,184,97,36,0,68,0,57,19,102,37,16,154,48,8,67,109,71,75,12,24,3,4,43,95,74,7,34,66,24,122,82,1,33,38,33,24,26,3,106,158,53,14,8,79,2,33,10,143,44,0,12,48,112,47,145,44,0,28,61,2,7,0,18,1,15,72,51,44,54,35,7,19,0,63,17,26,38,28,80,55,104,1,94,31,199,201,41,97,7,96,8,40,58,79,77,123,24,139,68,56,41,59,5,123,3,29,0,104,5,51,53,42,93,16,41,57,13,1,2,0,0,0,9,28,47,120,76,100,12,12,43,3,0,0,8,1,50,1,33,93,67,71,53,49,63,17,140,138,9,103,70,45,5,67,8,63,20,54,109,110,40,27,8,0,55,0,77,1,39,73,1,62,82,117,8,24,3,40,3,4,0,0,22,0,11,35,128,100,0,0,3,0,44,19,30,0,86,13,4,47,2,61,11,57,130,102,66,61,3,90,11,81,10,53,45,88,63,43,82,19,42,71,46,76,100,7,77,0,56,0,112,2,49,43,23,0,80,4,66,39,24,90,80,20,0,0,0,0,0,16,14,73,98,90,108,26,5,64,8,5,0,15,27,3,73,53,97,53,116,86,23,54,106,38,4,70,8,47,41,81,24,28,74,0,32,0,35,0,44,42,0,63,81,107,1,83,4,55,0,2,0,0,0,0,16,22,22,22,1,26,22,2,86,6,0,119,5,104,41,158,271